Protein AF-A0A6H5J1P0-F1 (afdb_monomer)

Secondary structure (DSSP, 8-state):
----EEEEE--STTHHHHHHHHHHH-TTSEEEEE-S-HHHHHHHHSSS-SS--TTHHHHHHHHBTTTEEEES-HHHHHHH-SEEEE----PBPSSSTTTTTSB--HHHHHHHHHHHHH--S-EEEEE-S---TTHHHHHHHHHHHTPPTT--EEEEE------TTSHHHHHHS-S-EEEEE-SSHHHHHHHHHHHHHHTTTS-GGG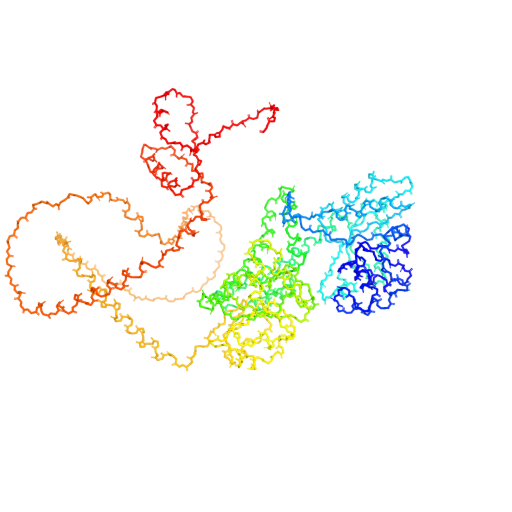EEEEEHHHHHHHHHHHHHHHHHHHHHHHHHHHHHHHHT-BHHHHHHHHHTSTTT-STT----S---STTHHHHHHHHHHHHHHTT-HHHHHHHHHHHHHHHHHHHHHHHHHHHHTTT--TT-EEEEE--SSSTT----TT-HHHHHHHHHHHTT-EEEEE-SSS-HHHHHHHHHSSTTSS-HHHHHHHEEE-SSHHHHHTT-SEEEE-S--GGGTTS-HHHHHHHS-SSPEEEESS--S-HHHHHHHT-EEEETTB-PPP---TT-HHHHHHHHHHHHHHHHHHHHHHTTSS-S------------------------------------------------TTTTGGG----SS---------------SSSSSSSHHHHHHHHHHHHHHTTTSSS----TTTGGGS----EEEE-----TTHHHHHHHHHHHHHHTT--EEEE-S---S---TTSTTSS-SS-S---PPPP----------

Solvent-accessible surface area (backbone atoms only — not comparable to full-atom values): 40711 Å² total; per-residue (Å²): 125,89,75,47,28,37,19,27,43,20,65,45,89,60,32,40,57,52,47,36,50,48,19,63,60,36,70,82,29,39,30,37,36,19,34,91,50,59,67,57,37,50,24,64,72,48,96,59,57,82,68,74,44,69,66,43,67,65,44,40,68,75,22,54,84,76,28,24,46,70,38,66,61,51,63,63,40,51,52,70,22,39,31,36,36,42,30,52,72,49,53,62,24,87,58,71,88,48,48,78,25,28,64,36,55,65,53,56,52,54,48,34,50,51,48,38,74,53,47,79,48,57,32,39,40,29,42,34,39,87,56,63,77,61,47,69,57,52,42,46,54,49,35,62,75,47,57,50,95,85,41,53,78,39,64,33,29,34,56,72,85,61,47,86,43,44,40,55,57,38,70,64,64,45,87,58,47,51,39,6,19,48,100,42,77,67,25,48,52,50,49,49,50,55,46,58,62,49,51,63,68,42,60,66,92,34,52,46,76,49,44,36,66,61,38,37,43,49,52,43,49,52,44,38,53,52,45,37,39,33,27,53,38,35,56,48,13,57,50,14,42,74,74,60,41,47,34,68,60,51,36,52,62,55,20,67,41,76,93,71,35,61,73,61,43,70,49,48,42,38,80,37,36,75,52,43,65,50,40,38,36,28,50,27,45,52,26,49,76,70,74,33,60,69,62,17,54,58,55,46,48,39,52,54,44,31,54,48,41,38,52,52,50,45,50,50,55,36,52,74,48,75,71,51,38,62,75,37,37,33,17,35,39,28,43,23,32,46,49,67,37,53,54,47,49,63,11,44,29,56,56,40,49,49,56,41,48,75,53,37,25,26,38,21,35,24,43,100,59,45,53,72,69,56,55,55,45,65,73,46,68,70,74,95,79,59,59,55,68,57,51,64,77,27,53,45,80,40,96,43,67,65,75,24,38,50,63,14,40,32,40,36,32,49,28,66,44,73,68,68,61,73,53,66,59,68,62,44,57,71,46,29,37,82,80,31,36,35,38,32,30,48,71,72,66,67,58,69,63,41,43,75,77,62,40,50,59,46,43,73,16,36,56,62,80,76,79,71,68,93,75,50,74,72,53,52,60,57,48,52,57,51,51,54,53,55,52,54,57,56,56,60,64,63,63,72,78,76,79,78,88,82,85,84,87,88,87,84,81,90,79,89,81,88,88,82,91,80,89,89,80,89,88,88,87,88,88,84,88,83,92,81,90,78,94,72,95,74,86,82,81,82,89,75,81,88,77,66,87,66,72,74,65,75,77,64,95,75,83,92,82,82,87,91,74,90,82,90,81,92,82,79,92,82,86,88,87,86,76,77,84,73,55,70,74,50,52,67,53,52,55,51,50,53,57,52,53,60,60,65,74,72,74,75,88,73,62,79,74,65,66,77,75,76,64,86,60,76,46,75,50,79,64,82,90,84,58,90,71,60,55,57,58,55,50,52,54,50,47,54,43,44,78,69,60,46,51,79,45,83,50,75,96,80,82,74,91,80,92,71,89,75,72,77,77,71,72,82,83,66,86,89,90,84,84,87,85,80,88,78,82,89,78,90,82,89,83,91,134

Foldseek 3Di:
DAWQEEEEEDCDPFRVLLQLVLCQLCVRHAYEYEYCPPVQLVQLVDQHHPWFAVCSSVSSVVRYPRRYYYDNCNLVSLAPGQEYEYADDFDQACDDPRHPFATHCVSLLVSLLSSLVRYPAEHEYEYAYLHFQCSQVSSVVNNVVSDDPHYHYWYKYWYDDADGRCRNVCSQVPQATEIATDPDPVGVVSSVSVLVSSVSRDPSVRYHYYHRRCSSVVLLVVLLVLLLLQLVLLVLLVVLQVPQHFSVVVLVVVQVPVVNHNPSNFHFLAAFDDRNVRSLSNVLSVCVVVVNNVSSVVSVSSVVSRVVSLVVLLVVVCVVVVVAQAAAEEEEEDQALEPNTQHNGRRSSLSSVLSSLLRHHAYEYEDQRHDPVNSLCSNDPPDDDDHSVSCVVRYDYDNDPLVSLAAGQEYEYRYQYPVVQPDPVLSSCVRYDPPHEYEARRPNYDVVVNVVSRYPYDYGRHNDDNPPPVPCPVVVVVVVVVVVVVVVVVVVVVVVPPPDDDDDDDDDDDDDDDDDDDDDDDDDDDDDDDDDDDDDDDDDDDDDDDDDPPVVPVPDDDDPDDDPDDDDDDDDDDDPDDPPVPVVVVVVVVVVVVVVVVVVVPPPPPPVVVLVPPAPDADEDEDDDDDPVSVVVVVVVVVVCVVSPHHYDYDDPDDDDDDDPPPVPPPPPDDDDDDDDDDDDDDDDDDDD

InterPro domains:
  IPR001732 UDP-glucose/GDP-mannose dehydrogenase, N-terminal [PF03721] (5-191)
  IPR008927 6-phosphogluconate dehydrogenase-like, C-terminal domain superfamily [SSF48179] (213-312)
  IPR014026 UDP-glucose/GDP-mannose dehydrogenase, dimerisation [PF00984] (213-307)
  IPR014027 UDP-glucose/GDP-mannose dehydrogenase, C-terminal [PF03720] (332-447)
  IPR014027 UDP-glucose/GDP-mannose dehydrogenase, C-terminal [SM00984] (331-447)
  IPR017476 UDP-glucose/GDP-mannose dehydrogenase [PIRSF000124] (5-460)
  IPR017476 UDP-glucose/GDP-mannose dehydrogenase [TIGR03026] (5-443)
  IPR028356 UDP-glucose 6-dehydrogenase, eukaryotic type [PIRSF500133] (2-468)
  IPR028356 UDP-glucose 6-dehydrogenase, eukaryotic type [PTHR11374] (4-464)
  IPR036220 UDP-glucose/GDP-mannose dehydrogenase, C-terminal domain superfamily [SSF52413] (316-456)
  IPR036291 NAD(P)-binding domain superfamily [SSF51735] (5-203)

Radius of gyration: 36.81 Å; Cα contacts (8 Å, |Δi|>4): 952; chains: 1; bounding box: 111×84×86 Å

Organism: NCBI:txid86971

Sequence (689 aa):
MPITKICCMGAGYVGGPTCSVIALKCPHIRVTVVDKSSERIAQWNSAKLPIYEPGLDAVVQKCRGRNLFFSTDIAQAIEEAELIFISVNTPTKRFGNGKGRAADLKYVESAARMIAEISAGDKIVVEKSTVPVRAAESIMNILRANHKPGVSYQILSNPEFLAEGTAIDDLLNADRVLIGGEESPEGQAAIEELCKVYEHWIPRKNILTTNTWSSELSKLAANAFLAQRISSINSLSAVCESTGADVSEVARAVGLDSRIGSKFLQASVGFGGSCFQKDILNLVYICECLNLPEVAAYWQQVIDMNEYQKSRFSAKVIESLFNTVTDKKISILGFAFKKNTGDTRESPAIHVARTLIDEGAKLHIYDPKVEESQIMSDLSNCGAILEPELVKSRVSIFKDAYSATKNTHAIVVCTEWDEFVELDYKRIYAEMMKPAYIFDGRKILDHDKLQKLGFIVQTIGKKIECQKLRGSGKIKLKIEEKWYRYHFEALSCTNFLKKVHVLDFRRLKLQTLDDGFAKVSDVSAKSSDDRANTVSHCLFLPYYPEGSLFDILQKRQINITDICASSNCMRAQSMKKKTLNKCATSSNRIERLLKSSAKFFSLTQDYDLYFNKVFNKSITIFGFASDQSSDRVTIDVARTLIDEGAKLHIYDPKVSHTKNKREIIRAKKYKSRFFFLRSHTGEGVTDHV

Nearest PDB structures (foldseek):
  6c4j-assembly2_J  TM=9.890E-01  e=2.368E-71  Homo sapiens
  2qg4-assembly2_C  TM=9.718E-01  e=2.117E-71  Homo sapiens
  6c5a-assembly1_E  TM=9.770E-01  e=3.121E-70  Homo sapiens
  6c5z-assembly1_D  TM=9.861E-01  e=4.601E-69  Homo sapiens
  6c58-assembly1_D  TM=9.810E-01  e=7.144E-67  Homo sapiens

pLDDT: mean 73.61, std 30.47, range [21.8, 98.81]

Mean predicted aligned error: 16.94 Å

Structure (mmCIF, N/CA/C/O backbone):
data_AF-A0A6H5J1P0-F1
#
_entry.id   AF-A0A6H5J1P0-F1
#
loop_
_atom_site.group_PDB
_atom_site.id
_atom_site.type_symbol
_atom_site.label_atom_id
_atom_site.label_alt_id
_atom_site.label_comp_id
_atom_site.label_asym_id
_atom_site.label_entity_id
_atom_site.label_seq_id
_atom_site.pdbx_PDB_ins_code
_atom_site.Cartn_x
_atom_site.Cartn_y
_atom_site.Cartn_z
_atom_site.occupancy
_atom_site.B_iso_or_equiv
_atom_site.auth_seq_id
_atom_site.auth_comp_id
_atom_site.auth_asym_id
_atom_site.auth_atom_id
_atom_site.pdbx_PDB_model_num
ATOM 1 N N . MET A 1 1 ? -20.801 -3.975 28.308 1.00 71.38 1 MET A N 1
ATOM 2 C CA . MET A 1 1 ? -22.049 -3.550 27.637 1.00 71.38 1 MET A CA 1
ATOM 3 C C . MET A 1 1 ? -22.063 -4.235 26.280 1.00 71.38 1 MET A C 1
ATOM 5 O O . MET A 1 1 ? -21.052 -4.105 25.602 1.00 71.38 1 MET A O 1
ATOM 9 N N . PRO A 1 2 ? -23.105 -5.007 25.923 1.00 87.56 2 PRO A N 1
ATOM 10 C CA . PRO A 1 2 ? -23.143 -5.700 24.637 1.00 87.56 2 PRO A CA 1
ATOM 11 C C . PRO A 1 2 ? -23.206 -4.687 23.490 1.00 87.56 2 PRO A C 1
ATOM 13 O O . PRO A 1 2 ? -23.978 -3.734 23.555 1.00 87.56 2 PRO A O 1
ATOM 16 N N . ILE A 1 3 ? -22.403 -4.898 22.449 1.00 96.62 3 ILE A N 1
ATOM 17 C CA . ILE A 1 3 ? -22.350 -4.004 21.286 1.00 96.62 3 ILE A CA 1
ATOM 18 C C . ILE A 1 3 ? -23.507 -4.331 20.336 1.00 96.62 3 ILE A C 1
ATOM 20 O O . ILE A 1 3 ? -23.567 -5.420 19.766 1.00 96.62 3 ILE A O 1
ATOM 24 N N . THR A 1 4 ? -24.404 -3.371 20.129 1.00 97.56 4 THR A N 1
ATOM 25 C CA . THR A 1 4 ? -25.537 -3.458 19.192 1.00 97.56 4 THR A CA 1
ATOM 26 C C . THR A 1 4 ? -25.523 -2.348 18.139 1.00 97.56 4 THR A C 1
ATOM 28 O O . THR A 1 4 ? -26.103 -2.500 17.060 1.00 97.56 4 THR A O 1
ATOM 31 N N . LYS A 1 5 ? -24.814 -1.249 18.410 1.00 98.38 5 LYS A N 1
ATOM 32 C CA . LYS A 1 5 ? -24.666 -0.069 17.566 1.00 98.38 5 LYS A CA 1
ATOM 33 C C . LYS A 1 5 ? -23.198 0.346 17.479 1.00 98.38 5 LYS A C 1
ATOM 35 O O . LYS A 1 5 ? -22.565 0.709 18.471 1.00 98.38 5 LYS A O 1
ATOM 40 N N . ILE A 1 6 ? -22.678 0.346 16.256 1.00 98.69 6 ILE A N 1
ATOM 41 C CA . ILE A 1 6 ? -21.322 0.780 15.925 1.00 98.69 6 ILE A CA 1
ATOM 42 C C . ILE A 1 6 ? -21.392 2.072 15.116 1.00 98.69 6 ILE A C 1
ATOM 44 O O . ILE A 1 6 ? -22.088 2.144 14.103 1.00 98.69 6 ILE A O 1
ATOM 48 N N . CYS A 1 7 ? -20.618 3.072 15.526 1.00 98.50 7 CYS A N 1
ATOM 49 C CA . CYS A 1 7 ? -20.310 4.248 14.721 1.00 98.50 7 CYS A CA 1
ATOM 50 C C . CYS A 1 7 ? -18.885 4.128 14.174 1.00 98.50 7 CYS A C 1
ATOM 52 O O . CYS A 1 7 ? -17.981 3.684 14.876 1.00 98.50 7 CYS A O 1
ATOM 54 N N . CYS A 1 8 ? -18.653 4.531 12.929 1.00 98.50 8 CYS A N 1
ATOM 55 C CA . CYS A 1 8 ? -17.310 4.655 12.374 1.00 98.50 8 CYS A CA 1
ATOM 56 C C . CYS A 1 8 ? -17.105 6.043 11.785 1.00 98.50 8 CYS A C 1
ATOM 58 O O . CYS A 1 8 ? -17.732 6.407 10.793 1.00 98.50 8 CYS A O 1
ATOM 60 N N . MET A 1 9 ? -16.202 6.810 12.390 1.00 97.69 9 MET A N 1
ATOM 61 C CA . MET A 1 9 ? -15.807 8.134 11.931 1.00 97.69 9 MET A CA 1
ATOM 62 C C . MET A 1 9 ? -14.706 8.011 10.871 1.00 97.69 9 MET A C 1
ATOM 64 O O . MET A 1 9 ? -13.538 7.792 11.198 1.00 97.69 9 MET A O 1
ATOM 68 N N . GLY A 1 10 ? -15.080 8.186 9.605 1.00 95.94 10 GLY A N 1
ATOM 69 C CA . GLY A 1 10 ? -14.200 8.143 8.439 1.00 95.94 10 GLY A CA 1
ATOM 70 C C . GLY A 1 10 ? -14.662 7.122 7.401 1.00 95.94 10 GLY A C 1
ATOM 71 O O . GLY A 1 10 ? -14.451 5.922 7.555 1.00 95.94 10 GLY A O 1
ATOM 72 N N . ALA A 1 11 ? -15.215 7.596 6.282 1.00 96.25 11 ALA A N 1
ATOM 73 C CA . ALA A 1 11 ? -15.743 6.746 5.211 1.00 96.25 11 ALA A CA 1
ATOM 74 C C . ALA A 1 11 ? -14.702 6.478 4.104 1.00 96.25 11 ALA A C 1
ATOM 76 O O . ALA A 1 11 ? -15.019 6.494 2.917 1.00 96.25 11 ALA A O 1
ATOM 77 N N . GLY A 1 12 ? -13.430 6.313 4.475 1.00 92.31 12 GLY A N 1
ATOM 78 C CA . GLY A 1 12 ? -12.330 6.063 3.535 1.00 92.31 12 GLY A CA 1
ATOM 79 C C . GLY A 1 12 ? -12.107 4.579 3.216 1.00 92.31 12 GLY A C 1
ATOM 80 O O . GLY A 1 12 ? -12.952 3.732 3.500 1.00 92.31 12 GLY A O 1
ATOM 81 N N . TYR A 1 13 ? -10.912 4.274 2.695 1.00 89.31 13 TYR A N 1
ATOM 82 C CA . TYR A 1 13 ? -10.447 2.917 2.361 1.00 89.31 13 TYR A CA 1
ATOM 83 C C . TYR A 1 13 ? -10.412 1.943 3.547 1.00 89.31 13 TYR A C 1
ATOM 85 O O . TYR A 1 13 ? -10.477 0.738 3.346 1.00 89.31 13 TYR A O 1
ATOM 93 N N . VAL A 1 14 ? -10.334 2.445 4.782 1.00 92.81 14 VAL A N 1
ATOM 94 C CA . VAL A 1 14 ? -10.317 1.598 5.986 1.00 92.81 14 VAL A CA 1
ATOM 95 C C . VAL A 1 14 ? -11.719 1.451 6.572 1.00 92.81 14 VAL A C 1
ATOM 97 O O . VAL A 1 14 ? -12.238 0.338 6.670 1.00 92.81 14 VAL A O 1
ATOM 100 N N . GLY A 1 15 ? -12.350 2.571 6.942 1.00 95.69 15 GLY A N 1
ATOM 101 C CA . GLY A 1 15 ? -13.631 2.559 7.652 1.00 95.69 15 GLY A CA 1
ATOM 102 C C . GLY A 1 15 ? -14.777 1.968 6.831 1.00 95.69 15 GLY A C 1
ATOM 103 O O . GLY A 1 15 ? -15.526 1.143 7.350 1.00 95.69 15 GLY A O 1
ATOM 104 N N . GLY A 1 16 ? -14.874 2.310 5.539 1.00 96.56 16 GLY A N 1
ATOM 105 C CA . GLY A 1 16 ? -15.937 1.823 4.653 1.00 96.56 16 GLY A CA 1
ATOM 106 C C . GLY A 1 16 ? -15.941 0.296 4.500 1.00 96.56 16 GLY A C 1
ATOM 107 O O . GLY A 1 16 ? -16.916 -0.343 4.908 1.00 96.56 16 GLY A O 1
ATOM 108 N N . PRO A 1 17 ? -14.865 -0.318 3.970 1.00 96.88 17 PRO A N 1
ATOM 109 C CA . PRO A 1 17 ? -14.767 -1.772 3.835 1.00 96.88 17 PRO A CA 1
ATOM 110 C C . PRO A 1 17 ? -14.892 -2.524 5.164 1.00 96.88 17 PRO A C 1
ATOM 112 O O . PRO A 1 17 ? -15.681 -3.465 5.246 1.00 96.88 17 PRO A O 1
ATOM 115 N N . THR A 1 18 ? -14.202 -2.075 6.223 1.00 97.75 18 THR A N 1
ATOM 116 C CA . THR A 1 18 ? -14.267 -2.718 7.551 1.00 97.75 18 THR A CA 1
ATOM 117 C C . THR A 1 18 ? -15.708 -2.774 8.059 1.00 97.75 18 THR A C 1
ATOM 119 O O . THR A 1 18 ? -16.206 -3.843 8.407 1.00 97.75 18 THR A O 1
ATOM 122 N N . CYS A 1 19 ? -16.411 -1.639 8.054 1.00 98.38 19 CYS A N 1
ATOM 123 C CA . CYS A 1 19 ? -17.789 -1.559 8.535 1.00 98.38 19 CYS A CA 1
ATOM 124 C C . CYS A 1 19 ? -18.770 -2.330 7.656 1.00 98.38 19 CYS A C 1
ATOM 126 O O . CYS A 1 19 ? -19.734 -2.898 8.163 1.00 98.38 19 CYS A O 1
ATOM 128 N N . SER A 1 20 ? -18.510 -2.389 6.349 1.00 98.38 20 SER A N 1
ATOM 129 C CA . SER A 1 20 ? -19.323 -3.170 5.417 1.00 98.38 20 SER A CA 1
ATOM 130 C C . SER A 1 20 ? -19.219 -4.671 5.706 1.00 98.38 20 SER A C 1
ATOM 132 O O . SER A 1 20 ? -20.232 -5.367 5.697 1.00 98.38 20 SER A O 1
ATOM 134 N N . VAL A 1 21 ? -18.018 -5.168 6.027 1.00 98.19 21 VAL A N 1
ATOM 135 C CA . VAL A 1 21 ? -17.811 -6.570 6.421 1.00 98.19 21 VAL A CA 1
ATOM 136 C C . VAL A 1 21 ? -18.390 -6.858 7.807 1.00 98.19 21 VAL A C 1
ATOM 138 O O . VAL A 1 21 ? -19.068 -7.873 7.959 1.00 98.19 21 VAL A O 1
ATOM 141 N N . ILE A 1 22 ? -18.215 -5.961 8.787 1.00 98.56 22 ILE A N 1
ATOM 142 C CA . ILE A 1 22 ? -18.854 -6.100 10.108 1.00 98.56 22 ILE A CA 1
ATOM 143 C C . ILE A 1 22 ? -20.376 -6.194 9.950 1.00 98.56 22 ILE A C 1
ATOM 145 O O . ILE A 1 22 ? -20.987 -7.118 10.474 1.00 98.56 22 ILE A O 1
ATOM 149 N N . ALA A 1 23 ? -20.995 -5.299 9.175 1.00 98.56 23 ALA A N 1
ATOM 150 C CA . ALA A 1 23 ? -22.437 -5.332 8.944 1.00 98.56 23 ALA A CA 1
ATOM 151 C C . ALA A 1 23 ? -22.889 -6.630 8.251 1.00 98.56 23 ALA A C 1
ATOM 153 O O . ALA A 1 23 ? -23.923 -7.194 8.610 1.00 98.56 23 ALA A O 1
ATOM 154 N N . LEU A 1 24 ? -22.106 -7.142 7.295 1.00 98.44 24 LEU A N 1
ATOM 155 C CA . LEU A 1 24 ? -22.395 -8.409 6.621 1.00 98.44 24 LEU A CA 1
ATOM 156 C C . LEU A 1 24 ? -22.347 -9.606 7.579 1.00 98.44 24 LEU A C 1
ATOM 158 O O . LEU A 1 24 ? -23.165 -10.519 7.466 1.00 98.44 24 LEU A O 1
ATOM 162 N N . LYS A 1 25 ? -21.364 -9.630 8.483 1.00 98.31 25 LYS A N 1
ATOM 163 C CA . LYS A 1 25 ? -21.101 -10.764 9.379 1.00 98.31 25 LYS A CA 1
ATOM 164 C C . LYS A 1 25 ? -21.869 -10.696 10.694 1.00 98.31 25 LYS A C 1
ATOM 166 O O . LYS A 1 25 ? -22.134 -11.739 11.286 1.00 98.31 25 LYS A O 1
ATOM 171 N N . CYS A 1 26 ? -22.317 -9.509 11.087 1.00 97.88 26 CYS A N 1
ATOM 172 C CA . CYS A 1 26 ? -23.125 -9.266 12.275 1.00 97.88 26 CYS A CA 1
ATOM 173 C C . CYS A 1 26 ? -24.461 -8.587 11.899 1.00 97.88 26 CYS A C 1
ATOM 175 O O . CYS A 1 26 ? -24.644 -7.402 12.177 1.00 97.88 26 CYS A O 1
ATOM 177 N N . PRO A 1 27 ? -25.439 -9.307 11.304 1.00 97.25 27 PRO A N 1
ATOM 178 C CA . PRO A 1 27 ? -26.703 -8.712 10.845 1.00 97.25 27 PRO A CA 1
ATOM 179 C C . PRO A 1 27 ? -27.559 -8.052 11.939 1.00 97.25 27 PRO A C 1
ATOM 181 O O . PRO A 1 27 ? -28.450 -7.267 11.628 1.00 97.25 27 PRO A O 1
ATOM 184 N N . HIS A 1 28 ? -27.314 -8.394 13.207 1.00 97.19 28 HIS A N 1
ATOM 185 C CA . HIS A 1 28 ? -28.001 -7.846 14.378 1.00 97.19 28 HIS A CA 1
ATOM 186 C C . HIS A 1 28 ? -27.357 -6.551 14.903 1.00 97.19 28 HIS A C 1
ATOM 188 O O . HIS A 1 28 ? -27.969 -5.869 15.720 1.00 97.19 28 HIS A O 1
ATOM 194 N N . ILE A 1 29 ? -26.151 -6.202 14.440 1.00 98.31 29 ILE A N 1
ATOM 195 C CA . ILE A 1 29 ? -25.471 -4.955 14.798 1.00 98.31 29 ILE A CA 1
ATOM 196 C C . ILE A 1 29 ? -25.806 -3.895 13.752 1.00 98.31 29 ILE A C 1
ATOM 198 O O . ILE A 1 29 ? -25.632 -4.111 12.549 1.00 98.31 29 ILE A O 1
ATOM 202 N N . ARG A 1 30 ? -26.252 -2.725 14.212 1.00 98.56 30 ARG A N 1
ATOM 203 C CA . ARG A 1 30 ? -26.423 -1.530 13.382 1.00 98.56 30 ARG A CA 1
ATOM 204 C C . ARG A 1 30 ? -25.081 -0.815 13.245 1.00 98.56 30 ARG A C 1
ATOM 206 O O . ARG A 1 30 ? -24.535 -0.335 14.231 1.00 98.56 30 ARG A O 1
ATOM 213 N N . VAL A 1 31 ? -24.572 -0.701 12.026 1.00 98.81 31 VAL A N 1
ATOM 214 C CA . VAL A 1 31 ? -23.292 -0.062 11.710 1.00 98.81 31 VAL A CA 1
ATOM 215 C C . VAL A 1 31 ? -23.539 1.222 10.922 1.00 98.81 31 VAL A C 1
ATOM 217 O O . VAL A 1 31 ? -24.065 1.186 9.809 1.00 98.81 31 VAL A O 1
ATOM 220 N N . THR A 1 32 ? -23.141 2.360 11.485 1.00 98.81 32 THR A N 1
ATOM 221 C CA . THR A 1 32 ? -23.272 3.680 10.858 1.00 98.81 32 THR A CA 1
ATOM 222 C C . THR A 1 32 ? -21.889 4.258 10.577 1.00 98.81 32 THR A C 1
ATOM 224 O O . THR A 1 32 ? -21.137 4.572 11.496 1.00 98.81 32 THR A O 1
ATOM 227 N N . VAL A 1 33 ? -21.546 4.415 9.301 1.00 98.75 33 VAL A N 1
ATOM 228 C CA . VAL A 1 33 ? -20.310 5.066 8.856 1.00 98.75 33 VAL A CA 1
ATOM 229 C C . VAL A 1 33 ? -20.598 6.540 8.593 1.00 98.75 33 VAL A C 1
ATOM 231 O O . VAL A 1 33 ? -21.522 6.874 7.848 1.00 98.75 33 VAL A O 1
ATOM 234 N N . VAL A 1 34 ? -19.805 7.426 9.187 1.00 98.50 34 VAL A N 1
ATOM 235 C CA . VAL A 1 34 ? -19.981 8.875 9.081 1.00 98.50 34 VAL A CA 1
ATOM 236 C C . VAL A 1 34 ? -18.730 9.576 8.571 1.00 98.50 34 VAL A C 1
ATOM 238 O O . VAL A 1 34 ? -17.605 9.181 8.871 1.00 98.50 34 VAL A O 1
ATOM 241 N N . ASP A 1 35 ? -18.915 10.634 7.786 1.00 97.38 35 ASP A N 1
ATOM 242 C CA . ASP A 1 35 ? -17.829 11.463 7.256 1.00 97.38 35 ASP A CA 1
ATOM 243 C C . ASP A 1 35 ? -18.313 12.911 7.090 1.00 97.38 35 ASP A C 1
ATOM 245 O O . ASP A 1 35 ? -19.494 13.162 6.852 1.00 97.38 35 ASP A O 1
ATOM 249 N N . LYS A 1 36 ? -17.392 13.876 7.203 1.00 94.62 36 LYS A N 1
ATOM 250 C CA . LYS A 1 36 ? -17.685 15.298 6.953 1.00 94.62 36 LYS A CA 1
ATOM 251 C C . LYS A 1 36 ? -17.898 15.578 5.462 1.00 94.62 36 LYS A C 1
ATOM 253 O O . LYS A 1 36 ? -18.524 16.573 5.109 1.00 94.62 36 LYS A O 1
ATOM 258 N N . SER A 1 37 ? -17.354 14.735 4.583 1.00 95.88 37 SER A N 1
ATOM 259 C CA . SER A 1 37 ? -17.537 14.851 3.138 1.00 95.88 37 SER A CA 1
ATOM 260 C C . SER A 1 37 ? -18.921 14.343 2.724 1.00 95.88 37 SER A C 1
ATOM 262 O O . SER A 1 37 ? -19.138 13.141 2.561 1.00 95.88 37 SER A O 1
ATOM 264 N N . SER A 1 38 ? -19.852 15.275 2.507 1.00 96.44 38 SER A N 1
ATOM 265 C CA . SER A 1 38 ? -21.194 14.975 1.990 1.00 96.44 38 SER A CA 1
ATOM 266 C C . SER A 1 38 ? -21.152 14.297 0.621 1.00 96.44 38 SER A C 1
ATOM 268 O O . SER A 1 38 ? -21.903 13.356 0.382 1.00 96.44 38 SER A O 1
ATOM 270 N N . GLU A 1 39 ? -20.229 14.711 -0.246 1.00 96.06 39 GLU A N 1
ATOM 271 C CA . GLU A 1 39 ? -20.001 14.094 -1.555 1.00 96.06 39 GLU A CA 1
ATOM 272 C C . GLU A 1 39 ? -19.616 12.614 -1.428 1.00 96.06 39 GLU A C 1
ATOM 274 O O . GLU A 1 39 ? -20.221 11.755 -2.070 1.00 96.06 39 GLU A O 1
ATOM 279 N N . ARG A 1 40 ? -18.660 12.290 -0.550 1.00 95.31 40 ARG A N 1
ATOM 280 C CA . ARG A 1 40 ? -18.224 10.907 -0.329 1.00 95.31 40 ARG A CA 1
ATOM 281 C C . ARG A 1 40 ? -19.345 10.043 0.243 1.00 95.31 40 ARG A C 1
ATOM 283 O O . ARG A 1 40 ? -19.518 8.906 -0.187 1.00 95.31 40 ARG A O 1
ATOM 290 N N . ILE A 1 41 ? -20.117 10.568 1.195 1.00 98.12 41 ILE A N 1
ATOM 291 C CA . ILE A 1 41 ? -21.281 9.861 1.750 1.00 98.12 41 ILE A CA 1
ATOM 292 C C . ILE A 1 41 ? -22.357 9.645 0.679 1.00 98.12 41 ILE A C 1
ATOM 294 O O . ILE A 1 41 ? -22.926 8.557 0.596 1.00 98.12 41 ILE A O 1
ATOM 298 N N . ALA A 1 42 ? -22.603 10.629 -0.189 1.00 97.69 42 ALA A N 1
ATOM 299 C CA . ALA A 1 42 ? -23.519 10.472 -1.315 1.00 97.69 42 ALA A CA 1
ATOM 300 C C . ALA A 1 42 ? -23.048 9.367 -2.277 1.00 97.69 42 ALA A C 1
ATOM 302 O O . ALA A 1 42 ? -23.854 8.533 -2.685 1.00 97.69 42 ALA A O 1
ATOM 303 N N . GLN A 1 43 ? -21.745 9.294 -2.571 1.00 96.44 43 GLN A N 1
ATOM 304 C CA . GLN A 1 43 ? -21.158 8.221 -3.382 1.00 96.44 43 GLN A CA 1
ATOM 305 C C . GLN A 1 43 ? -21.344 6.843 -2.725 1.00 96.44 43 GLN A C 1
ATOM 307 O O . GLN A 1 43 ? -21.817 5.920 -3.390 1.00 96.44 43 GLN A O 1
ATOM 312 N N . TRP A 1 44 ? -21.088 6.709 -1.416 1.00 98.12 44 TRP A N 1
ATOM 313 C CA . TRP A 1 44 ? -21.348 5.472 -0.658 1.00 98.12 44 TRP A CA 1
ATOM 314 C C . TRP A 1 44 ? -22.818 5.051 -0.635 1.00 98.12 44 TRP A C 1
ATOM 316 O O . TRP A 1 44 ? -23.104 3.864 -0.487 1.00 98.12 44 TRP A O 1
ATOM 326 N N . ASN A 1 45 ? -23.748 5.994 -0.792 1.00 97.88 45 ASN A N 1
ATOM 327 C CA . ASN A 1 45 ? -25.184 5.735 -0.911 1.00 97.88 45 ASN A CA 1
ATOM 328 C C . ASN A 1 45 ? -25.654 5.535 -2.365 1.00 97.88 45 ASN A C 1
ATOM 330 O O . ASN A 1 45 ? -26.805 5.163 -2.592 1.00 97.88 45 ASN A O 1
ATOM 334 N N . SER A 1 46 ? -24.775 5.715 -3.351 1.00 96.25 46 SER A N 1
ATOM 335 C CA . SER A 1 46 ? -25.088 5.584 -4.777 1.00 96.25 46 SER A CA 1
ATOM 336 C C . SER A 1 46 ? -24.812 4.172 -5.323 1.00 96.25 46 SER A C 1
ATOM 338 O O . SER A 1 46 ? -24.434 3.260 -4.587 1.00 96.25 46 SER A O 1
ATOM 340 N N . ALA A 1 47 ? -25.018 3.958 -6.625 1.00 92.81 47 ALA A N 1
ATOM 341 C CA . ALA A 1 47 ? -24.618 2.718 -7.298 1.00 92.81 47 ALA A CA 1
ATOM 342 C C . ALA A 1 47 ? -23.108 2.644 -7.599 1.00 92.81 47 ALA A C 1
ATOM 344 O O . ALA A 1 47 ? -22.603 1.555 -7.844 1.00 92.81 47 ALA A O 1
ATOM 345 N N . LYS A 1 48 ? -22.397 3.782 -7.593 1.00 91.94 48 LYS A N 1
ATOM 346 C CA . LYS A 1 48 ? -20.953 3.867 -7.846 1.00 91.94 48 LYS A CA 1
ATOM 347 C C . LYS A 1 48 ? -20.244 4.263 -6.552 1.00 91.94 48 LYS A C 1
ATOM 349 O O . LYS A 1 48 ? -20.308 5.419 -6.137 1.00 91.94 48 LYS A O 1
ATOM 354 N N . LEU A 1 49 ? -19.579 3.302 -5.918 1.00 94.69 49 LEU A N 1
ATOM 355 C CA . LEU A 1 49 ? -18.837 3.541 -4.682 1.00 94.69 49 LEU A CA 1
ATOM 356 C C . LEU A 1 49 ? -17.649 4.501 -4.902 1.00 94.69 49 LEU A C 1
ATOM 358 O O . LEU A 1 49 ? -17.111 4.573 -6.010 1.00 94.69 49 LEU A O 1
ATOM 362 N N . PRO A 1 50 ? -17.218 5.238 -3.858 1.00 91.19 50 PRO A N 1
ATOM 363 C CA . PRO A 1 50 ? -16.104 6.187 -3.954 1.00 91.19 50 PRO A CA 1
ATOM 364 C C . PRO A 1 50 ? -14.732 5.514 -4.083 1.00 91.19 50 PRO A C 1
ATOM 366 O O . PRO A 1 50 ? -13.745 6.187 -4.370 1.00 91.19 50 PRO A O 1
ATOM 369 N N . ILE A 1 51 ? -14.656 4.207 -3.825 1.00 89.31 51 ILE A N 1
ATOM 370 C CA . ILE A 1 51 ? -13.439 3.403 -3.909 1.00 89.31 51 ILE A CA 1
ATOM 371 C C . ILE A 1 51 ? -13.731 2.129 -4.696 1.00 89.31 51 ILE A C 1
ATOM 373 O O . ILE A 1 51 ? -14.828 1.575 -4.606 1.00 89.31 51 ILE A O 1
ATOM 377 N N . TYR A 1 52 ? -12.741 1.667 -5.455 1.00 86.19 52 TYR A N 1
ATOM 378 C CA . TYR A 1 52 ? -12.808 0.399 -6.167 1.00 86.19 52 TYR A CA 1
ATOM 379 C C . TYR A 1 52 ? -12.060 -0.672 -5.377 1.00 86.19 52 TYR A C 1
ATOM 381 O O . TYR A 1 52 ? -10.857 -0.557 -5.171 1.00 86.19 52 TYR A O 1
ATOM 389 N N . GLU A 1 53 ? -12.774 -1.720 -4.974 1.00 89.00 53 GLU A N 1
ATOM 390 C CA . GLU A 1 53 ? -12.212 -2.910 -4.337 1.00 89.00 53 GLU A CA 1
ATOM 391 C C . GLU A 1 53 ? -12.954 -4.150 -4.849 1.00 89.00 53 GLU A C 1
ATOM 393 O O . GLU A 1 53 ? -14.193 -4.163 -4.841 1.00 89.00 53 GLU A O 1
ATOM 398 N N . PRO A 1 54 ? -12.248 -5.210 -5.280 1.00 90.50 54 PRO A N 1
ATOM 399 C CA . PRO A 1 54 ? -12.894 -6.438 -5.725 1.00 90.50 54 PRO A CA 1
ATOM 400 C C . PRO A 1 54 ? -13.849 -7.007 -4.663 1.00 90.50 54 PRO A C 1
ATOM 402 O O . PRO A 1 54 ? -13.458 -7.322 -3.542 1.00 90.50 54 PRO A O 1
ATOM 405 N N . GLY A 1 55 ? -15.128 -7.141 -5.027 1.00 94.19 55 GLY A N 1
ATOM 406 C CA . GLY A 1 55 ? -16.178 -7.696 -4.164 1.00 94.19 55 GLY A CA 1
ATOM 407 C C . GLY A 1 55 ? -16.859 -6.701 -3.216 1.00 94.19 55 GLY A C 1
ATOM 408 O O . GLY A 1 55 ? -17.892 -7.050 -2.640 1.00 94.19 55 GLY A O 1
ATOM 409 N N . LEU A 1 56 ? -16.361 -5.465 -3.082 1.00 95.38 56 LEU A N 1
ATOM 410 C CA . LEU A 1 56 ? -16.916 -4.482 -2.143 1.00 95.38 56 LEU A CA 1
ATOM 411 C C . LEU A 1 56 ? -18.354 -4.084 -2.501 1.00 95.38 56 LEU A C 1
ATOM 413 O O . LEU A 1 56 ? -19.210 -4.074 -1.617 1.00 95.38 56 LEU A O 1
ATOM 417 N N . ASP A 1 57 ? -18.645 -3.828 -3.780 1.00 95.12 57 ASP A N 1
ATOM 418 C CA . ASP A 1 57 ? -19.996 -3.483 -4.246 1.00 95.12 57 ASP A CA 1
ATOM 419 C C . ASP A 1 57 ? -21.039 -4.517 -3.804 1.00 95.12 57 ASP A C 1
ATOM 421 O O . ASP A 1 57 ? -22.091 -4.166 -3.268 1.00 95.12 57 ASP A O 1
ATOM 425 N N . ALA A 1 58 ? -20.717 -5.805 -3.951 1.00 96.19 58 ALA A N 1
ATOM 426 C CA . ALA A 1 58 ? -21.609 -6.898 -3.580 1.00 96.19 58 ALA A CA 1
ATOM 427 C C . ALA A 1 58 ? -21.853 -6.971 -2.062 1.00 96.19 58 ALA A C 1
ATOM 429 O O . ALA A 1 58 ? -22.961 -7.301 -1.631 1.00 96.19 58 ALA A O 1
ATOM 430 N N . VAL A 1 59 ? -20.839 -6.668 -1.244 1.00 97.12 59 VAL A N 1
ATOM 431 C CA . VAL A 1 59 ? -20.964 -6.622 0.223 1.00 97.12 59 VAL A CA 1
ATOM 432 C C . VAL A 1 59 ? -21.837 -5.441 0.648 1.00 97.12 59 VAL A C 1
ATOM 434 O O . VAL A 1 59 ? -22.794 -5.628 1.404 1.00 97.12 59 VAL A O 1
ATOM 437 N N . VAL A 1 60 ? -21.554 -4.242 0.130 1.00 97.94 60 VAL A N 1
ATOM 438 C CA . VAL A 1 60 ? -22.288 -3.015 0.476 1.00 97.94 60 VAL A CA 1
ATOM 439 C C . VAL A 1 60 ? -23.756 -3.138 0.082 1.00 97.94 60 VAL A C 1
ATOM 441 O O . VAL A 1 60 ? -24.628 -2.879 0.910 1.00 97.94 60 VAL A O 1
ATOM 444 N N . GLN A 1 61 ? -24.055 -3.600 -1.135 1.00 96.44 61 GLN A N 1
ATOM 445 C CA . GLN A 1 61 ? -25.433 -3.748 -1.619 1.00 96.44 61 GLN A CA 1
ATOM 446 C C . GLN A 1 61 ? -26.279 -4.701 -0.760 1.00 96.44 61 GLN A C 1
ATOM 448 O O . GLN A 1 61 ? -27.475 -4.471 -0.598 1.00 96.44 61 GLN A O 1
ATOM 453 N N . LYS A 1 62 ? -25.682 -5.746 -0.170 1.00 96.94 62 LYS A N 1
ATOM 454 C CA . LYS A 1 62 ? -26.402 -6.705 0.689 1.00 96.94 62 LYS A CA 1
ATOM 455 C C . LYS A 1 62 ? -26.812 -6.139 2.051 1.00 96.94 62 LYS A C 1
ATOM 457 O O . LYS A 1 62 ? -27.767 -6.650 2.646 1.00 96.94 62 LYS A O 1
ATOM 462 N N . CYS A 1 63 ? -26.083 -5.139 2.548 1.00 97.75 63 CYS A N 1
ATOM 463 C CA . CYS A 1 63 ? -26.197 -4.649 3.927 1.00 97.75 63 CYS A CA 1
ATOM 464 C C . CYS A 1 63 ? -26.761 -3.224 4.009 1.00 97.75 63 CYS A C 1
ATOM 466 O O . CYS A 1 63 ? -27.419 -2.873 4.995 1.00 97.75 63 CYS A O 1
ATOM 468 N N . ARG A 1 64 ? -26.502 -2.393 2.989 1.00 98.06 64 ARG A N 1
ATOM 469 C CA . ARG A 1 64 ? -26.881 -0.977 2.968 1.00 98.06 64 ARG A CA 1
ATOM 470 C C . ARG A 1 64 ? -28.396 -0.818 3.071 1.00 98.06 64 ARG A C 1
ATOM 472 O O . ARG A 1 64 ? -29.146 -1.453 2.337 1.00 98.06 64 ARG A O 1
ATOM 479 N N . GLY A 1 65 ? -28.836 0.028 3.999 1.00 97.12 65 GLY A N 1
ATOM 480 C CA . GLY A 1 65 ? -30.253 0.269 4.282 1.00 97.12 65 GLY A CA 1
ATOM 481 C C . GLY A 1 65 ? -30.926 -0.799 5.151 1.00 97.12 65 GLY A C 1
ATOM 482 O O . GLY A 1 65 ? -32.077 -0.614 5.533 1.00 97.12 65 GLY A O 1
ATOM 483 N N . ARG A 1 66 ? -30.228 -1.891 5.499 1.00 98.00 66 ARG A N 1
ATOM 484 C CA . ARG A 1 66 ? -30.713 -2.915 6.440 1.00 98.00 66 ARG A CA 1
ATOM 485 C C . ARG A 1 66 ? -30.089 -2.715 7.813 1.00 98.00 66 ARG A C 1
ATOM 487 O O . ARG A 1 66 ? -30.778 -2.363 8.763 1.00 98.00 66 ARG A O 1
ATOM 494 N N . ASN A 1 67 ? -28.777 -2.900 7.892 1.00 98.56 67 ASN A N 1
ATOM 495 C CA . ASN A 1 67 ? -27.995 -2.689 9.105 1.00 98.56 67 ASN A CA 1
ATOM 496 C C . ASN A 1 67 ? -26.697 -1.902 8.857 1.00 98.56 67 ASN A C 1
ATOM 498 O O . ASN A 1 67 ? -26.037 -1.546 9.824 1.00 98.56 67 ASN A O 1
ATOM 502 N N . LEU A 1 68 ? -26.358 -1.587 7.601 1.00 98.81 68 LEU A N 1
ATOM 503 C CA . LEU A 1 68 ? -25.278 -0.668 7.231 1.00 98.81 68 LEU A CA 1
ATOM 504 C C . LEU A 1 68 ? -25.857 0.669 6.755 1.00 98.81 68 LEU A C 1
ATOM 506 O O . LEU A 1 68 ? -26.700 0.700 5.853 1.00 98.81 68 LEU A O 1
ATOM 510 N N . PHE A 1 69 ? -25.367 1.772 7.313 1.00 98.69 69 PHE A N 1
ATOM 511 C CA . PHE A 1 69 ? -25.816 3.126 6.989 1.00 98.69 69 PHE A CA 1
ATOM 512 C C . PHE A 1 69 ? -24.623 4.055 6.760 1.00 98.69 69 PHE A C 1
ATOM 514 O O . PHE A 1 69 ? -23.620 3.956 7.463 1.00 98.69 69 PHE A O 1
ATOM 521 N N . PHE A 1 70 ? -24.748 4.976 5.804 1.00 98.69 70 PHE A N 1
ATOM 522 C CA . PHE A 1 70 ? -23.775 6.043 5.560 1.00 98.69 70 PHE A CA 1
ATOM 523 C C . PHE A 1 70 ? -24.457 7.394 5.762 1.00 98.69 70 PHE A C 1
ATOM 525 O O . PHE A 1 70 ? -25.473 7.663 5.118 1.00 98.69 70 PHE A O 1
ATOM 532 N N . SER A 1 71 ? -23.917 8.230 6.649 1.00 98.38 71 SER A N 1
ATOM 533 C CA . SER A 1 71 ? -24.542 9.497 7.052 1.00 98.38 71 SER A CA 1
ATOM 534 C C . SER A 1 71 ? -23.524 10.626 7.214 1.00 98.38 71 SER A C 1
ATOM 536 O O . SER A 1 71 ? -22.344 10.394 7.463 1.00 98.38 71 SER A O 1
ATOM 538 N N . THR A 1 72 ? -23.985 11.867 7.088 1.00 98.00 72 THR A N 1
ATOM 539 C CA . THR A 1 72 ? -23.232 13.066 7.492 1.00 98.00 72 THR A CA 1
ATOM 540 C C . THR A 1 72 ? -23.574 13.517 8.914 1.00 98.00 72 THR A C 1
ATOM 542 O O . THR A 1 72 ? -22.915 14.411 9.440 1.00 98.00 72 THR A O 1
ATOM 545 N N . ASP A 1 73 ? -24.591 12.919 9.545 1.00 97.69 73 ASP A N 1
ATOM 546 C CA . ASP A 1 73 ? -24.967 13.200 10.932 1.00 97.69 73 ASP A CA 1
ATOM 547 C C . ASP A 1 73 ? -24.045 12.451 11.901 1.00 97.69 73 ASP A C 1
ATOM 549 O O . ASP A 1 73 ? -24.309 11.333 12.349 1.00 97.69 73 ASP A O 1
ATOM 553 N N . ILE A 1 74 ? -22.897 13.073 12.164 1.00 96.94 74 ILE A N 1
ATOM 554 C CA . ILE A 1 74 ? -21.873 12.534 13.060 1.00 96.94 74 ILE A CA 1
ATOM 555 C C . ILE A 1 74 ? -22.361 12.550 14.515 1.00 96.94 74 ILE A C 1
ATOM 557 O O . ILE A 1 74 ? -22.037 11.637 15.272 1.00 96.94 74 ILE A O 1
ATOM 561 N N . ALA A 1 75 ? -23.136 13.566 14.905 1.00 96.88 75 ALA A N 1
ATOM 562 C CA . ALA A 1 75 ? -23.555 13.753 16.287 1.00 96.88 75 ALA A CA 1
ATOM 563 C C . ALA A 1 75 ? -24.508 12.646 16.733 1.00 96.88 75 ALA A C 1
ATOM 565 O O . ALA A 1 75 ? -24.227 11.960 17.716 1.00 96.88 75 ALA A O 1
ATOM 566 N N . GLN A 1 76 ? -25.555 12.397 15.944 1.00 97.00 76 GLN A N 1
ATOM 567 C CA . GLN A 1 76 ? -26.500 11.324 16.225 1.00 97.00 76 GLN A CA 1
ATOM 568 C C . GLN A 1 76 ? -25.799 9.957 16.273 1.00 97.00 76 GLN A C 1
ATOM 570 O O . GLN A 1 76 ? -26.050 9.143 17.162 1.00 97.00 76 GLN A O 1
ATOM 575 N N . ALA A 1 77 ? -24.877 9.697 15.340 1.00 97.38 77 ALA A N 1
ATOM 576 C CA . ALA A 1 77 ? -24.164 8.424 15.292 1.00 97.38 77 ALA A CA 1
ATOM 577 C C . ALA A 1 77 ? -23.268 8.192 16.526 1.00 97.38 77 ALA A C 1
ATOM 579 O O . ALA A 1 77 ? -23.179 7.062 17.004 1.00 97.38 77 ALA A O 1
ATOM 580 N N . ILE A 1 78 ? -22.614 9.237 17.049 1.00 96.75 78 ILE A N 1
ATOM 581 C CA . ILE A 1 78 ? -21.811 9.162 18.283 1.00 96.75 78 ILE A CA 1
ATOM 582 C C . ILE A 1 78 ? -22.705 8.947 19.507 1.00 96.75 78 ILE A C 1
ATOM 584 O O . ILE A 1 78 ? -22.393 8.112 20.359 1.00 96.75 78 ILE A O 1
ATOM 588 N N . GLU A 1 79 ? -23.808 9.690 19.599 1.00 96.00 79 GLU A N 1
ATOM 589 C CA . GLU A 1 79 ? -24.729 9.614 20.732 1.00 96.00 79 GLU A CA 1
ATOM 590 C C . GLU A 1 79 ? -25.292 8.197 20.896 1.00 96.00 79 GLU A C 1
ATOM 592 O O . GLU A 1 79 ? -25.250 7.635 21.993 1.00 96.00 79 GLU A O 1
ATOM 597 N N . GLU A 1 80 ? -25.721 7.578 19.795 1.00 96.06 80 GLU A N 1
ATOM 598 C CA . GLU A 1 80 ? -26.373 6.271 19.812 1.00 96.06 80 GLU A CA 1
ATOM 599 C C . GLU A 1 80 ? -25.427 5.067 19.962 1.00 96.06 80 GLU A C 1
ATOM 601 O O . GLU A 1 80 ? -25.880 4.009 20.392 1.00 96.06 80 GLU A O 1
ATOM 606 N N . ALA A 1 81 ? -24.157 5.167 19.565 1.00 97.62 81 ALA A N 1
ATOM 607 C CA . ALA A 1 81 ? -23.269 4.003 19.466 1.00 97.62 81 ALA A CA 1
ATOM 608 C C . ALA A 1 81 ? -22.710 3.547 20.821 1.00 97.62 81 ALA A C 1
ATOM 610 O O . ALA A 1 81 ? -22.335 4.391 21.627 1.00 97.62 81 ALA A O 1
ATOM 611 N N . GLU A 1 82 ? -22.554 2.241 21.060 1.00 97.69 82 GLU A N 1
ATOM 612 C CA . GLU A 1 82 ? -21.752 1.754 22.200 1.00 97.69 82 GLU A CA 1
ATOM 613 C C . GLU A 1 82 ? -20.262 1.654 21.839 1.00 97.69 82 GLU A C 1
ATOM 615 O O . GLU A 1 82 ? -19.394 1.835 22.696 1.00 97.69 82 GLU A O 1
ATOM 620 N N . LEU A 1 83 ? -19.961 1.401 20.559 1.00 98.31 83 LEU A N 1
ATOM 621 C CA . LEU A 1 83 ? -18.601 1.317 20.035 1.00 98.31 83 LEU A CA 1
ATOM 622 C C . LEU A 1 83 ? -18.384 2.309 18.890 1.00 98.31 83 LEU A C 1
ATOM 624 O O . LEU A 1 83 ? -19.163 2.364 17.938 1.00 98.31 83 LEU A O 1
ATOM 628 N N . ILE A 1 84 ? -17.297 3.077 18.963 1.00 98.44 84 ILE A N 1
ATOM 629 C CA . ILE A 1 84 ? -16.960 4.119 17.990 1.00 98.44 84 ILE A CA 1
ATOM 630 C C . ILE A 1 84 ? -15.574 3.851 17.409 1.00 98.44 84 ILE A C 1
ATOM 632 O O . ILE A 1 84 ? -14.569 3.998 18.099 1.00 98.44 84 ILE A O 1
ATOM 636 N N . PHE A 1 85 ? -15.498 3.518 16.123 1.00 98.31 85 PHE A N 1
ATOM 637 C CA . PHE A 1 85 ? -14.238 3.475 15.390 1.00 98.31 85 PHE A CA 1
ATOM 638 C C . PHE A 1 85 ? -13.798 4.877 14.959 1.00 98.31 85 PHE A C 1
ATOM 640 O O . PHE A 1 85 ? -14.565 5.616 14.341 1.00 98.31 85 PHE A O 1
ATOM 647 N N . ILE A 1 86 ? -12.528 5.203 15.181 1.00 96.94 86 ILE A N 1
ATOM 648 C CA . ILE A 1 86 ? -11.849 6.359 14.592 1.00 96.94 86 ILE A CA 1
ATOM 649 C C . ILE A 1 86 ? -10.998 5.849 13.425 1.00 96.94 86 ILE A C 1
ATOM 651 O O . ILE A 1 86 ? -10.001 5.158 13.616 1.00 96.94 86 ILE A O 1
ATOM 655 N N . SER A 1 87 ? -11.419 6.165 12.199 1.00 95.00 87 SER A N 1
ATOM 656 C CA . SER A 1 87 ? -10.789 5.753 10.932 1.00 95.00 87 SER A CA 1
ATOM 657 C C . SER A 1 87 ? -10.472 6.969 10.056 1.00 95.00 87 SER A C 1
ATOM 659 O O . SER A 1 87 ? -10.758 7.002 8.857 1.00 95.00 87 SER A O 1
ATOM 661 N N . VAL A 1 88 ? -9.903 8.004 10.674 1.00 91.75 88 VAL A N 1
ATOM 662 C CA . VAL A 1 88 ? -9.546 9.260 10.006 1.00 91.75 88 VAL A CA 1
ATOM 663 C C . VAL A 1 88 ? -8.102 9.240 9.514 1.00 91.75 88 VAL A C 1
ATOM 665 O O . VAL A 1 88 ? -7.256 8.494 10.001 1.00 91.75 88 VAL A O 1
ATOM 668 N N . ASN A 1 89 ? -7.798 10.093 8.540 1.00 86.69 89 ASN A N 1
ATOM 669 C CA . ASN A 1 89 ? -6.436 10.216 8.037 1.00 86.69 89 ASN A CA 1
ATOM 670 C C . ASN A 1 89 ? -5.516 10.862 9.080 1.00 86.69 89 ASN A C 1
ATOM 672 O O . ASN A 1 89 ? -5.877 11.847 9.716 1.00 86.69 89 ASN A O 1
ATOM 676 N N . THR A 1 90 ? -4.280 10.381 9.149 1.00 87.69 90 THR A N 1
ATOM 677 C CA . THR A 1 90 ? -3.163 11.004 9.873 1.00 87.69 90 THR A CA 1
ATOM 678 C C . THR A 1 90 ? -2.096 11.436 8.861 1.00 87.69 90 THR A C 1
ATOM 680 O O . THR A 1 90 ? -1.121 10.714 8.633 1.00 87.69 90 THR A O 1
ATOM 683 N N . PRO A 1 91 ? -2.306 12.545 8.124 1.00 88.44 91 PRO A N 1
ATOM 684 C CA . PRO A 1 91 ? -1.387 12.940 7.062 1.00 88.44 91 PRO A CA 1
ATOM 685 C C . PRO A 1 91 ? -0.017 13.311 7.633 1.00 88.44 91 PRO A C 1
ATOM 687 O O . PRO A 1 91 ? 0.089 13.783 8.760 1.00 88.44 91 PRO A O 1
ATOM 690 N N . THR A 1 92 ? 1.039 13.154 6.843 1.00 89.88 92 THR A N 1
ATOM 691 C CA . THR A 1 92 ? 2.378 13.600 7.240 1.00 89.88 92 THR A CA 1
ATOM 692 C C . THR A 1 92 ? 2.426 15.126 7.367 1.00 89.88 92 THR A C 1
ATOM 694 O O . THR A 1 92 ? 1.932 15.853 6.497 1.00 89.88 92 THR A O 1
ATOM 697 N N . LYS A 1 93 ? 3.046 15.636 8.436 1.00 90.75 93 LYS A N 1
ATOM 698 C CA . LYS A 1 93 ? 3.191 17.076 8.680 1.00 90.75 93 LYS A CA 1
ATOM 699 C C . LYS A 1 93 ? 3.947 17.751 7.537 1.00 90.75 93 LYS A C 1
ATOM 701 O O . LYS A 1 93 ? 5.040 17.332 7.165 1.00 90.75 93 LYS A O 1
ATOM 706 N N . ARG A 1 94 ? 3.405 18.858 7.020 1.00 89.50 94 ARG A N 1
ATOM 707 C CA . ARG A 1 94 ? 4.032 19.659 5.945 1.00 89.50 94 ARG A CA 1
ATOM 708 C C . ARG A 1 94 ? 4.933 20.789 6.458 1.00 89.50 94 ARG A C 1
ATOM 710 O O . ARG A 1 94 ? 5.685 21.374 5.681 1.00 89.50 94 ARG A O 1
ATOM 717 N N . PHE A 1 95 ? 4.881 21.091 7.753 1.00 90.25 95 PHE A N 1
ATOM 718 C CA . PHE A 1 95 ? 5.639 22.161 8.405 1.00 90.25 95 PHE A CA 1
ATOM 719 C C . PHE A 1 95 ? 5.909 21.834 9.884 1.00 90.25 95 PHE A C 1
ATOM 721 O O . PHE A 1 95 ? 5.304 20.921 10.450 1.00 90.25 95 PHE A O 1
ATOM 728 N N . GLY A 1 96 ? 6.815 22.598 10.503 1.00 93.75 96 GLY A N 1
ATOM 729 C CA . GLY A 1 96 ? 7.191 22.461 11.913 1.00 93.75 96 GLY A CA 1
ATOM 730 C C . GLY A 1 96 ? 7.988 21.192 12.233 1.00 93.75 96 GLY A C 1
ATOM 731 O O . GLY A 1 96 ? 8.533 20.535 11.345 1.00 93.75 96 GLY A O 1
ATOM 732 N N . ASN A 1 97 ? 8.051 20.845 13.522 1.00 91.56 97 ASN A N 1
ATOM 733 C CA . ASN A 1 97 ? 8.795 19.676 14.002 1.00 91.56 97 ASN A CA 1
ATOM 734 C C . ASN A 1 97 ? 8.277 18.385 13.363 1.00 91.56 97 ASN A C 1
ATOM 736 O O . ASN A 1 97 ? 7.065 18.149 13.334 1.00 91.56 97 ASN A O 1
ATOM 740 N N . GLY A 1 98 ? 9.198 17.566 12.852 1.00 90.25 98 GLY A N 1
ATOM 741 C CA . GLY A 1 98 ? 8.862 16.336 12.140 1.00 90.25 98 GLY A CA 1
ATOM 742 C C . GLY A 1 98 ? 8.284 16.557 10.737 1.00 90.25 98 GLY A C 1
ATOM 743 O O . GLY A 1 98 ? 7.638 15.657 10.207 1.00 90.25 98 GLY A O 1
ATOM 744 N N . LYS A 1 99 ? 8.486 17.732 10.116 1.00 93.38 99 LYS A N 1
ATOM 745 C CA . LYS A 1 99 ? 8.107 17.987 8.715 1.00 93.38 99 LYS A CA 1
ATOM 746 C C . LYS A 1 99 ? 8.574 16.844 7.804 1.00 93.38 99 LYS A C 1
ATOM 748 O O . LYS A 1 99 ? 9.747 16.486 7.807 1.00 93.38 99 LYS A O 1
ATOM 753 N N . GLY A 1 100 ? 7.650 16.304 7.013 1.00 89.62 100 GLY A N 1
ATOM 754 C CA . GLY A 1 100 ? 7.902 15.226 6.057 1.00 89.62 100 GLY A CA 1
ATOM 755 C C . GLY A 1 100 ? 8.015 13.828 6.667 1.00 89.62 100 GLY A C 1
ATOM 756 O O . GLY A 1 100 ? 8.176 12.882 5.909 1.00 89.62 100 GLY A O 1
ATOM 757 N N . ARG A 1 101 ? 7.910 13.675 7.997 1.00 91.31 101 ARG A N 1
ATOM 758 C CA . ARG A 1 101 ? 8.102 12.380 8.680 1.00 91.31 101 ARG A CA 1
ATOM 759 C C . ARG A 1 101 ? 7.040 12.070 9.733 1.00 91.31 101 ARG A C 1
ATOM 761 O O . ARG A 1 101 ? 6.446 10.999 9.729 1.00 91.31 101 ARG A O 1
ATOM 768 N N . ALA A 1 102 ? 6.756 13.025 10.610 1.00 90.38 102 ALA A N 1
ATOM 769 C CA . ALA A 1 102 ? 5.779 12.870 11.677 1.00 90.38 102 ALA A CA 1
ATOM 770 C C . ALA A 1 102 ? 4.342 12.911 11.145 1.00 90.38 102 ALA A C 1
ATOM 772 O O . ALA A 1 102 ? 4.018 13.691 10.245 1.00 90.38 102 ALA A O 1
ATOM 773 N N . ALA A 1 103 ? 3.469 12.112 11.754 1.00 89.81 103 ALA A N 1
ATOM 774 C CA . ALA A 1 103 ? 2.036 12.157 11.500 1.00 89.81 103 ALA A CA 1
ATOM 775 C C . ALA A 1 103 ? 1.390 13.374 12.186 1.00 89.81 103 ALA A C 1
ATOM 777 O O . ALA A 1 103 ? 1.746 13.742 13.304 1.00 89.81 103 ALA A O 1
ATOM 778 N N . ASP A 1 104 ? 0.430 13.995 11.509 1.00 90.69 104 ASP A N 1
ATOM 779 C CA . ASP A 1 104 ? -0.422 15.055 12.039 1.00 90.69 104 ASP A CA 1
ATOM 780 C C . ASP A 1 104 ? -1.679 14.435 12.669 1.00 90.69 104 ASP A C 1
ATOM 782 O O . ASP A 1 104 ? -2.520 13.854 11.975 1.00 90.69 104 ASP A O 1
ATOM 786 N N . LEU A 1 105 ? -1.795 14.554 13.993 1.00 90.62 105 LEU A N 1
ATOM 787 C CA . LEU A 1 105 ? -2.885 13.977 14.782 1.00 90.62 105 LEU A CA 1
ATOM 788 C C . LEU A 1 105 ? -4.133 14.867 14.861 1.00 90.62 105 LEU A C 1
ATOM 790 O O . LEU A 1 105 ? -5.107 14.464 15.491 1.00 90.62 105 LEU A O 1
ATOM 794 N N . LYS A 1 106 ? -4.168 16.035 14.200 1.00 92.56 106 LYS A N 1
ATOM 795 C CA . LYS A 1 106 ? -5.287 16.993 14.315 1.00 92.56 106 LYS A CA 1
ATOM 796 C C . LYS A 1 106 ? -6.676 16.388 14.077 1.00 92.56 106 LYS A C 1
ATOM 798 O O . LYS A 1 106 ? -7.649 16.809 14.694 1.00 92.56 106 LYS A O 1
ATOM 803 N N . TYR A 1 107 ? -6.791 15.417 13.168 1.00 92.75 107 TYR A N 1
ATOM 804 C CA . TYR A 1 107 ? -8.075 14.789 12.852 1.00 92.75 107 TYR A CA 1
ATOM 805 C C . TYR A 1 107 ? -8.483 13.765 13.911 1.00 92.75 107 TYR A C 1
ATOM 807 O O . TYR A 1 107 ? -9.662 13.687 14.243 1.00 92.75 107 TYR A O 1
ATOM 815 N N . VAL A 1 108 ? -7.513 13.033 14.467 1.00 92.81 108 VAL A N 1
ATOM 816 C CA . VAL A 1 108 ? -7.726 12.112 15.592 1.00 92.81 108 VAL A CA 1
ATOM 817 C C . VAL A 1 108 ? -8.135 12.903 16.833 1.00 92.81 108 VAL A C 1
ATOM 819 O O . VAL A 1 108 ? -9.137 12.581 17.463 1.00 92.81 108 VAL A O 1
ATOM 822 N N . GLU A 1 109 ? -7.430 13.998 17.127 1.00 93.62 109 GLU A N 1
ATOM 823 C CA . GLU A 1 109 ? -7.782 14.916 18.211 1.00 93.62 109 GLU A CA 1
ATOM 824 C C . GLU A 1 109 ? -9.182 15.514 18.014 1.00 93.62 109 GLU A C 1
ATOM 826 O O . GLU A 1 109 ? -9.995 15.497 18.937 1.00 93.62 109 GLU A O 1
ATOM 831 N N . SER A 1 110 ? -9.498 16.006 16.811 1.00 94.38 110 SER A N 1
ATOM 832 C CA . SER A 1 110 ? -10.825 16.556 16.513 1.00 94.38 110 SER A CA 1
ATOM 833 C C . SER A 1 110 ? -11.937 15.521 16.700 1.00 94.38 110 SER A C 1
ATOM 835 O O . SER A 1 110 ? -13.007 15.889 17.179 1.00 94.38 110 SER A O 1
ATOM 837 N N . ALA A 1 111 ? -11.703 14.257 16.335 1.00 94.75 111 ALA A N 1
ATOM 838 C CA . ALA A 1 111 ? -12.659 13.178 16.557 1.00 94.75 111 ALA A CA 1
ATOM 839 C C . ALA A 1 111 ? -12.828 12.879 18.055 1.00 94.75 111 ALA A C 1
ATOM 841 O O . ALA A 1 111 ? -13.954 12.835 18.539 1.00 94.75 111 ALA A O 1
ATOM 842 N N . ALA A 1 112 ? -11.727 12.766 18.806 1.00 94.94 112 ALA A N 1
ATOM 843 C CA . ALA A 1 112 ? -11.757 12.525 20.249 1.00 94.94 112 ALA A CA 1
ATOM 844 C C . ALA A 1 112 ? -12.502 13.632 21.015 1.00 94.94 112 ALA A C 1
ATOM 846 O O . ALA A 1 112 ? -13.313 13.339 21.891 1.00 94.94 112 ALA A O 1
ATOM 847 N N . ARG A 1 113 ? -12.282 14.904 20.653 1.00 95.25 113 ARG A N 1
ATOM 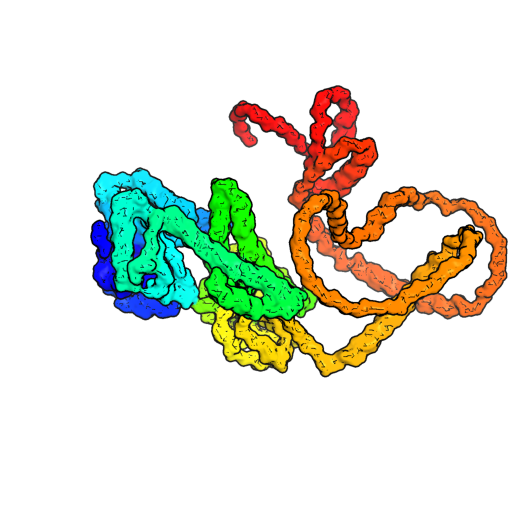848 C CA . ARG A 1 113 ? -13.001 16.046 21.245 1.00 95.25 113 ARG A CA 1
ATOM 849 C C . ARG A 1 113 ? -14.501 15.988 20.968 1.00 95.25 113 ARG A C 1
ATOM 85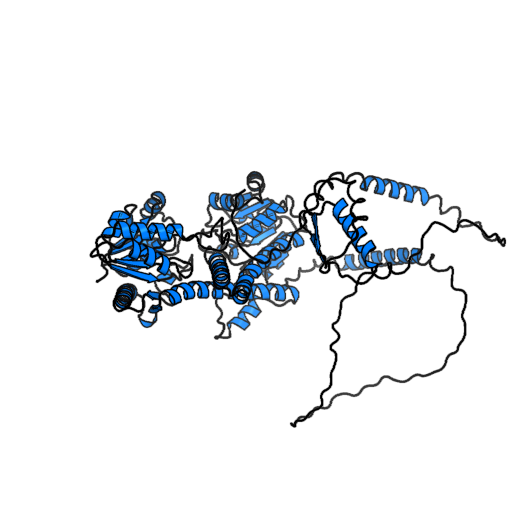1 O O . ARG A 1 113 ? -15.287 16.191 21.883 1.00 95.25 113 ARG A O 1
ATOM 858 N N . MET A 1 114 ? -14.888 15.657 19.737 1.00 95.06 114 MET A N 1
ATOM 859 C CA . MET A 1 114 ? -16.295 15.516 19.353 1.00 95.06 114 MET A CA 1
ATOM 860 C C . MET A 1 114 ? -16.977 14.361 20.098 1.00 95.06 114 MET A C 1
ATOM 862 O O . MET A 1 114 ? -18.106 14.505 20.557 1.00 95.06 114 MET A O 1
ATOM 866 N N . ILE A 1 115 ? -16.278 13.236 20.281 1.00 95.50 115 ILE A N 1
ATOM 867 C CA . ILE A 1 115 ? -16.772 12.122 21.099 1.00 95.50 115 ILE A CA 1
ATOM 868 C C . ILE A 1 115 ? -16.989 12.581 22.545 1.00 95.50 115 ILE A C 1
ATOM 870 O O . ILE A 1 115 ? -18.062 12.326 23.088 1.00 95.50 115 ILE A O 1
ATOM 874 N N . ALA A 1 116 ? -16.030 13.292 23.148 1.00 94.75 116 ALA A N 1
ATOM 875 C CA . ALA A 1 116 ? -16.171 13.805 24.514 1.00 94.75 116 ALA A CA 1
ATOM 876 C C . ALA A 1 116 ? -17.360 14.770 24.666 1.00 94.75 116 ALA A C 1
ATOM 878 O O . ALA A 1 116 ? -18.105 14.712 25.644 1.00 94.75 116 ALA A O 1
ATOM 879 N N . GLU A 1 117 ? -17.538 15.661 23.688 1.00 94.19 117 GLU A N 1
ATOM 880 C CA . GLU A 1 117 ? -18.582 16.685 23.687 1.00 94.19 117 GLU A CA 1
ATOM 881 C C . GLU A 1 117 ? -19.985 16.093 23.542 1.00 94.19 117 GLU A C 1
ATOM 883 O O . GLU A 1 117 ? -20.920 16.590 24.166 1.00 94.19 117 GLU A O 1
ATOM 888 N N . ILE A 1 118 ? -20.147 15.025 22.763 1.00 95.12 118 ILE A N 1
ATOM 889 C CA . ILE A 1 118 ? -21.468 14.503 22.383 1.00 95.12 118 ILE A CA 1
ATOM 890 C C . ILE A 1 118 ? -21.884 13.313 23.245 1.00 95.12 118 ILE A C 1
ATOM 892 O O . ILE A 1 118 ? -23.066 13.145 23.531 1.00 95.12 118 ILE A O 1
ATOM 896 N N . SER A 1 119 ? -20.933 12.503 23.713 1.00 92.94 119 SER A N 1
ATOM 897 C CA . SER A 1 119 ? -21.260 11.295 24.474 1.00 92.94 119 SER A CA 1
ATOM 898 C C . SER A 1 119 ? -22.044 11.625 25.748 1.00 92.94 119 SER A C 1
ATOM 900 O O . SER A 1 119 ? -21.697 12.546 26.498 1.00 92.94 119 SER A O 1
ATOM 902 N N . ALA A 1 120 ? -23.109 10.853 25.968 1.00 86.44 120 ALA A N 1
ATOM 903 C CA . ALA A 1 120 ? -24.011 10.945 27.118 1.00 86.44 120 ALA A CA 1
ATOM 904 C C . ALA A 1 120 ? -24.020 9.668 27.984 1.00 86.44 120 ALA A C 1
ATOM 906 O O . ALA A 1 120 ? -24.672 9.631 29.021 1.00 86.44 120 ALA A O 1
ATOM 907 N N . GLY A 1 121 ? -23.290 8.628 27.575 1.00 90.19 121 GLY A N 1
ATOM 908 C CA . GLY A 1 121 ? -23.157 7.358 28.288 1.00 90.19 121 GLY A CA 1
ATOM 909 C C . GLY A 1 121 ? -21.883 6.633 27.866 1.00 90.19 121 GLY A C 1
ATOM 910 O O . GLY A 1 121 ? -21.192 7.106 26.962 1.00 90.19 121 GLY A O 1
ATOM 911 N N . ASP A 1 122 ? -21.584 5.512 28.520 1.00 94.00 122 ASP A N 1
ATOM 912 C CA . ASP A 1 122 ? -20.329 4.772 28.353 1.00 94.00 122 ASP A CA 1
ATOM 913 C C . ASP A 1 122 ? -20.038 4.389 26.897 1.00 94.00 122 ASP A C 1
ATOM 915 O O . ASP A 1 122 ? -20.923 3.893 26.196 1.00 94.00 122 ASP A O 1
ATOM 919 N N . LYS A 1 123 ? -18.789 4.586 26.449 1.00 95.50 123 LYS A N 1
ATOM 920 C CA . LYS A 1 123 ? -18.352 4.268 25.077 1.00 95.50 123 LYS A CA 1
ATOM 921 C C . LYS A 1 123 ? -17.051 3.467 25.052 1.00 95.50 123 LYS A C 1
ATOM 923 O O . LYS A 1 123 ? -16.104 3.767 25.783 1.00 95.50 123 LYS A O 1
ATOM 928 N N . ILE A 1 124 ? -16.961 2.527 24.113 1.00 97.31 124 ILE A N 1
ATOM 929 C CA . ILE A 1 124 ? -15.695 1.931 23.670 1.00 97.31 124 ILE A CA 1
ATOM 930 C C . ILE A 1 124 ? -15.231 2.685 22.420 1.00 97.31 124 ILE A C 1
ATOM 932 O O . ILE A 1 124 ? -15.876 2.637 21.375 1.00 97.31 124 ILE A O 1
ATOM 936 N N . VAL A 1 125 ? -14.108 3.387 22.510 1.00 97.00 125 VAL A N 1
ATOM 937 C CA . VAL A 1 125 ? -13.503 4.130 21.402 1.00 97.00 125 VAL A CA 1
ATOM 938 C C . VAL A 1 125 ? -12.349 3.315 20.836 1.00 97.00 125 VAL A C 1
ATOM 940 O O . VAL A 1 125 ? -11.399 2.989 21.542 1.00 97.00 125 VAL A O 1
ATOM 943 N N . VAL A 1 126 ? -12.421 2.981 19.554 1.00 97.25 126 VAL A N 1
ATOM 944 C CA . VAL A 1 126 ? -11.456 2.108 18.890 1.00 97.25 126 VAL A CA 1
ATOM 945 C C . VAL A 1 126 ? -10.700 2.881 17.823 1.00 97.25 126 VAL A C 1
ATOM 947 O O . VAL A 1 126 ? -11.254 3.304 16.810 1.00 97.25 126 VAL A O 1
ATOM 950 N N . GLU A 1 127 ? -9.406 3.044 18.031 1.00 94.19 127 GLU A N 1
ATOM 951 C CA . GLU A 1 127 ? -8.483 3.545 17.025 1.00 94.19 127 GLU A CA 1
ATOM 952 C C . GLU A 1 127 ? -8.247 2.434 15.981 1.00 94.19 127 GLU A C 1
ATOM 954 O O . GLU A 1 127 ? -7.846 1.326 16.333 1.00 94.19 127 GLU A O 1
ATOM 959 N N . LYS A 1 128 ? -8.577 2.692 14.707 1.00 91.19 128 LYS A N 1
ATOM 960 C CA . LYS A 1 128 ? -8.503 1.704 13.605 1.00 91.19 128 LYS A CA 1
ATOM 961 C C . LYS A 1 128 ? -7.484 2.072 12.524 1.00 91.19 128 LYS A C 1
ATOM 963 O O . LYS A 1 128 ? -7.098 1.235 11.706 1.00 91.19 128 LYS A O 1
ATOM 968 N N . SER A 1 129 ? -7.108 3.341 12.466 1.00 75.19 129 SER A N 1
ATOM 969 C CA . SER A 1 129 ? -6.209 3.891 11.460 1.00 75.19 129 SER A CA 1
ATOM 970 C C . SER A 1 129 ? -4.748 3.504 11.712 1.00 75.19 129 SER A C 1
ATOM 972 O O . SER A 1 129 ? -4.367 2.951 12.736 1.00 75.19 129 SER A O 1
ATOM 974 N N . THR A 1 130 ? -3.878 3.785 10.745 1.00 67.75 130 THR A N 1
ATOM 975 C CA . THR A 1 130 ? -2.435 3.699 10.977 1.00 67.75 130 THR A CA 1
ATOM 976 C C . THR A 1 130 ? -1.985 4.965 11.699 1.00 67.75 130 THR A C 1
ATOM 978 O O . THR A 1 130 ? -1.833 6.032 11.089 1.00 67.75 130 THR A O 1
ATOM 981 N N . VAL A 1 131 ? -1.838 4.866 13.014 1.00 68.19 131 VAL A N 1
ATOM 982 C CA . VAL A 1 131 ? -1.440 5.972 13.887 1.00 68.19 131 VAL A CA 1
ATOM 983 C C . VAL A 1 131 ? -0.012 5.800 14.403 1.00 68.19 131 VAL A C 1
ATOM 985 O O . VAL A 1 131 ? 0.468 4.672 14.515 1.00 68.19 131 VAL A O 1
ATOM 988 N N . PRO A 1 132 ? 0.694 6.905 14.712 1.00 70.50 132 PRO A N 1
ATOM 989 C CA . PRO A 1 132 ? 1.944 6.825 15.456 1.00 70.50 132 PRO A CA 1
ATOM 990 C C . PRO A 1 132 ? 1.710 6.181 16.825 1.00 70.50 132 PRO A C 1
ATOM 992 O O . PRO A 1 132 ? 0.626 6.307 17.400 1.00 70.50 132 PRO A O 1
ATOM 995 N N . VAL A 1 133 ? 2.769 5.591 17.380 1.00 69.88 133 VAL A N 1
ATOM 996 C CA . VAL A 1 133 ? 2.802 5.209 18.798 1.00 69.88 133 VAL A CA 1
ATOM 997 C C . VAL A 1 133 ? 2.404 6.434 19.634 1.00 69.88 133 VAL A C 1
ATOM 999 O O . VAL A 1 133 ? 2.934 7.523 19.389 1.00 69.88 133 VAL A O 1
ATOM 1002 N N . ARG A 1 134 ? 1.504 6.253 20.615 1.00 79.75 134 ARG A N 1
ATOM 1003 C CA . ARG A 1 134 ? 0.915 7.271 21.526 1.00 79.75 134 ARG A CA 1
ATOM 1004 C C . ARG A 1 134 ? -0.354 7.976 21.042 1.00 79.75 134 ARG A C 1
ATOM 1006 O O . ARG A 1 134 ? -0.820 8.915 21.700 1.00 79.75 134 ARG A O 1
ATOM 1013 N N . ALA A 1 135 ? -0.957 7.562 19.932 1.00 82.31 135 ALA A N 1
ATOM 1014 C CA . ALA A 1 135 ? -2.227 8.155 19.516 1.00 82.31 135 ALA A CA 1
ATOM 1015 C C . ALA A 1 135 ? -3.362 7.801 20.481 1.00 82.31 135 ALA A C 1
ATOM 1017 O O . ALA A 1 135 ? -4.098 8.695 20.899 1.00 82.31 135 ALA A O 1
ATOM 1018 N N . ALA A 1 136 ? -3.455 6.546 20.918 1.00 84.38 136 ALA A N 1
ATOM 1019 C CA . ALA A 1 136 ? -4.430 6.139 21.921 1.00 84.38 136 ALA A CA 1
ATOM 1020 C C . ALA A 1 136 ? -4.231 6.851 23.270 1.00 84.38 136 ALA A C 1
ATOM 1022 O O . ALA A 1 136 ? -5.208 7.240 23.904 1.00 84.38 136 ALA A O 1
ATOM 1023 N N . GLU A 1 137 ? -2.983 7.104 23.680 1.00 86.75 137 GLU A N 1
ATOM 1024 C CA . GLU A 1 137 ? -2.679 7.922 24.865 1.00 86.75 137 GLU A CA 1
ATOM 1025 C C . GLU A 1 137 ? -3.188 9.363 24.693 1.00 86.75 137 GLU A C 1
ATOM 1027 O O . GLU A 1 137 ? -3.787 9.933 25.603 1.00 86.75 137 GLU A O 1
ATOM 1032 N N . SER A 1 138 ? -3.018 9.943 23.502 1.00 88.38 138 SER A N 1
ATOM 1033 C CA . SER A 1 138 ? -3.517 11.287 23.189 1.00 88.38 138 SER A CA 1
ATOM 1034 C C . SER A 1 138 ? -5.048 11.350 23.236 1.00 88.38 138 SER A C 1
ATOM 1036 O O . SER A 1 138 ? -5.606 12.268 23.838 1.00 88.38 138 SER A O 1
ATOM 1038 N N . ILE A 1 139 ? -5.733 10.354 22.660 1.00 89.94 139 ILE A N 1
ATOM 1039 C CA . ILE A 1 139 ? -7.196 10.217 22.743 1.00 89.94 139 ILE A CA 1
ATOM 1040 C C . ILE A 1 139 ? -7.617 10.084 24.214 1.00 89.94 139 ILE A C 1
ATOM 1042 O O . ILE A 1 139 ? -8.543 10.772 24.640 1.00 89.94 139 ILE A O 1
ATOM 1046 N N . MET A 1 140 ? -6.905 9.275 25.008 1.00 89.25 140 MET A N 1
ATOM 1047 C CA . MET A 1 140 ? -7.184 9.080 26.436 1.00 89.25 140 MET A CA 1
ATOM 1048 C C . MET A 1 140 ? -7.101 10.381 27.211 1.00 89.25 140 MET A C 1
ATOM 1050 O O . MET A 1 140 ? -8.017 10.711 27.959 1.00 89.25 140 MET A O 1
ATOM 1054 N N . ASN A 1 141 ? -6.035 11.146 27.001 1.00 91.69 141 ASN A N 1
ATOM 1055 C CA . ASN A 1 141 ? -5.845 12.421 27.677 1.00 91.69 141 ASN A CA 1
ATOM 1056 C C . ASN A 1 141 ? -6.970 13.408 27.333 1.00 91.69 141 ASN A C 1
ATOM 1058 O O . ASN A 1 141 ? -7.476 14.087 28.223 1.00 91.69 141 ASN A O 1
ATOM 1062 N N . ILE A 1 142 ? -7.417 13.448 26.072 1.00 93.31 142 ILE A N 1
ATOM 1063 C CA . ILE A 1 142 ? -8.536 14.299 25.643 1.00 93.31 142 ILE A CA 1
ATOM 1064 C C . ILE A 1 142 ? -9.849 13.855 26.296 1.00 93.31 142 ILE A C 1
ATOM 1066 O O . ILE A 1 142 ? -10.559 14.692 26.853 1.00 93.31 142 ILE A O 1
ATOM 1070 N N . LEU A 1 143 ? -10.173 12.561 26.244 1.00 90.50 143 LEU A N 1
ATOM 1071 C CA . LEU A 1 143 ? -11.424 12.030 26.788 1.00 90.50 143 LEU A CA 1
ATOM 1072 C C . LEU A 1 143 ? -11.484 12.171 28.317 1.00 90.50 143 LEU A C 1
ATOM 1074 O O . LEU A 1 143 ? -12.503 12.608 28.845 1.00 90.50 143 LEU A O 1
ATOM 1078 N N . ARG A 1 144 ? -10.385 11.882 29.029 1.00 89.12 144 ARG A N 1
ATOM 1079 C CA . ARG A 1 144 ? -10.295 12.037 30.493 1.00 89.12 144 ARG A CA 1
ATOM 1080 C C . ARG A 1 144 ? -10.378 13.504 30.920 1.00 89.12 144 ARG A C 1
ATOM 1082 O O . ARG A 1 144 ? -11.071 13.812 31.884 1.00 89.12 144 ARG A O 1
ATOM 1089 N N . ALA A 1 145 ? -9.723 14.418 30.199 1.00 91.56 145 ALA A N 1
ATOM 1090 C CA . ALA A 1 145 ? -9.760 15.848 30.520 1.00 91.56 145 ALA A CA 1
ATOM 1091 C C . ALA A 1 145 ? -11.136 16.496 30.283 1.00 91.56 145 ALA A C 1
ATOM 1093 O O . ALA A 1 145 ? -11.441 17.514 30.895 1.00 91.56 145 ALA A O 1
ATOM 1094 N N . ASN A 1 146 ? -11.961 15.914 29.407 1.00 89.38 146 ASN A N 1
ATOM 1095 C CA . ASN A 1 146 ? -13.311 16.392 29.084 1.00 89.38 146 ASN A CA 1
ATOM 1096 C C . ASN A 1 146 ? -14.390 15.423 29.601 1.00 89.38 146 ASN A C 1
ATOM 1098 O O . ASN A 1 146 ? -15.461 15.290 29.008 1.00 89.38 146 ASN A O 1
ATOM 1102 N N . HIS A 1 147 ? -14.089 14.710 30.688 1.00 84.25 147 HIS A N 1
ATOM 1103 C CA . HIS A 1 147 ? -15.000 13.750 31.295 1.00 84.25 147 HIS A CA 1
ATOM 1104 C C . HIS A 1 147 ? -16.285 14.435 31.781 1.00 84.25 147 HIS A C 1
ATOM 1106 O O . HIS A 1 147 ? -16.246 15.461 32.463 1.00 84.25 147 HIS A O 1
ATOM 1112 N N . LYS A 1 148 ? -17.431 13.829 31.458 1.00 87.00 148 LYS A N 1
ATOM 1113 C CA . LYS A 1 148 ? -18.742 14.220 31.982 1.00 87.00 148 LYS A CA 1
ATOM 1114 C C . LYS A 1 148 ? -19.151 13.262 33.103 1.00 87.00 148 LYS A C 1
ATOM 1116 O O . LYS A 1 148 ? -18.940 12.057 32.946 1.00 87.00 148 LYS A O 1
ATOM 1121 N N . PRO A 1 149 ? -19.778 13.750 34.189 1.00 86.88 149 PRO A N 1
ATOM 1122 C CA . PRO A 1 149 ? -20.261 12.887 35.262 1.00 86.88 149 PRO A CA 1
ATOM 1123 C C . PRO A 1 149 ? -21.139 11.750 34.723 1.00 86.88 149 PRO A C 1
ATOM 1125 O O . PRO A 1 149 ? -22.090 12.000 33.987 1.00 86.88 149 PRO A O 1
ATOM 1128 N N . GLY A 1 150 ? -20.813 10.509 35.091 1.00 84.44 150 GLY A N 1
ATOM 1129 C CA . GLY A 1 150 ? -21.564 9.320 34.674 1.00 84.44 150 GLY A CA 1
ATOM 1130 C C . GLY A 1 150 ? -21.225 8.772 33.282 1.00 84.44 150 GLY A C 1
ATOM 1131 O O . GLY A 1 150 ? -21.919 7.868 32.829 1.00 84.44 150 GLY A O 1
ATOM 1132 N N . VAL A 1 151 ? -20.182 9.280 32.611 1.00 90.56 151 VAL A N 1
ATOM 1133 C CA . VAL A 1 151 ? -19.730 8.783 31.298 1.00 90.56 151 VAL A CA 1
ATOM 1134 C C . VAL A 1 151 ? -18.313 8.223 31.384 1.00 90.56 151 VAL A C 1
ATOM 1136 O O . VAL A 1 151 ? -17.357 8.972 31.579 1.00 90.56 151 VAL A O 1
ATOM 1139 N N . SER A 1 152 ? -18.145 6.918 31.190 1.00 91.38 152 SER A N 1
ATOM 1140 C CA . SER A 1 152 ? -16.829 6.280 31.102 1.00 91.38 152 SER A CA 1
ATOM 1141 C C . SER A 1 152 ? -16.410 6.007 29.654 1.00 91.38 152 SER A C 1
ATOM 1143 O O . SER A 1 152 ? -17.229 5.783 28.761 1.00 91.38 152 SER A O 1
ATOM 1145 N N . TYR A 1 153 ? -15.100 6.036 29.412 1.00 93.94 153 TYR A N 1
ATOM 1146 C CA . TYR A 1 153 ? -14.518 5.751 28.105 1.00 93.94 153 TYR A CA 1
ATOM 1147 C C . TYR A 1 153 ? -13.474 4.653 28.236 1.00 93.94 153 TYR A C 1
ATOM 1149 O O . TYR A 1 153 ? -12.594 4.738 29.092 1.00 93.94 153 TYR A O 1
ATOM 1157 N N . GLN A 1 154 ? -13.543 3.664 27.350 1.00 95.31 154 GLN A N 1
ATOM 1158 C CA . GLN A 1 154 ? -12.485 2.676 27.155 1.00 95.31 154 GLN A CA 1
ATOM 1159 C C . GLN A 1 154 ? -11.864 2.871 25.781 1.00 95.31 154 GLN A C 1
ATOM 1161 O O . GLN A 1 154 ? -12.585 3.087 24.810 1.00 95.31 154 GLN A O 1
ATOM 1166 N N . ILE A 1 155 ? -10.535 2.813 25.695 1.00 95.19 155 ILE A N 1
ATOM 1167 C CA . ILE A 1 155 ? -9.817 3.034 24.438 1.00 95.19 155 ILE A CA 1
ATOM 1168 C C . ILE A 1 155 ? -9.106 1.767 24.027 1.00 95.19 155 ILE A C 1
ATOM 1170 O O . ILE A 1 155 ? -8.300 1.226 24.784 1.00 95.19 155 ILE A O 1
ATOM 1174 N N . LEU A 1 156 ? -9.373 1.352 22.796 1.00 96.56 156 LEU A N 1
ATOM 1175 C CA . LEU A 1 156 ? -8.719 0.223 22.166 1.00 96.56 156 LEU A CA 1
ATOM 1176 C C . LEU A 1 156 ? -7.929 0.688 20.943 1.00 96.56 156 LEU A C 1
ATOM 1178 O O . LEU A 1 156 ? -8.356 1.581 20.215 1.00 96.56 156 LEU A O 1
ATOM 1182 N N . SER A 1 157 ? -6.799 0.040 20.690 1.00 96.50 157 SER A N 1
ATOM 1183 C CA . SER A 1 157 ? -6.130 0.055 19.390 1.00 96.50 157 SER A CA 1
ATOM 1184 C C . SER A 1 157 ? -6.538 -1.209 18.643 1.00 96.50 157 SER A C 1
ATOM 1186 O O . SER A 1 157 ? -6.409 -2.308 19.169 1.00 96.50 157 SER A O 1
ATOM 1188 N N . ASN A 1 158 ? -7.038 -1.088 17.423 1.00 96.81 158 ASN A N 1
ATOM 1189 C CA . ASN A 1 158 ? -7.360 -2.224 16.569 1.00 96.81 158 ASN A CA 1
ATOM 1190 C C . ASN A 1 158 ? -6.872 -1.951 15.146 1.00 96.81 158 ASN A C 1
ATOM 1192 O O . ASN A 1 158 ? -7.689 -1.643 14.282 1.00 96.81 158 ASN A O 1
ATOM 1196 N N . PRO A 1 159 ? -5.563 -2.066 14.874 1.00 93.94 159 PRO A N 1
ATOM 1197 C CA . PRO A 1 159 ? -5.009 -1.735 13.573 1.00 93.94 159 PRO A CA 1
ATOM 1198 C C . PRO A 1 159 ? -5.675 -2.519 12.435 1.00 93.94 159 PRO A C 1
ATOM 1200 O O . PRO A 1 159 ? -6.131 -3.656 12.597 1.00 93.94 159 PRO A O 1
ATOM 1203 N N . GLU A 1 160 ? -5.737 -1.914 11.255 1.00 91.00 160 GLU A N 1
ATOM 1204 C CA . GLU A 1 160 ? -6.069 -2.630 10.022 1.00 91.00 160 GLU A CA 1
ATOM 1205 C C . GLU A 1 160 ? -4.842 -3.391 9.482 1.00 91.00 160 GLU A C 1
ATOM 1207 O O . GLU A 1 160 ? -3.709 -2.981 9.726 1.00 91.00 160 GLU A O 1
ATOM 1212 N N . PHE A 1 161 ? -5.042 -4.489 8.748 1.00 91.00 161 PHE A N 1
ATOM 1213 C CA . PHE A 1 161 ? -3.983 -5.188 7.995 1.00 91.00 161 PHE A CA 1
ATOM 1214 C C . PHE A 1 161 ? -4.407 -5.505 6.553 1.00 91.00 161 PHE A C 1
ATOM 1216 O O . PHE A 1 161 ? -3.878 -6.434 5.947 1.00 91.00 161 PHE A O 1
ATOM 1223 N N . LEU A 1 162 ? -5.370 -4.753 6.024 1.00 86.62 162 LEU A N 1
ATOM 1224 C CA . LEU A 1 162 ? -5.864 -4.934 4.667 1.00 86.62 162 LEU A CA 1
ATOM 1225 C C . LEU A 1 162 ? -4.876 -4.349 3.655 1.00 86.62 162 LEU A C 1
ATOM 1227 O O . LEU A 1 162 ? -4.167 -3.378 3.931 1.00 86.62 162 LEU A O 1
ATOM 1231 N N . ALA A 1 163 ? -4.834 -4.934 2.466 1.00 86.75 163 ALA A N 1
ATOM 1232 C CA . ALA A 1 163 ? -4.118 -4.380 1.331 1.00 86.75 163 ALA A CA 1
ATOM 1233 C C . ALA A 1 163 ? -5.112 -3.969 0.240 1.00 86.75 163 ALA A C 1
ATOM 1235 O O . ALA A 1 163 ? -6.034 -4.709 -0.098 1.00 86.75 163 ALA A O 1
ATOM 1236 N N . GLU A 1 164 ? -4.905 -2.789 -0.350 1.00 83.81 164 GLU A N 1
ATOM 1237 C CA . GLU A 1 164 ? -5.742 -2.330 -1.465 1.00 83.81 164 GLU A CA 1
ATOM 1238 C C . GLU A 1 164 ? -5.711 -3.333 -2.629 1.00 83.81 164 GLU A C 1
ATOM 1240 O O . GLU A 1 164 ? -4.655 -3.878 -2.962 1.00 83.81 164 GLU A O 1
ATOM 1245 N N . GLY A 1 165 ? -6.855 -3.604 -3.245 1.00 84.81 165 GLY A N 1
ATOM 1246 C CA . GLY A 1 165 ? -7.048 -4.629 -4.272 1.00 84.81 165 GLY A CA 1
ATOM 1247 C C . GLY A 1 165 ? -7.339 -6.037 -3.732 1.00 84.81 165 GLY A C 1
ATOM 1248 O O . GLY A 1 165 ? -7.710 -6.907 -4.522 1.00 84.81 165 GLY A O 1
ATOM 1249 N N . THR A 1 166 ? -7.184 -6.281 -2.425 1.00 89.75 166 THR A N 1
ATOM 1250 C CA . THR A 1 166 ? -7.556 -7.536 -1.736 1.00 89.75 166 THR A CA 1
ATOM 1251 C C . THR A 1 166 ? -8.347 -7.290 -0.449 1.00 89.75 166 THR A C 1
ATOM 1253 O O . THR A 1 166 ? -8.582 -8.223 0.316 1.00 89.75 166 THR A O 1
ATOM 1256 N N . ALA A 1 167 ? -8.824 -6.061 -0.217 1.00 90.69 167 ALA A N 1
ATOM 1257 C CA . ALA A 1 167 ? -9.303 -5.637 1.096 1.00 90.69 167 ALA A CA 1
ATOM 1258 C C . ALA A 1 167 ? -10.466 -6.486 1.638 1.00 90.69 167 ALA A C 1
ATOM 1260 O O . ALA A 1 167 ? -10.535 -6.755 2.835 1.00 90.69 167 ALA A O 1
ATOM 1261 N N . ILE A 1 168 ? -11.382 -6.926 0.769 1.00 94.38 168 ILE A N 1
ATOM 1262 C CA . ILE A 1 168 ? -12.518 -7.768 1.170 1.00 94.38 168 ILE A CA 1
ATOM 1263 C C . ILE A 1 168 ? -12.067 -9.161 1.605 1.00 94.38 168 ILE A C 1
ATOM 1265 O O . ILE A 1 168 ? -12.562 -9.661 2.614 1.00 94.38 168 ILE A O 1
ATOM 1269 N N . ASP A 1 169 ? -11.136 -9.777 0.879 1.00 94.38 169 ASP A N 1
ATOM 1270 C CA . ASP A 1 169 ? -10.608 -11.093 1.246 1.00 94.38 169 ASP A CA 1
ATOM 1271 C C . ASP A 1 169 ? -9.813 -11.004 2.554 1.00 94.38 169 ASP A C 1
ATOM 1273 O O . ASP A 1 169 ? -10.067 -11.776 3.476 1.00 94.38 169 ASP A O 1
ATOM 1277 N N . ASP A 1 170 ? -8.972 -9.974 2.695 1.00 94.25 170 ASP A N 1
ATOM 1278 C CA . ASP A 1 170 ? -8.183 -9.721 3.907 1.00 94.25 170 ASP A CA 1
ATOM 1279 C C . ASP A 1 170 ? -9.069 -9.511 5.152 1.00 94.25 170 ASP A C 1
ATOM 1281 O O . ASP A 1 170 ? -8.712 -9.924 6.254 1.00 94.25 170 ASP A O 1
ATOM 1285 N N . LEU A 1 171 ? -10.245 -8.888 4.999 1.00 95.75 171 LEU A N 1
ATOM 1286 C CA . LEU A 1 171 ? -11.205 -8.675 6.092 1.00 95.75 171 LEU A CA 1
ATOM 1287 C C . LEU A 1 171 ? -12.023 -9.931 6.434 1.00 95.75 171 LEU A C 1
ATOM 1289 O O . LEU A 1 171 ? -12.414 -10.119 7.590 1.00 95.75 171 LEU A O 1
ATOM 1293 N N . LEU A 1 172 ? -12.320 -10.775 5.442 1.00 96.06 172 LEU A N 1
ATOM 1294 C CA . LEU A 1 172 ? -13.091 -12.008 5.625 1.00 96.06 172 LEU A CA 1
ATOM 1295 C C . LEU A 1 172 ? -12.229 -13.159 6.150 1.00 96.06 172 LEU A C 1
ATOM 1297 O O . LEU A 1 172 ? -12.711 -13.947 6.962 1.00 96.06 172 LEU A O 1
ATOM 1301 N N . ASN A 1 173 ? -10.979 -13.232 5.697 1.00 95.06 173 ASN A N 1
ATOM 1302 C CA . ASN A 1 173 ? -10.038 -14.324 5.927 1.00 95.06 173 ASN A CA 1
ATOM 1303 C C . ASN A 1 173 ? -8.749 -13.816 6.594 1.00 95.06 173 ASN A C 1
ATOM 1305 O O . ASN A 1 173 ? -7.648 -14.232 6.239 1.00 95.06 173 ASN A O 1
ATOM 1309 N N . ALA A 1 174 ? -8.885 -12.902 7.558 1.00 93.88 174 ALA A N 1
ATOM 1310 C CA . ALA A 1 174 ? -7.747 -12.263 8.206 1.00 93.88 174 ALA A CA 1
ATOM 1311 C C . ALA A 1 174 ? -6.779 -13.288 8.830 1.00 93.88 174 ALA A C 1
ATOM 1313 O O . ALA A 1 174 ? -7.169 -14.099 9.680 1.00 93.88 174 ALA A O 1
ATOM 1314 N N . ASP A 1 175 ? -5.491 -13.179 8.479 1.00 93.38 175 ASP A N 1
ATOM 1315 C CA . ASP A 1 175 ? -4.406 -13.942 9.118 1.00 93.38 175 ASP A CA 1
ATOM 1316 C C . ASP A 1 175 ? -4.451 -13.775 10.645 1.00 93.38 175 ASP A C 1
ATOM 1318 O O . ASP A 1 175 ? -4.265 -14.728 11.402 1.00 93.38 175 ASP A O 1
ATOM 1322 N N . ARG A 1 176 ? -4.702 -12.536 11.088 1.00 95.69 176 ARG A N 1
ATOM 1323 C CA . ARG A 1 176 ? -4.935 -12.166 12.481 1.00 95.69 176 ARG A CA 1
ATOM 1324 C C . ARG A 1 176 ? -5.751 -10.882 12.593 1.00 95.69 176 ARG A C 1
ATOM 1326 O O . ARG A 1 176 ? -5.629 -9.989 11.757 1.00 95.69 176 ARG A O 1
ATOM 1333 N N . VAL A 1 177 ? -6.489 -10.757 13.687 1.00 97.62 177 VAL A N 1
ATOM 1334 C CA . VAL A 1 177 ? -7.029 -9.497 14.207 1.00 97.62 177 VAL A CA 1
ATOM 1335 C C . VAL A 1 177 ? -6.206 -9.125 15.436 1.00 97.62 177 VAL A C 1
ATOM 1337 O O . VAL A 1 177 ? -5.971 -9.978 16.282 1.00 97.62 177 VAL A O 1
ATOM 1340 N N . LEU A 1 178 ? -5.749 -7.877 15.541 1.00 97.88 178 LEU A N 1
ATOM 1341 C CA . LEU A 1 178 ? -4.970 -7.393 16.685 1.00 97.88 178 LEU A CA 1
ATOM 1342 C C . LEU A 1 178 ? -5.786 -6.371 17.471 1.00 97.88 178 LEU A C 1
ATOM 1344 O O . LEU A 1 178 ? -6.286 -5.418 16.876 1.00 97.88 178 LEU A O 1
ATOM 1348 N N . ILE A 1 179 ? -5.932 -6.567 18.779 1.00 98.12 179 ILE A N 1
ATOM 1349 C CA . ILE A 1 179 ? -6.657 -5.662 19.674 1.00 98.12 179 ILE A CA 1
ATOM 1350 C C . ILE A 1 179 ? -5.761 -5.340 20.872 1.00 98.12 179 ILE A C 1
ATOM 1352 O O . ILE A 1 179 ? -5.360 -6.223 21.626 1.00 98.12 179 ILE A O 1
ATOM 1356 N N . GLY A 1 180 ? -5.439 -4.065 21.041 1.00 96.62 180 GLY A N 1
ATOM 1357 C CA . GLY A 1 180 ? -4.745 -3.512 22.193 1.00 96.62 180 GLY A CA 1
ATOM 1358 C C . GLY A 1 180 ? -5.707 -2.774 23.115 1.00 96.62 180 GLY A C 1
ATOM 1359 O O . GLY A 1 180 ? -6.533 -2.014 22.619 1.00 96.62 180 GLY A O 1
ATOM 1360 N N . GLY A 1 181 ? -5.582 -2.930 24.430 1.00 95.75 181 GLY A N 1
ATOM 1361 C CA . GLY A 1 181 ? -6.332 -2.131 25.408 1.00 95.75 181 GLY A CA 1
ATOM 1362 C C . GLY A 1 181 ? -5.559 -1.907 26.707 1.00 95.75 181 GLY A C 1
ATOM 1363 O O . GLY A 1 181 ? -4.395 -2.290 26.823 1.00 95.75 181 GLY A O 1
ATOM 1364 N N . GLU A 1 182 ? -6.189 -1.255 27.682 1.00 92.44 182 GLU A N 1
ATOM 1365 C CA . GLU A 1 182 ? -5.592 -1.032 29.004 1.00 92.44 182 GLU A CA 1
ATOM 1366 C C . GLU A 1 182 ? -5.550 -2.343 29.817 1.00 92.44 182 GLU A C 1
ATOM 1368 O O . GLU A 1 182 ? -6.441 -3.192 29.724 1.00 92.44 182 GLU A O 1
ATOM 1373 N N . GLU A 1 183 ? -4.511 -2.516 30.637 1.00 92.88 183 GLU A N 1
ATOM 1374 C CA . GLU A 1 183 ? -4.366 -3.652 31.562 1.00 92.88 183 GLU A CA 1
ATOM 1375 C C . GLU A 1 183 ? -5.170 -3.409 32.856 1.00 92.88 183 GLU A C 1
ATOM 1377 O O . GLU A 1 183 ? -4.658 -3.488 33.969 1.00 92.88 183 GLU A O 1
ATOM 1382 N N . SER A 1 184 ? -6.450 -3.070 32.693 1.00 95.12 184 SER A N 1
ATOM 1383 C CA . SER A 1 184 ? -7.435 -2.839 33.756 1.00 95.12 184 SER A CA 1
ATOM 1384 C C . SER A 1 184 ? -8.644 -3.769 33.573 1.00 95.12 184 SER A C 1
ATOM 1386 O O . SER A 1 184 ? -8.886 -4.228 32.452 1.00 95.12 184 SER A O 1
ATOM 1388 N N . PRO A 1 185 ? -9.428 -4.072 34.628 1.00 96.56 185 PRO A N 1
ATOM 1389 C CA . PRO A 1 185 ? -10.647 -4.875 34.493 1.00 96.56 185 PRO A CA 1
ATOM 1390 C C . PRO A 1 185 ? -11.613 -4.325 33.433 1.00 96.56 185 PRO A C 1
ATOM 1392 O O . PRO A 1 185 ? -12.162 -5.082 32.632 1.00 96.56 185 PRO A O 1
ATOM 1395 N N . GLU A 1 186 ? -11.775 -3.004 33.382 1.00 94.38 186 GLU A N 1
ATOM 1396 C CA . GLU A 1 186 ? -12.629 -2.314 32.418 1.00 94.38 186 GLU A CA 1
ATOM 1397 C C . GLU A 1 186 ? -12.049 -2.374 30.998 1.00 94.38 186 GLU A C 1
ATOM 1399 O O . GLU A 1 186 ? -12.788 -2.601 30.037 1.00 94.38 186 GLU A O 1
ATOM 1404 N N . GLY A 1 187 ? -10.725 -2.238 30.863 1.00 95.69 187 GLY A N 1
ATOM 1405 C CA . GLY A 1 187 ? -10.019 -2.373 29.591 1.00 95.69 187 GLY A CA 1
ATOM 1406 C C . GLY A 1 187 ? -10.138 -3.783 29.012 1.00 95.69 187 GLY A C 1
ATOM 1407 O O . GLY A 1 187 ? -10.464 -3.941 27.835 1.00 95.69 187 GLY A O 1
ATOM 1408 N N . GLN A 1 188 ? -9.969 -4.817 29.841 1.00 97.19 188 GLN A N 1
ATOM 1409 C CA . GLN A 1 188 ? -10.147 -6.214 29.428 1.00 97.19 188 GLN A CA 1
ATOM 1410 C C . GLN A 1 188 ? -11.595 -6.520 29.035 1.00 97.19 188 GLN A C 1
ATOM 1412 O O . GLN A 1 188 ? -11.828 -7.205 28.038 1.00 97.19 188 GLN A O 1
ATOM 1417 N N . ALA A 1 189 ? -12.576 -5.966 29.754 1.00 97.12 189 ALA A N 1
ATOM 1418 C CA . ALA A 1 189 ? -13.979 -6.087 29.373 1.00 97.12 189 ALA A CA 1
ATOM 1419 C C . ALA A 1 189 ? -14.253 -5.445 28.000 1.00 97.12 189 ALA A C 1
ATOM 1421 O O . ALA A 1 189 ? -14.953 -6.033 27.178 1.00 97.12 189 ALA A O 1
ATOM 1422 N N . ALA A 1 190 ? -13.669 -4.276 27.716 1.00 97.44 190 ALA A N 1
ATOM 1423 C CA . ALA A 1 190 ? -13.804 -3.623 26.415 1.00 97.44 190 ALA A CA 1
ATOM 1424 C C . ALA A 1 190 ? -13.138 -4.417 25.278 1.00 97.44 190 ALA A C 1
ATOM 1426 O O . ALA A 1 190 ? -13.735 -4.559 24.208 1.00 97.44 190 ALA A O 1
ATOM 1427 N N . ILE A 1 191 ? -11.936 -4.965 25.508 1.00 97.88 191 ILE A N 1
ATOM 1428 C CA . ILE A 1 191 ? -11.257 -5.866 24.561 1.00 97.88 191 ILE A CA 1
ATOM 1429 C C . ILE A 1 191 ? -12.171 -7.041 24.218 1.00 97.88 191 ILE A C 1
ATOM 1431 O O . ILE A 1 191 ? -12.354 -7.356 23.042 1.00 97.88 191 ILE A O 1
ATOM 1435 N N . GLU A 1 192 ? -12.753 -7.678 25.232 1.00 98.00 192 GLU A N 1
ATOM 1436 C CA . GLU A 1 192 ? -13.571 -8.871 25.052 1.00 98.00 192 GLU A CA 1
ATOM 1437 C C . GLU A 1 192 ? -14.868 -8.576 24.284 1.00 98.00 192 GLU A C 1
ATOM 1439 O O . GLU A 1 192 ? -15.247 -9.352 23.410 1.00 98.00 192 GLU A O 1
ATOM 1444 N N . GLU A 1 193 ? -15.512 -7.427 24.514 1.00 98.06 193 GLU A N 1
ATOM 1445 C CA . GLU A 1 193 ? -16.665 -7.011 23.704 1.00 98.06 193 GLU A CA 1
ATOM 1446 C C . GLU A 1 193 ? -16.299 -6.837 22.220 1.00 98.06 193 GLU A C 1
ATOM 1448 O O . GLU A 1 193 ? -17.025 -7.314 21.347 1.00 98.06 193 GLU A O 1
ATOM 1453 N N . LEU A 1 194 ? -15.145 -6.235 21.904 1.00 98.12 194 LEU A N 1
ATOM 1454 C CA . LEU A 1 194 ? -14.690 -6.139 20.513 1.00 98.12 194 LEU A CA 1
ATOM 1455 C C . LEU A 1 194 ? -14.309 -7.512 19.930 1.00 98.12 194 LEU A C 1
ATOM 1457 O O . LEU A 1 194 ? -14.567 -7.767 18.752 1.00 98.12 194 LEU A O 1
ATOM 1461 N N . CYS A 1 195 ? -13.735 -8.414 20.731 1.00 98.19 195 CYS A N 1
ATOM 1462 C CA . CYS A 1 195 ? -13.449 -9.779 20.289 1.00 98.19 195 CYS A CA 1
ATOM 1463 C C . CYS A 1 195 ? -14.731 -10.515 19.887 1.00 98.19 195 CYS A C 1
ATOM 1465 O O . CYS A 1 195 ? -14.777 -11.071 18.791 1.00 98.19 195 CYS A O 1
ATOM 1467 N N . LYS A 1 196 ? -15.799 -10.423 20.692 1.00 98.19 196 LYS A N 1
ATOM 1468 C CA . LYS A 1 196 ? -17.111 -11.011 20.370 1.00 98.19 196 LYS A CA 1
ATOM 1469 C C . LYS A 1 196 ? -17.644 -10.545 19.020 1.00 98.19 196 LYS A C 1
ATOM 1471 O O . LYS A 1 196 ? -18.229 -11.344 18.295 1.00 98.19 196 LYS A O 1
ATOM 1476 N N . VAL A 1 197 ? -17.431 -9.279 18.645 1.00 98.25 197 VAL A N 1
ATOM 1477 C CA . VAL A 1 197 ? -17.801 -8.792 17.304 1.00 98.25 197 VAL A CA 1
ATOM 1478 C C . VAL A 1 197 ? -17.048 -9.584 16.234 1.00 98.25 197 VAL A C 1
ATOM 1480 O O . VAL A 1 197 ? -17.685 -10.190 15.376 1.00 98.25 197 VAL A O 1
ATOM 1483 N N . TYR A 1 198 ? -15.718 -9.652 16.310 1.00 98.31 198 TYR A N 1
ATOM 1484 C CA . TYR A 1 198 ? -14.897 -10.366 15.325 1.00 98.31 198 TYR A CA 1
ATOM 1485 C C . TYR A 1 198 ? -15.127 -11.887 15.300 1.00 98.31 198 TYR A C 1
ATOM 1487 O O . TYR A 1 198 ? -15.056 -12.494 14.230 1.00 98.31 198 TYR A O 1
ATOM 1495 N N . GLU A 1 199 ? -15.460 -12.508 16.433 1.00 98.00 199 GLU A N 1
ATOM 1496 C CA . GLU A 1 199 ? -15.701 -13.956 16.557 1.00 98.00 199 GLU A CA 1
ATOM 1497 C C . GLU A 1 199 ? -16.878 -14.477 15.725 1.00 98.00 199 GLU A C 1
ATOM 1499 O O . GLU A 1 199 ? -16.967 -15.677 15.464 1.00 98.00 199 GLU A O 1
ATOM 1504 N N . HIS A 1 200 ? -17.740 -13.590 15.222 1.00 97.88 200 HIS A N 1
ATOM 1505 C CA . HIS A 1 200 ? -18.803 -13.959 14.286 1.00 97.88 200 HIS A CA 1
ATOM 1506 C C . HIS A 1 200 ? -18.271 -14.538 12.965 1.00 97.88 200 HIS A C 1
ATOM 1508 O O . HIS A 1 200 ? -19.008 -15.231 12.260 1.00 97.88 200 HIS A O 1
ATOM 1514 N N . TRP A 1 201 ? -17.019 -14.249 12.594 1.00 98.19 201 TRP A N 1
ATOM 1515 C CA . TRP A 1 201 ? -16.410 -14.823 11.389 1.00 98.19 201 TRP A CA 1
ATOM 1516 C C . TRP A 1 201 ? -14.914 -15.120 11.489 1.00 98.19 201 TRP A C 1
ATOM 1518 O O . TRP A 1 201 ? -14.419 -15.905 10.682 1.00 98.19 201 TRP A O 1
ATOM 1528 N N . ILE A 1 202 ? -14.198 -14.540 12.454 1.00 97.94 202 ILE A N 1
ATOM 1529 C CA . ILE A 1 202 ? -12.780 -14.810 12.692 1.00 97.94 202 ILE A CA 1
ATOM 1530 C C . ILE A 1 202 ? -12.639 -15.794 13.859 1.00 97.94 202 ILE A C 1
ATOM 1532 O O . ILE A 1 202 ? -13.128 -15.518 14.952 1.00 97.94 202 ILE A O 1
ATOM 1536 N N . PRO A 1 203 ? -11.941 -16.932 13.689 1.00 97.50 203 PRO A N 1
ATOM 1537 C CA . PRO A 1 203 ? -11.687 -17.854 14.793 1.00 97.50 203 PRO A CA 1
ATOM 1538 C C . PRO A 1 203 ? -10.948 -17.165 15.948 1.00 97.50 203 PRO A C 1
ATOM 1540 O O . PRO A 1 203 ? -9.953 -16.488 15.700 1.00 97.50 203 PRO A O 1
ATOM 1543 N N . ARG A 1 204 ? -11.338 -17.417 17.209 1.00 97.38 204 ARG A N 1
ATOM 1544 C CA . ARG A 1 204 ? -10.689 -16.812 18.396 1.00 97.38 204 ARG A CA 1
ATOM 1545 C C . ARG A 1 204 ? -9.165 -16.944 18.397 1.00 97.38 204 ARG A C 1
ATOM 1547 O O . ARG A 1 204 ? -8.472 -16.009 18.768 1.00 97.38 204 ARG A O 1
ATOM 1554 N N . LYS A 1 205 ? -8.628 -18.077 17.929 1.00 97.31 205 LYS A N 1
ATOM 1555 C CA . LYS A 1 205 ? -7.174 -18.313 17.814 1.00 97.31 205 LYS A CA 1
ATOM 1556 C C . LYS A 1 205 ? -6.440 -17.327 16.886 1.00 97.31 205 LYS A C 1
ATOM 1558 O O . LYS A 1 205 ? -5.227 -17.199 16.990 1.00 97.31 205 LYS A O 1
ATOM 1563 N N . ASN A 1 206 ? -7.161 -16.656 15.986 1.00 97.50 206 ASN A N 1
ATOM 1564 C CA . ASN A 1 206 ? -6.642 -15.624 15.091 1.00 97.50 206 ASN A CA 1
ATOM 1565 C C . ASN A 1 206 ? -6.863 -14.209 15.665 1.00 97.50 206 ASN A C 1
ATOM 1567 O O . ASN A 1 206 ? -6.471 -13.235 15.029 1.00 97.50 206 ASN A O 1
ATOM 1571 N N . ILE A 1 207 ? -7.481 -14.059 16.841 1.00 98.12 207 ILE A N 1
ATOM 1572 C CA . ILE A 1 207 ? -7.678 -12.770 17.512 1.00 98.12 207 ILE A CA 1
ATOM 1573 C C . ILE A 1 207 ? -6.622 -12.641 18.612 1.00 98.12 207 ILE A C 1
ATOM 1575 O O . ILE A 1 207 ? -6.652 -13.347 19.617 1.00 98.12 207 ILE A O 1
ATOM 1579 N N . LEU A 1 208 ? -5.663 -11.746 18.398 1.00 98.19 208 LEU A N 1
ATOM 1580 C CA . LEU A 1 208 ? -4.564 -11.464 19.311 1.00 98.19 208 LEU A CA 1
ATOM 1581 C C . LEU A 1 208 ? -4.911 -10.252 20.172 1.00 98.19 208 LEU A C 1
ATOM 1583 O O . LEU A 1 208 ? -5.185 -9.170 19.651 1.00 98.19 208 LEU A O 1
ATOM 1587 N N . THR A 1 209 ? -4.853 -10.427 21.488 1.00 98.19 209 THR A N 1
ATOM 1588 C CA . THR A 1 209 ? -5.096 -9.368 22.471 1.00 98.19 209 THR A CA 1
ATOM 1589 C C . THR A 1 209 ? -3.793 -8.973 23.159 1.00 98.19 209 THR A C 1
ATOM 1591 O O . THR A 1 209 ? -3.003 -9.839 23.528 1.00 98.19 209 THR A O 1
ATOM 1594 N N . THR A 1 210 ? -3.556 -7.677 23.339 1.00 97.00 210 THR A N 1
ATOM 1595 C CA . THR A 1 210 ? -2.330 -7.133 23.943 1.00 97.00 210 THR A CA 1
ATOM 1596 C C . THR A 1 210 ? -2.615 -5.794 24.638 1.00 97.00 210 THR A C 1
ATOM 1598 O O . THR A 1 210 ? -3.756 -5.334 24.657 1.00 97.00 210 THR A O 1
ATOM 1601 N N . ASN A 1 211 ? -1.601 -5.128 25.195 1.00 95.06 211 ASN A N 1
ATOM 1602 C CA . ASN A 1 211 ? -1.727 -3.721 25.577 1.00 95.06 211 ASN A CA 1
ATOM 1603 C C . ASN A 1 211 ? -1.731 -2.777 24.360 1.00 95.06 211 ASN A C 1
ATOM 1605 O O . ASN A 1 211 ? -1.217 -3.100 23.284 1.00 95.06 211 ASN A O 1
ATOM 1609 N N . THR A 1 212 ? -2.292 -1.582 24.541 1.00 92.00 212 THR A N 1
ATOM 1610 C CA . THR A 1 212 ? -2.477 -0.573 23.485 1.00 92.00 212 THR A CA 1
ATOM 1611 C C . THR A 1 212 ? -1.193 -0.237 22.721 1.00 92.00 212 THR A C 1
ATOM 1613 O O . THR A 1 212 ? -1.189 -0.216 21.493 1.00 92.00 212 THR A O 1
ATOM 1616 N N . TRP A 1 213 ? -0.086 -0.045 23.438 1.00 90.25 213 TRP A N 1
ATOM 1617 C CA . TRP A 1 213 ? 1.206 0.343 22.862 1.00 90.25 213 TRP A CA 1
ATOM 1618 C C . TRP A 1 213 ? 1.789 -0.741 21.965 1.00 90.25 213 TRP A C 1
ATOM 1620 O O . TRP A 1 213 ? 2.265 -0.46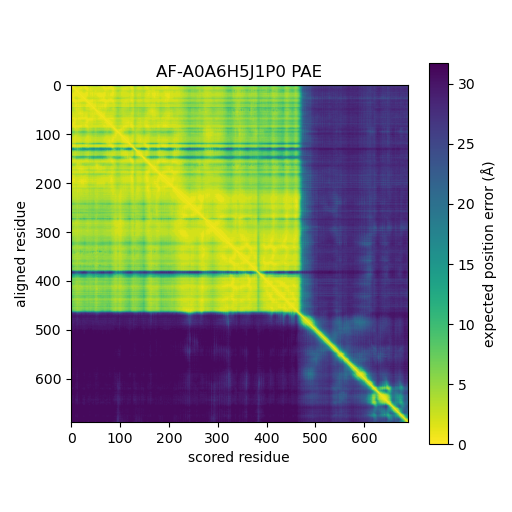5 20.864 1.00 90.25 213 TRP A O 1
ATOM 1630 N N . SER A 1 214 ? 1.719 -1.989 22.425 1.00 93.75 214 SER A N 1
ATOM 1631 C CA . SER A 1 214 ? 2.188 -3.138 21.655 1.00 93.75 214 SER A CA 1
ATOM 1632 C C . SER A 1 214 ? 1.360 -3.323 20.387 1.00 93.75 214 SER A C 1
ATOM 1634 O O . SER A 1 214 ? 1.916 -3.697 19.357 1.00 93.75 214 SER A O 1
ATOM 1636 N N . SER A 1 215 ? 0.060 -3.015 20.426 1.00 94.56 215 SER A N 1
ATOM 1637 C CA . SER A 1 215 ? -0.802 -3.037 19.241 1.00 94.56 215 SER A CA 1
ATOM 1638 C C . SER A 1 215 ? -0.381 -1.993 18.197 1.00 94.56 215 SER A C 1
ATOM 1640 O O . SER A 1 215 ? -0.111 -2.351 17.047 1.00 94.56 215 SER A O 1
ATOM 1642 N N . GLU A 1 216 ? -0.238 -0.725 18.603 1.00 91.75 216 GLU A N 1
ATOM 1643 C CA . GLU A 1 216 ? 0.188 0.375 17.719 1.00 91.75 216 GLU A CA 1
ATOM 1644 C C . GLU A 1 216 ? 1.574 0.103 17.104 1.00 91.75 216 GLU A C 1
ATOM 1646 O O . GLU A 1 216 ? 1.754 0.167 15.883 1.00 91.75 216 GLU A O 1
ATOM 1651 N N . LEU A 1 217 ? 2.554 -0.275 17.936 1.00 92.31 217 LEU A N 1
ATOM 1652 C CA . LEU A 1 217 ? 3.916 -0.551 17.478 1.00 92.31 217 LEU A CA 1
ATOM 1653 C C . LEU A 1 217 ? 3.977 -1.767 16.546 1.00 92.31 217 LEU A C 1
ATOM 1655 O O . LEU A 1 217 ? 4.706 -1.735 15.555 1.00 92.31 217 LEU A O 1
ATOM 1659 N N . SER A 1 218 ? 3.197 -2.819 16.815 1.00 93.94 218 SER A N 1
ATOM 1660 C CA . SER A 1 218 ? 3.164 -4.018 15.966 1.00 93.94 218 SER A CA 1
ATOM 1661 C C . SER A 1 218 ? 2.721 -3.705 14.540 1.00 93.94 218 SER A C 1
ATOM 1663 O O . SER A 1 218 ? 3.235 -4.311 13.599 1.00 93.94 218 SER A O 1
ATOM 1665 N N . LYS A 1 219 ? 1.805 -2.747 14.343 1.00 91.94 219 LYS A N 1
ATOM 1666 C CA . LYS A 1 219 ? 1.391 -2.325 12.999 1.00 91.94 219 LYS A CA 1
ATOM 1667 C C . LYS A 1 219 ? 2.519 -1.608 12.255 1.00 91.94 219 LYS A C 1
ATOM 1669 O O . LYS A 1 219 ? 2.796 -1.966 11.108 1.00 91.94 219 LYS A O 1
ATOM 1674 N N . LEU A 1 220 ? 3.188 -0.649 12.902 1.00 91.81 220 LEU A N 1
ATOM 1675 C CA . LEU A 1 220 ? 4.331 0.057 12.306 1.00 91.81 220 LEU A CA 1
ATOM 1676 C C . LEU A 1 220 ? 5.467 -0.914 11.975 1.00 91.81 220 LEU A C 1
ATOM 1678 O O . LEU A 1 220 ? 5.997 -0.891 10.865 1.00 91.81 220 LEU A O 1
ATOM 1682 N N . ALA A 1 221 ? 5.788 -1.815 12.906 1.00 93.81 221 ALA A N 1
ATOM 1683 C CA . ALA A 1 221 ? 6.803 -2.838 12.710 1.00 93.81 221 ALA A CA 1
ATOM 1684 C C . ALA A 1 221 ? 6.440 -3.761 11.539 1.00 93.81 221 ALA A C 1
ATOM 1686 O O . ALA A 1 221 ? 7.250 -3.937 10.635 1.00 93.81 221 ALA A O 1
ATOM 1687 N N . ALA A 1 222 ? 5.217 -4.301 11.488 1.00 94.19 222 ALA A N 1
ATOM 1688 C CA . ALA A 1 222 ? 4.796 -5.185 10.401 1.00 94.19 222 ALA A CA 1
ATOM 1689 C C . ALA A 1 222 ? 4.950 -4.523 9.020 1.00 94.19 222 ALA A C 1
ATOM 1691 O O . ALA A 1 222 ? 5.525 -5.125 8.112 1.00 94.19 222 ALA A O 1
ATOM 1692 N N . ASN A 1 223 ? 4.505 -3.271 8.870 1.00 92.62 223 ASN A N 1
ATOM 1693 C CA . ASN A 1 223 ? 4.653 -2.528 7.617 1.00 92.62 223 ASN A CA 1
ATOM 1694 C C . ASN A 1 223 ? 6.128 -2.241 7.283 1.00 92.62 223 ASN A C 1
ATOM 1696 O O . ASN A 1 223 ? 6.524 -2.374 6.123 1.00 92.62 223 ASN A O 1
ATOM 1700 N N . ALA A 1 224 ? 6.956 -1.928 8.285 1.00 95.44 224 ALA A N 1
ATOM 1701 C CA . ALA A 1 224 ? 8.393 -1.739 8.107 1.00 95.44 224 ALA A CA 1
ATOM 1702 C C . ALA A 1 224 ? 9.098 -3.028 7.647 1.00 95.44 224 ALA A C 1
ATOM 1704 O O . ALA A 1 224 ? 9.895 -2.982 6.712 1.00 95.44 224 ALA A O 1
ATOM 1705 N N . PHE A 1 225 ? 8.759 -4.188 8.219 1.00 97.56 225 PHE A N 1
ATOM 1706 C CA . PHE A 1 225 ? 9.293 -5.488 7.793 1.00 97.56 225 PHE A CA 1
ATOM 1707 C C . PHE A 1 225 ? 8.862 -5.854 6.365 1.00 97.56 225 PHE A C 1
ATOM 1709 O O . PHE A 1 225 ? 9.678 -6.347 5.586 1.00 97.56 225 PHE A O 1
ATOM 1716 N N . LEU A 1 226 ? 7.607 -5.592 5.982 1.00 95.88 226 LEU A N 1
ATOM 1717 C CA . LEU A 1 226 ? 7.132 -5.832 4.613 1.00 95.88 226 LEU A CA 1
ATOM 1718 C C . LEU A 1 226 ? 7.897 -4.980 3.590 1.00 95.88 226 LEU A C 1
ATOM 1720 O O . LEU A 1 226 ? 8.396 -5.509 2.595 1.00 95.88 226 LEU A O 1
ATOM 1724 N N . ALA A 1 227 ? 8.043 -3.683 3.857 1.00 96.50 227 ALA A N 1
ATOM 1725 C CA . ALA A 1 227 ? 8.798 -2.772 3.003 1.00 96.50 227 ALA A CA 1
ATOM 1726 C C . ALA A 1 227 ? 10.300 -3.104 2.979 1.00 96.50 227 ALA A C 1
ATOM 1728 O O . ALA A 1 227 ? 10.924 -3.069 1.918 1.00 96.50 227 ALA A O 1
ATOM 1729 N N . GLN A 1 228 ? 10.875 -3.512 4.114 1.00 98.50 228 GLN A N 1
ATOM 1730 C CA . GLN A 1 228 ? 12.267 -3.951 4.199 1.00 98.50 228 GLN A CA 1
ATOM 1731 C C . GLN A 1 228 ? 12.541 -5.154 3.296 1.00 98.50 228 GLN A C 1
ATOM 1733 O O . GLN A 1 228 ? 13.588 -5.193 2.655 1.00 98.50 228 GLN A O 1
ATOM 1738 N N . ARG A 1 229 ? 11.625 -6.126 3.200 1.00 98.44 229 ARG A N 1
ATOM 1739 C CA . ARG A 1 229 ? 11.786 -7.264 2.276 1.00 98.44 229 ARG A CA 1
ATOM 1740 C C . ARG A 1 229 ? 11.880 -6.802 0.822 1.00 98.44 229 ARG A C 1
ATOM 1742 O O . ARG A 1 229 ? 12.758 -7.273 0.101 1.00 98.44 229 ARG A O 1
ATOM 1749 N N . ILE A 1 230 ? 11.043 -5.838 0.428 1.00 97.75 230 ILE A N 1
ATOM 1750 C CA . ILE A 1 230 ? 11.062 -5.254 -0.921 1.00 97.75 230 ILE A CA 1
ATOM 1751 C C . ILE A 1 230 ? 12.382 -4.510 -1.164 1.00 97.75 230 ILE A C 1
ATOM 1753 O O . ILE A 1 230 ? 13.048 -4.756 -2.167 1.00 97.75 230 ILE A O 1
ATOM 1757 N N . SER A 1 231 ? 12.809 -3.642 -0.243 1.00 98.44 231 SER A N 1
ATOM 1758 C CA . SER A 1 231 ? 14.082 -2.919 -0.381 1.00 98.44 231 SER A CA 1
ATOM 1759 C C . SER A 1 231 ? 15.291 -3.859 -0.388 1.00 98.44 231 SER A C 1
ATOM 1761 O O . SER A 1 231 ? 16.214 -3.659 -1.175 1.00 98.44 231 SER A O 1
ATOM 1763 N N . SER A 1 232 ? 15.273 -4.923 0.416 1.00 98.69 232 SER A N 1
ATOM 1764 C CA . SER A 1 232 ? 16.322 -5.948 0.437 1.00 98.69 232 SER A CA 1
ATOM 1765 C C . SER A 1 232 ? 16.416 -6.709 -0.885 1.00 98.69 232 SER A C 1
ATOM 1767 O O . SER A 1 232 ? 17.514 -6.895 -1.401 1.00 98.69 232 SER A O 1
ATOM 1769 N N . ILE A 1 233 ? 15.295 -7.132 -1.483 1.00 98.50 233 ILE A N 1
ATOM 1770 C CA . ILE A 1 233 ? 15.362 -7.809 -2.788 1.00 98.50 233 ILE A CA 1
ATOM 1771 C C . ILE A 1 233 ? 15.696 -6.832 -3.926 1.00 98.50 233 ILE A C 1
ATOM 1773 O O . ILE A 1 233 ? 16.396 -7.196 -4.872 1.00 98.50 233 ILE A O 1
ATOM 1777 N N . ASN A 1 234 ? 15.276 -5.568 -3.818 1.00 98.50 234 ASN A N 1
ATOM 1778 C CA . ASN A 1 234 ? 15.650 -4.517 -4.761 1.00 98.50 234 ASN A CA 1
ATOM 1779 C C . ASN A 1 234 ? 17.151 -4.197 -4.702 1.00 98.50 234 ASN A C 1
ATOM 1781 O O . ASN A 1 234 ? 17.763 -4.022 -5.754 1.00 98.50 234 ASN A O 1
ATOM 1785 N N . SER A 1 235 ? 17.783 -4.206 -3.528 1.00 98.50 235 SER A N 1
ATOM 1786 C CA . SER A 1 235 ? 19.239 -4.027 -3.439 1.00 98.50 235 SER A CA 1
ATOM 1787 C C . SER A 1 235 ? 19.986 -5.171 -4.140 1.00 98.50 235 SER A C 1
ATOM 1789 O O . SER A 1 235 ? 20.890 -4.929 -4.944 1.00 98.50 235 SER A O 1
ATOM 1791 N N . LEU A 1 236 ? 19.532 -6.416 -3.951 1.00 98.44 236 LEU A N 1
ATOM 1792 C CA . LEU A 1 236 ? 20.063 -7.585 -4.658 1.00 98.44 236 LEU A CA 1
ATOM 1793 C C . LEU A 1 236 ? 19.813 -7.522 -6.170 1.00 98.44 236 LEU A C 1
ATOM 1795 O O . LEU A 1 236 ? 20.627 -8.037 -6.936 1.00 98.44 236 LEU A O 1
ATOM 1799 N N . SER A 1 237 ? 18.744 -6.860 -6.625 1.00 98.25 237 SER A N 1
ATOM 1800 C CA . SER A 1 237 ? 18.484 -6.669 -8.058 1.00 98.25 237 SER A CA 1
ATOM 1801 C C . SER A 1 237 ? 19.615 -5.897 -8.754 1.00 98.25 237 SER A C 1
ATOM 1803 O O . SER A 1 237 ? 20.068 -6.310 -9.820 1.00 98.25 237 SER A O 1
ATOM 1805 N N . ALA A 1 238 ? 20.167 -4.858 -8.121 1.00 97.75 238 ALA A N 1
ATOM 1806 C CA . ALA A 1 238 ? 21.301 -4.111 -8.669 1.00 97.75 238 ALA A CA 1
ATOM 1807 C C . ALA A 1 238 ? 22.589 -4.959 -8.727 1.00 97.75 238 ALA A C 1
ATOM 1809 O O . ALA A 1 238 ? 23.360 -4.878 -9.690 1.00 97.75 238 ALA A O 1
ATOM 1810 N N . VAL A 1 239 ? 22.800 -5.825 -7.727 1.00 98.06 239 VAL A N 1
ATOM 1811 C CA . VAL A 1 239 ? 23.906 -6.796 -7.734 1.00 98.06 239 VAL A CA 1
ATOM 1812 C C . VAL A 1 239 ? 23.746 -7.769 -8.901 1.00 98.06 239 VAL A C 1
ATOM 1814 O O . VAL A 1 239 ? 24.695 -7.968 -9.654 1.00 98.06 239 VAL A O 1
ATOM 1817 N N . CYS A 1 240 ? 22.544 -8.315 -9.102 1.00 98.00 240 CYS A N 1
ATOM 1818 C CA . CYS A 1 240 ? 22.239 -9.243 -10.195 1.00 98.00 240 CYS A CA 1
ATOM 1819 C C . CYS A 1 240 ? 22.517 -8.627 -11.575 1.00 98.00 240 CYS A C 1
ATOM 1821 O O . CYS A 1 240 ? 23.154 -9.251 -12.422 1.00 98.00 240 CYS A O 1
ATOM 1823 N N . GLU A 1 241 ? 22.122 -7.370 -11.787 1.00 95.56 241 GLU A N 1
ATOM 1824 C CA . GLU A 1 241 ? 22.398 -6.634 -13.030 1.00 95.56 241 GLU A CA 1
ATOM 1825 C C . GLU A 1 241 ? 23.905 -6.468 -13.301 1.00 95.56 241 GLU A C 1
ATOM 1827 O O . GLU A 1 241 ? 24.341 -6.503 -14.456 1.00 95.56 241 GLU A O 1
ATOM 1832 N N . SER A 1 242 ? 24.706 -6.328 -12.243 1.00 94.94 242 SER A N 1
ATOM 1833 C CA . SER A 1 242 ? 26.157 -6.131 -12.332 1.00 94.94 242 SER A CA 1
ATOM 1834 C C . SER A 1 242 ? 26.925 -7.443 -12.527 1.00 94.94 242 SER A C 1
ATOM 1836 O O . SER A 1 242 ? 27.944 -7.464 -13.218 1.00 94.94 242 SER A O 1
ATOM 1838 N N . THR A 1 243 ? 26.437 -8.543 -11.949 1.00 95.81 243 THR A N 1
ATOM 1839 C CA . THR A 1 243 ? 27.116 -9.851 -11.950 1.00 95.81 243 THR A CA 1
ATOM 1840 C C . THR A 1 243 ? 26.612 -10.807 -13.031 1.00 95.81 243 THR A C 1
ATOM 1842 O O . THR A 1 243 ? 27.316 -11.752 -13.375 1.00 95.81 243 THR A O 1
ATOM 1845 N N . GLY A 1 244 ? 25.427 -10.560 -13.598 1.00 94.00 244 GLY A N 1
ATOM 1846 C CA . GLY A 1 244 ? 24.781 -11.439 -14.577 1.00 94.00 244 GLY A CA 1
ATOM 1847 C C . GLY A 1 244 ? 23.818 -12.467 -13.975 1.00 94.00 244 GLY A C 1
ATOM 1848 O O . GLY A 1 244 ? 23.281 -13.281 -14.721 1.00 94.00 244 GLY A O 1
ATOM 1849 N N . ALA A 1 245 ? 23.575 -12.431 -12.661 1.00 97.12 245 ALA A N 1
ATOM 1850 C CA . ALA A 1 245 ? 22.529 -13.236 -12.032 1.00 97.12 245 ALA A CA 1
ATOM 1851 C C . ALA A 1 245 ? 21.116 -12.716 -12.375 1.00 97.12 245 ALA A C 1
ATOM 1853 O O . ALA A 1 245 ? 20.944 -11.594 -12.862 1.00 97.12 245 ALA A O 1
ATOM 1854 N N . ASP A 1 246 ? 20.096 -13.529 -12.092 1.00 97.12 246 ASP A N 1
ATOM 1855 C CA . ASP A 1 246 ? 18.684 -13.166 -12.229 1.00 97.12 246 ASP A CA 1
ATOM 1856 C C . ASP A 1 246 ? 18.025 -13.056 -10.842 1.00 97.12 246 ASP A C 1
ATOM 1858 O O . ASP A 1 246 ? 17.932 -14.032 -10.093 1.00 97.12 246 ASP A O 1
ATOM 1862 N N . VAL A 1 247 ? 17.517 -11.867 -10.499 1.00 98.00 247 VAL A N 1
ATOM 1863 C CA . VAL A 1 247 ? 16.893 -11.604 -9.192 1.00 98.00 247 VAL A CA 1
ATOM 1864 C C . VAL A 1 247 ? 15.674 -12.487 -8.917 1.00 98.00 247 VAL A C 1
ATOM 1866 O O . VAL A 1 247 ? 15.387 -12.765 -7.760 1.00 98.00 247 VAL A O 1
ATOM 1869 N N . SER A 1 248 ? 14.959 -12.958 -9.942 1.00 97.00 248 SER A N 1
ATOM 1870 C CA . SER A 1 248 ? 13.812 -13.858 -9.761 1.00 97.00 248 SER A CA 1
ATOM 1871 C C . SER A 1 248 ? 14.263 -15.257 -9.360 1.00 97.00 248 SER A C 1
ATOM 1873 O O . SER A 1 248 ? 13.609 -15.902 -8.543 1.00 97.00 248 SER A O 1
ATOM 1875 N N . GLU A 1 249 ? 15.398 -15.721 -9.884 1.00 97.75 249 GLU A N 1
ATOM 1876 C CA . GLU A 1 249 ? 16.000 -16.984 -9.458 1.00 97.75 249 GLU A CA 1
ATOM 1877 C C . GLU A 1 249 ? 16.543 -16.881 -8.033 1.00 97.75 249 GLU A C 1
ATOM 1879 O O . GLU A 1 249 ? 16.290 -17.770 -7.218 1.00 97.75 249 GLU A O 1
ATOM 1884 N N . VAL A 1 250 ? 17.208 -15.766 -7.708 1.00 98.25 250 VAL A N 1
ATOM 1885 C CA . VAL A 1 250 ? 17.694 -15.475 -6.351 1.00 98.25 250 VAL A CA 1
ATOM 1886 C C . VAL A 1 250 ? 16.530 -15.396 -5.361 1.00 98.25 250 VAL A C 1
ATOM 1888 O O . VAL A 1 250 ? 16.558 -16.071 -4.334 1.00 98.25 250 VAL A O 1
ATOM 1891 N N . ALA A 1 251 ? 15.475 -14.639 -5.680 1.00 97.88 251 ALA A N 1
ATOM 1892 C CA . ALA A 1 251 ? 14.274 -14.520 -4.854 1.00 97.88 251 ALA A CA 1
ATOM 1893 C C . ALA A 1 251 ? 13.610 -15.881 -4.618 1.00 97.88 251 ALA A C 1
ATOM 1895 O O . ALA A 1 251 ? 13.225 -16.190 -3.492 1.00 97.88 251 ALA A O 1
ATOM 1896 N N . ARG A 1 252 ? 13.516 -16.719 -5.661 1.00 97.75 252 ARG A N 1
ATOM 1897 C CA . ARG A 1 252 ? 12.979 -18.079 -5.551 1.00 97.75 252 ARG A CA 1
ATOM 1898 C C . ARG A 1 252 ? 13.838 -18.948 -4.636 1.00 97.75 252 ARG A C 1
ATOM 1900 O O . ARG A 1 252 ? 13.285 -19.624 -3.779 1.00 97.75 252 ARG A O 1
ATOM 1907 N N . ALA A 1 253 ? 15.161 -18.929 -4.793 1.00 98.19 253 ALA A N 1
ATOM 1908 C CA . ALA A 1 253 ? 16.067 -19.713 -3.954 1.00 98.19 253 ALA A CA 1
ATOM 1909 C C . ALA A 1 253 ? 15.996 -19.287 -2.477 1.00 98.19 253 ALA A C 1
ATOM 1911 O O . ALA A 1 253 ? 15.858 -20.138 -1.603 1.00 98.19 253 ALA A O 1
ATOM 1912 N N . VAL A 1 254 ? 16.014 -17.979 -2.206 1.00 97.94 254 VAL A N 1
ATOM 1913 C CA . VAL A 1 254 ? 15.891 -17.415 -0.851 1.00 97.94 254 VAL A CA 1
ATOM 1914 C C . VAL A 1 254 ? 14.520 -17.719 -0.240 1.00 97.94 254 VAL A C 1
ATOM 1916 O O . VAL A 1 254 ? 14.427 -18.103 0.922 1.00 97.94 254 VAL A O 1
ATOM 1919 N N . GLY A 1 255 ? 13.448 -17.582 -1.022 1.00 97.56 255 GLY A N 1
ATOM 1920 C CA . GLY A 1 255 ? 12.073 -17.761 -0.558 1.00 97.56 255 GLY A CA 1
ATOM 1921 C C . GLY A 1 255 ? 11.658 -19.208 -0.278 1.00 97.56 255 GLY A C 1
ATOM 1922 O O . GLY A 1 255 ? 10.612 -19.414 0.337 1.00 97.56 255 GLY A O 1
ATOM 1923 N N . LEU A 1 256 ? 12.444 -20.200 -0.718 1.00 97.44 256 LEU A N 1
ATOM 1924 C CA . LEU A 1 256 ? 12.228 -21.616 -0.391 1.00 97.44 256 LEU A CA 1
ATOM 1925 C C . LEU A 1 256 ? 12.624 -21.955 1.051 1.00 97.44 256 LEU A C 1
ATOM 1927 O O . LEU A 1 256 ? 12.136 -22.947 1.592 1.00 97.44 256 LEU A O 1
ATOM 1931 N N . ASP A 1 257 ? 13.466 -21.140 1.693 1.00 98.12 257 ASP A N 1
ATOM 1932 C CA . ASP A 1 257 ? 13.706 -21.262 3.128 1.00 98.12 257 ASP A CA 1
ATOM 1933 C C . ASP A 1 257 ? 12.464 -20.782 3.887 1.00 98.12 257 ASP A C 1
ATOM 1935 O O . ASP A 1 257 ? 12.127 -19.595 3.887 1.00 98.12 257 ASP A O 1
ATOM 1939 N N . SER A 1 258 ? 11.773 -21.704 4.557 1.00 96.19 258 SER A N 1
ATOM 1940 C CA . SER A 1 258 ? 10.520 -21.420 5.262 1.00 96.19 258 SER A CA 1
ATOM 1941 C C . SER A 1 258 ? 10.666 -20.409 6.403 1.00 96.19 258 SER A C 1
ATOM 1943 O O . SER A 1 258 ? 9.668 -19.823 6.812 1.00 96.19 258 SER A O 1
ATOM 1945 N N . ARG A 1 259 ? 11.885 -20.172 6.912 1.00 97.31 259 ARG A N 1
ATOM 1946 C CA . ARG A 1 259 ? 12.158 -19.140 7.929 1.00 97.31 259 ARG A CA 1
ATOM 1947 C C . ARG A 1 259 ? 12.107 -17.729 7.341 1.00 97.31 259 ARG A C 1
ATOM 1949 O O . ARG A 1 259 ? 11.897 -16.769 8.075 1.00 97.31 259 ARG A O 1
ATOM 1956 N N . ILE A 1 260 ? 12.297 -17.606 6.026 1.00 96.81 260 ILE A N 1
ATOM 1957 C CA . ILE A 1 260 ? 12.191 -16.350 5.275 1.00 96.81 260 ILE A CA 1
ATOM 1958 C C . ILE A 1 260 ? 10.822 -16.257 4.598 1.00 96.81 260 ILE A C 1
ATOM 1960 O O . ILE A 1 260 ? 10.184 -15.204 4.644 1.00 96.81 260 ILE A O 1
ATOM 1964 N N . GLY A 1 261 ? 10.375 -17.341 3.963 1.00 96.06 261 GLY A N 1
ATOM 1965 C CA . GLY A 1 261 ? 9.141 -17.408 3.184 1.00 96.06 261 GLY A CA 1
ATOM 1966 C C . GLY A 1 261 ? 9.226 -16.693 1.831 1.00 96.06 261 GLY A C 1
ATOM 1967 O O . GLY A 1 261 ? 10.064 -15.821 1.608 1.00 96.06 261 GLY A O 1
ATOM 1968 N N . SER A 1 262 ? 8.317 -17.037 0.918 1.00 95.19 262 SER A N 1
ATOM 1969 C CA . SER A 1 262 ? 8.350 -16.610 -0.491 1.00 95.19 262 SER A CA 1
ATOM 1970 C C . SER A 1 262 ? 7.634 -15.287 -0.798 1.00 95.19 262 SER A C 1
ATOM 1972 O O . SER A 1 262 ? 7.805 -14.723 -1.878 1.00 95.19 262 SER A O 1
ATOM 1974 N N . LYS A 1 263 ? 6.822 -14.767 0.130 1.00 94.88 263 LYS A N 1
ATOM 1975 C CA . LYS A 1 263 ? 6.020 -13.548 -0.081 1.00 94.88 263 LYS A CA 1
ATOM 1976 C C . LYS A 1 263 ? 6.883 -12.278 -0.016 1.00 94.88 263 LYS A C 1
ATOM 1978 O O . LYS A 1 263 ? 7.894 -12.250 0.682 1.00 94.88 263 LYS A O 1
ATOM 1983 N N . PHE A 1 264 ? 6.457 -11.200 -0.683 1.00 95.06 264 PHE A N 1
ATOM 1984 C CA . PHE A 1 264 ? 7.134 -9.886 -0.648 1.00 95.06 264 PHE A CA 1
ATOM 1985 C C . PHE A 1 264 ? 8.609 -9.910 -1.112 1.00 95.06 264 PHE A C 1
ATOM 1987 O O . PHE A 1 264 ? 9.415 -9.095 -0.677 1.00 95.06 264 PHE A O 1
ATOM 1994 N N . LEU A 1 265 ? 8.962 -10.840 -2.007 1.00 97.31 265 LEU A N 1
ATOM 1995 C CA . LEU A 1 265 ? 10.295 -10.952 -2.621 1.00 97.31 265 LEU A CA 1
ATOM 1996 C C . LEU A 1 265 ? 10.278 -10.639 -4.128 1.00 97.31 265 LEU A C 1
ATOM 1998 O O . LEU A 1 265 ? 11.163 -11.063 -4.865 1.00 97.31 265 LEU A O 1
ATOM 2002 N N . GLN A 1 266 ? 9.271 -9.906 -4.605 1.00 96.50 266 GLN A N 1
ATOM 2003 C CA . GLN A 1 266 ? 9.220 -9.459 -5.995 1.00 96.50 266 GLN A CA 1
ATOM 2004 C C . GLN A 1 266 ? 9.972 -8.133 -6.134 1.00 96.50 266 GLN A C 1
ATOM 2006 O O . GLN A 1 266 ? 9.545 -7.113 -5.588 1.00 96.50 266 GLN A O 1
ATOM 2011 N N . ALA A 1 267 ? 11.080 -8.144 -6.875 1.00 97.50 267 ALA A N 1
ATOM 2012 C CA . ALA A 1 267 ? 11.799 -6.922 -7.215 1.00 97.50 267 ALA A CA 1
ATOM 2013 C C . ALA A 1 267 ? 10.960 -6.036 -8.153 1.00 97.50 267 ALA A C 1
ATOM 2015 O O . ALA A 1 267 ? 10.240 -6.531 -9.021 1.00 97.50 267 ALA A O 1
ATOM 2016 N N . SER A 1 268 ? 11.060 -4.721 -7.979 1.00 97.88 268 SER A N 1
ATOM 2017 C CA . SER A 1 268 ? 10.287 -3.728 -8.732 1.00 97.88 268 SER A CA 1
ATOM 2018 C C . SER A 1 268 ? 11.031 -2.396 -8.829 1.00 97.88 268 SER A C 1
ATOM 2020 O O . SER A 1 268 ? 12.083 -2.215 -8.215 1.00 97.88 268 SER A O 1
ATOM 2022 N N . VAL A 1 269 ? 10.482 -1.442 -9.584 1.00 97.50 269 VAL A N 1
ATOM 2023 C CA . VAL A 1 269 ? 10.980 -0.054 -9.671 1.00 97.50 269 VAL A CA 1
ATOM 2024 C C . VAL A 1 269 ? 10.995 0.657 -8.312 1.00 97.50 269 VAL A C 1
ATOM 2026 O O . VAL A 1 269 ? 11.762 1.591 -8.104 1.00 97.50 269 VAL A O 1
ATOM 2029 N N . GLY A 1 270 ? 10.183 0.183 -7.373 1.00 96.81 270 GLY A N 1
ATOM 2030 C CA . GLY A 1 270 ? 10.082 0.676 -6.010 1.00 96.81 270 GLY A CA 1
ATOM 2031 C C . GLY A 1 270 ? 8.729 0.293 -5.423 1.00 96.81 270 GLY A C 1
ATOM 2032 O O . GLY A 1 270 ? 7.775 0.036 -6.159 1.00 96.81 270 GLY A O 1
ATOM 2033 N N . PHE A 1 271 ? 8.625 0.262 -4.098 1.00 96.31 271 PHE A N 1
ATOM 2034 C CA . PHE A 1 271 ? 7.314 0.230 -3.461 1.00 96.31 271 PHE A CA 1
ATOM 2035 C C . PHE A 1 271 ? 6.697 1.636 -3.457 1.00 96.31 271 PHE A C 1
ATOM 2037 O O . PHE A 1 271 ? 7.408 2.645 -3.463 1.00 96.31 271 PHE A O 1
ATOM 2044 N N . GLY A 1 272 ? 5.366 1.678 -3.413 1.00 93.06 272 GLY A N 1
ATOM 2045 C CA . GLY A 1 272 ? 4.575 2.895 -3.240 1.00 93.06 272 GLY A CA 1
ATOM 2046 C C . GLY A 1 272 ? 3.402 2.664 -2.291 1.00 93.06 272 GLY A C 1
ATOM 2047 O O . GLY A 1 272 ? 3.437 1.741 -1.471 1.00 93.06 272 GLY A O 1
ATOM 2048 N N . GLY A 1 273 ? 2.357 3.476 -2.431 1.00 88.06 273 GLY A N 1
ATOM 2049 C CA . GLY A 1 273 ? 1.170 3.437 -1.584 1.00 88.06 273 GLY A CA 1
ATOM 2050 C C . GLY A 1 273 ? 1.322 4.298 -0.331 1.00 88.06 273 GLY A C 1
ATOM 2051 O O . GLY A 1 273 ? 2.421 4.675 0.080 1.00 88.06 273 GLY A O 1
ATOM 2052 N N . SER A 1 274 ? 0.201 4.611 0.316 1.00 84.19 274 SER A N 1
ATOM 2053 C CA . SER A 1 274 ? 0.194 5.564 1.434 1.00 84.19 274 SER A CA 1
ATOM 2054 C C . SER A 1 274 ? 0.811 5.062 2.739 1.00 84.19 274 SER A C 1
ATOM 2056 O O . SER A 1 274 ? 1.018 5.874 3.640 1.00 84.19 274 SER A O 1
ATOM 2058 N N . CYS A 1 275 ? 1.041 3.753 2.876 1.00 84.19 275 CYS A N 1
ATOM 2059 C CA . CYS A 1 275 ? 1.394 3.140 4.158 1.00 84.19 275 CYS A CA 1
ATOM 2060 C C . CYS A 1 275 ? 2.911 3.009 4.342 1.00 84.19 275 CYS A C 1
ATOM 2062 O O . CYS A 1 275 ? 3.456 3.612 5.256 1.00 84.19 275 CYS A O 1
ATOM 2064 N N . PHE A 1 276 ? 3.634 2.304 3.461 1.00 91.25 276 PHE A N 1
ATOM 2065 C CA . PHE A 1 276 ? 5.037 1.938 3.724 1.00 91.25 276 PHE A CA 1
ATOM 2066 C C . PHE A 1 276 ? 5.967 3.124 3.990 1.00 91.25 276 PHE A C 1
ATOM 2068 O O . PHE A 1 276 ? 6.605 3.173 5.041 1.00 91.25 276 PHE A O 1
ATOM 2075 N N . GLN A 1 277 ? 6.036 4.093 3.072 1.00 91.62 277 GLN A N 1
ATOM 2076 C CA . GLN A 1 277 ? 6.943 5.231 3.235 1.00 91.62 277 GLN A CA 1
ATOM 2077 C C . GLN A 1 277 ? 6.563 6.080 4.450 1.00 91.62 277 GLN A C 1
ATOM 2079 O O . GLN A 1 277 ? 7.423 6.452 5.245 1.00 91.62 277 GLN A O 1
ATOM 2084 N N . LYS A 1 278 ? 5.265 6.351 4.619 1.00 90.12 278 LYS A N 1
ATOM 2085 C CA . LYS A 1 278 ? 4.738 7.118 5.748 1.00 90.12 278 LYS A CA 1
ATOM 2086 C C . LYS A 1 278 ? 5.073 6.449 7.083 1.00 90.12 278 LYS A C 1
ATOM 2088 O O . LYS A 1 278 ? 5.579 7.122 7.976 1.00 90.12 278 LYS A O 1
ATOM 2093 N N . ASP A 1 279 ? 4.798 5.157 7.217 1.00 90.31 279 ASP A N 1
ATOM 2094 C CA . ASP A 1 279 ? 4.923 4.433 8.482 1.00 90.31 279 ASP A CA 1
ATOM 2095 C C . ASP A 1 279 ? 6.383 4.246 8.886 1.00 90.31 279 ASP A C 1
ATOM 2097 O O . ASP A 1 279 ? 6.718 4.412 10.056 1.00 90.31 279 ASP A O 1
ATOM 2101 N N . ILE A 1 280 ? 7.275 3.980 7.926 1.00 93.81 280 ILE A N 1
ATOM 2102 C CA . ILE A 1 280 ? 8.712 3.895 8.208 1.00 93.81 280 ILE A CA 1
ATOM 2103 C C . ILE A 1 280 ? 9.265 5.266 8.593 1.00 93.81 280 ILE A C 1
ATOM 2105 O O . ILE A 1 280 ? 9.981 5.363 9.583 1.00 93.81 280 ILE A O 1
ATOM 2109 N N . LEU A 1 281 ? 8.924 6.339 7.871 1.00 94.38 281 LEU A N 1
ATOM 2110 C CA . LEU A 1 281 ? 9.373 7.686 8.247 1.00 94.38 281 LEU A CA 1
ATOM 2111 C C . LEU A 1 281 ? 8.834 8.102 9.622 1.00 94.38 281 LEU A C 1
ATOM 2113 O O . LEU A 1 281 ? 9.526 8.788 10.375 1.00 94.38 281 LEU A O 1
ATOM 2117 N N . ASN A 1 282 ? 7.623 7.661 9.967 1.00 92.06 282 ASN A N 1
ATOM 2118 C CA . ASN A 1 282 ? 7.060 7.849 11.294 1.00 92.06 282 ASN A CA 1
ATOM 2119 C C . ASN A 1 282 ? 7.841 7.063 12.358 1.00 92.06 282 ASN A C 1
ATOM 2121 O O . ASN A 1 282 ? 8.203 7.640 13.379 1.00 92.06 282 ASN A O 1
ATOM 2125 N N . LEU A 1 283 ? 8.172 5.795 12.094 1.00 93.50 283 LEU A N 1
ATOM 2126 C CA . LEU A 1 283 ? 9.001 4.962 12.968 1.00 93.50 283 LEU A CA 1
ATOM 2127 C C . LEU A 1 283 ? 10.389 5.579 13.184 1.00 93.50 283 LEU A C 1
ATOM 2129 O O . LEU A 1 283 ? 10.824 5.707 14.324 1.00 93.50 283 LEU A O 1
ATOM 2133 N N . VAL A 1 284 ? 11.048 6.033 12.114 1.00 95.75 284 VAL A N 1
ATOM 2134 C CA . VAL A 1 284 ? 12.332 6.752 12.175 1.00 95.75 284 VAL A CA 1
ATOM 2135 C C . VAL A 1 284 ? 12.210 7.981 13.075 1.00 95.75 284 VAL A C 1
ATOM 2137 O O . VAL A 1 284 ? 13.032 8.175 13.967 1.00 95.75 284 VAL A O 1
ATOM 2140 N N . TYR A 1 285 ? 11.159 8.785 12.893 1.00 94.75 285 TYR A N 1
ATOM 2141 C CA . TYR A 1 285 ? 10.918 9.964 13.723 1.00 94.75 285 TYR A CA 1
ATOM 2142 C C . TYR A 1 285 ? 10.670 9.610 15.199 1.00 94.75 285 TYR A C 1
ATOM 2144 O O . TYR A 1 285 ? 11.204 10.276 16.082 1.00 94.75 285 TYR A O 1
ATOM 2152 N N . ILE A 1 286 ? 9.910 8.547 15.482 1.00 92.19 286 ILE A N 1
ATOM 2153 C CA . ILE A 1 286 ? 9.695 8.052 16.848 1.00 92.19 286 ILE A CA 1
ATOM 2154 C C . ILE A 1 286 ? 11.028 7.635 17.477 1.00 92.19 286 ILE A C 1
ATOM 2156 O O . ILE A 1 286 ? 11.313 8.038 18.602 1.00 92.19 286 ILE A O 1
ATOM 2160 N N . CYS A 1 287 ? 11.865 6.881 16.759 1.00 95.25 287 CYS A N 1
ATOM 2161 C CA . CYS A 1 287 ? 13.185 6.480 17.242 1.00 95.25 287 CYS A CA 1
ATOM 2162 C C . CYS A 1 287 ? 14.062 7.695 17.578 1.00 95.25 287 CYS A C 1
ATOM 2164 O O . CYS A 1 287 ? 14.689 7.713 18.634 1.00 95.25 287 CYS A O 1
ATOM 2166 N N . GLU A 1 288 ? 14.063 8.736 16.741 1.00 95.00 288 GLU A N 1
ATOM 2167 C CA . GLU A 1 288 ? 14.776 9.988 17.033 1.00 95.00 288 GLU A CA 1
ATOM 2168 C C . GLU A 1 288 ? 14.244 10.682 18.293 1.00 95.00 288 GLU A C 1
ATOM 2170 O O . GLU A 1 288 ? 15.032 11.117 19.130 1.00 95.00 288 GLU A O 1
ATOM 2175 N N . CYS A 1 289 ? 12.920 10.760 18.460 1.00 93.44 289 CYS A N 1
ATOM 2176 C CA . CYS A 1 289 ? 12.293 11.348 19.647 1.00 93.44 289 CYS A CA 1
ATOM 2177 C C . CYS A 1 289 ? 12.550 10.551 20.934 1.00 93.44 289 CYS A C 1
ATOM 2179 O O . CYS A 1 289 ? 12.480 11.122 22.019 1.00 93.44 289 CYS A O 1
ATOM 2181 N N . LEU A 1 290 ? 12.827 9.252 20.820 1.00 94.31 290 LEU A N 1
ATOM 2182 C CA . LEU A 1 290 ? 13.200 8.374 21.930 1.00 94.31 290 LEU A CA 1
ATOM 2183 C C . LEU A 1 290 ? 14.722 8.311 22.155 1.00 94.31 290 LEU A C 1
ATOM 2185 O O . LEU A 1 290 ? 15.179 7.497 22.953 1.00 94.31 290 LEU A O 1
ATOM 2189 N N . ASN A 1 291 ? 15.504 9.154 21.470 1.00 97.38 291 ASN A N 1
ATOM 2190 C CA . ASN A 1 291 ? 16.968 9.175 21.514 1.00 97.38 291 ASN A CA 1
ATOM 2191 C C . ASN A 1 291 ? 17.616 7.831 21.109 1.00 97.38 291 ASN A C 1
ATOM 2193 O O . ASN A 1 291 ? 18.610 7.415 21.700 1.00 97.38 291 ASN A O 1
ATOM 2197 N N . LEU A 1 292 ? 17.078 7.173 20.075 1.00 98.00 292 LEU A N 1
ATOM 2198 C CA . LEU A 1 292 ? 17.583 5.920 19.490 1.00 98.00 292 LEU A CA 1
ATOM 2199 C C . LEU A 1 292 ? 18.077 6.129 18.039 1.00 98.00 292 LEU A C 1
ATOM 2201 O O . LEU A 1 292 ? 17.453 5.627 17.093 1.00 98.00 292 LEU A O 1
ATOM 2205 N N . PRO A 1 293 ? 19.168 6.890 17.819 1.00 97.56 293 PRO A N 1
ATOM 2206 C CA . PRO A 1 293 ? 19.613 7.272 16.478 1.00 97.56 293 PRO A CA 1
ATOM 2207 C C . PRO A 1 293 ? 20.078 6.087 15.618 1.00 97.56 293 PRO A C 1
ATOM 2209 O O . PRO A 1 293 ? 19.880 6.105 14.405 1.00 97.56 293 PRO A O 1
ATOM 2212 N N . GLU A 1 294 ? 20.637 5.030 16.209 1.00 98.56 294 GLU A N 1
ATOM 2213 C CA . GLU A 1 294 ? 21.067 3.830 15.482 1.00 98.56 294 GLU A CA 1
ATOM 2214 C C . GLU A 1 294 ? 19.868 3.073 14.896 1.00 98.56 294 GLU A C 1
ATOM 2216 O O . GLU A 1 294 ? 19.905 2.623 13.749 1.00 98.56 294 GLU A O 1
ATOM 2221 N N . VAL A 1 295 ? 18.772 2.983 15.659 1.00 98.38 295 VAL A N 1
ATOM 2222 C CA . VAL A 1 295 ? 17.521 2.347 15.213 1.00 98.38 295 VAL A CA 1
ATOM 2223 C C . VAL A 1 295 ? 16.857 3.188 14.121 1.00 98.38 295 VAL A C 1
ATOM 2225 O O . VAL A 1 295 ? 16.380 2.641 13.126 1.00 98.38 295 VAL A O 1
ATOM 2228 N N . ALA A 1 296 ? 16.879 4.517 14.266 1.00 98.06 296 ALA A N 1
ATOM 2229 C CA . ALA A 1 296 ? 16.398 5.440 13.241 1.00 98.06 296 ALA A CA 1
ATOM 2230 C C . ALA A 1 296 ? 17.174 5.267 11.922 1.00 98.06 296 ALA A C 1
ATOM 2232 O O . ALA A 1 296 ? 16.567 5.089 10.866 1.00 98.06 296 ALA A O 1
ATOM 2233 N N . ALA A 1 297 ? 18.509 5.241 11.979 1.00 98.44 297 ALA A N 1
ATOM 2234 C CA . ALA A 1 297 ? 19.361 5.061 10.805 1.00 98.44 297 ALA A CA 1
ATOM 2235 C C . ALA A 1 297 ? 19.134 3.706 10.114 1.00 98.44 297 ALA A C 1
ATOM 2237 O O . ALA A 1 297 ? 19.094 3.646 8.885 1.00 98.44 297 ALA A O 1
ATOM 2238 N N . TYR A 1 298 ? 18.933 2.632 10.885 1.00 98.75 298 TYR A N 1
ATOM 2239 C CA . TYR A 1 298 ? 18.639 1.305 10.344 1.00 98.75 298 TYR A CA 1
ATOM 2240 C C . TYR A 1 298 ? 17.360 1.292 9.496 1.00 98.75 298 TYR A C 1
ATOM 2242 O O . TYR A 1 298 ? 17.376 0.836 8.353 1.00 98.75 298 TYR A O 1
ATOM 2250 N N . TRP A 1 299 ? 16.256 1.828 10.024 1.00 98.38 299 TRP A N 1
ATOM 2251 C CA . TRP A 1 299 ? 14.987 1.856 9.292 1.00 98.38 299 TRP A CA 1
ATOM 2252 C C . TRP A 1 299 ? 14.983 2.872 8.146 1.00 98.38 299 TRP A C 1
ATOM 2254 O O . TRP A 1 299 ? 14.342 2.627 7.123 1.00 98.38 299 TRP A O 1
ATOM 2264 N N . GLN A 1 300 ? 15.753 3.959 8.255 1.00 98.25 300 GLN A N 1
ATOM 2265 C CA . GLN A 1 300 ? 15.924 4.934 7.175 1.00 98.25 300 GLN A CA 1
ATOM 2266 C C . GLN A 1 300 ? 16.508 4.293 5.902 1.00 98.25 300 GLN A C 1
ATOM 2268 O O . GLN A 1 300 ? 16.075 4.632 4.801 1.00 98.25 300 GLN A O 1
ATOM 2273 N N . GLN A 1 301 ? 17.388 3.289 6.029 1.00 98.62 301 GLN A N 1
ATOM 2274 C CA . GLN A 1 301 ? 17.941 2.568 4.871 1.00 98.62 301 GLN A CA 1
ATOM 2275 C C . GLN A 1 301 ? 16.872 1.899 3.997 1.00 98.62 301 GLN A C 1
ATOM 2277 O O . GLN A 1 301 ? 17.072 1.740 2.792 1.00 98.62 301 GLN A O 1
ATOM 2282 N N . VAL A 1 302 ? 15.719 1.528 4.567 1.00 98.50 302 VAL A N 1
ATOM 2283 C CA . VAL A 1 302 ? 14.613 0.954 3.789 1.00 98.50 302 VAL A CA 1
ATOM 2284 C C . VAL A 1 302 ? 14.065 1.975 2.789 1.00 98.50 302 VAL A C 1
ATOM 2286 O O . VAL A 1 302 ? 13.783 1.606 1.647 1.00 98.50 302 VAL A O 1
ATOM 2289 N N . ILE A 1 303 ? 13.960 3.246 3.192 1.00 97.50 303 ILE A N 1
ATOM 2290 C CA . ILE A 1 303 ? 13.513 4.351 2.333 1.00 97.50 303 ILE A CA 1
ATOM 2291 C C . ILE A 1 303 ? 14.608 4.746 1.348 1.00 97.50 303 ILE A C 1
ATOM 2293 O O . ILE A 1 303 ? 14.337 4.841 0.153 1.00 97.50 303 ILE A O 1
ATOM 2297 N N . ASP A 1 304 ? 15.842 4.912 1.823 1.00 98.38 304 ASP A N 1
ATOM 2298 C CA . ASP A 1 304 ? 16.965 5.337 0.981 1.00 98.38 304 ASP A CA 1
ATOM 2299 C C . ASP A 1 304 ? 17.191 4.356 -0.181 1.00 98.38 304 ASP A C 1
ATOM 2301 O O . ASP A 1 304 ? 17.389 4.766 -1.326 1.00 98.38 304 ASP A O 1
ATOM 2305 N N . MET A 1 305 ? 17.069 3.049 0.082 1.00 98.62 305 MET A N 1
ATOM 2306 C CA . MET A 1 305 ? 17.146 2.008 -0.946 1.00 98.62 305 MET A CA 1
ATOM 2307 C C . MET A 1 305 ? 15.991 2.088 -1.958 1.00 98.62 305 MET A C 1
ATOM 2309 O O . MET A 1 305 ? 16.196 1.840 -3.147 1.00 98.62 305 MET A O 1
ATOM 2313 N N . ASN A 1 306 ? 14.785 2.463 -1.521 1.00 98.25 306 ASN A N 1
ATOM 2314 C CA . ASN A 1 306 ? 13.639 2.646 -2.416 1.00 98.25 306 ASN A CA 1
ATOM 2315 C C . ASN A 1 306 ? 13.816 3.872 -3.327 1.00 98.25 306 ASN A C 1
ATOM 2317 O O . ASN A 1 306 ? 13.541 3.796 -4.524 1.00 98.25 306 ASN A O 1
ATOM 2321 N N . GLU A 1 307 ? 14.320 4.990 -2.795 1.00 97.31 307 GLU A N 1
ATOM 2322 C CA . GLU A 1 307 ? 14.638 6.177 -3.601 1.00 97.31 307 GLU A CA 1
ATOM 2323 C C . GLU A 1 307 ? 15.776 5.914 -4.591 1.00 97.31 307 GLU A C 1
ATOM 2325 O O . GLU A 1 307 ? 15.694 6.311 -5.759 1.00 97.31 307 GLU A O 1
ATOM 2330 N N . TYR A 1 308 ? 16.810 5.189 -4.157 1.00 98.31 308 TYR A N 1
ATOM 2331 C CA . TYR A 1 308 ? 17.892 4.734 -5.026 1.00 98.31 308 TYR A CA 1
ATOM 2332 C C . TYR A 1 308 ? 17.369 3.866 -6.180 1.00 98.31 308 TYR A C 1
ATOM 2334 O O . TYR A 1 308 ? 17.739 4.098 -7.332 1.00 98.31 308 TYR A O 1
ATOM 2342 N N . GLN A 1 309 ? 16.478 2.907 -5.899 1.00 98.31 309 GLN A N 1
ATOM 2343 C CA . GLN A 1 309 ? 15.882 2.030 -6.911 1.00 98.31 309 GLN A CA 1
ATOM 2344 C C . GLN A 1 309 ? 15.097 2.820 -7.973 1.00 98.31 309 GLN A C 1
ATOM 2346 O O . GLN A 1 309 ? 15.272 2.581 -9.171 1.00 98.31 309 GLN A O 1
ATOM 2351 N N . LYS A 1 310 ? 14.282 3.797 -7.555 1.00 97.88 310 LYS A N 1
ATOM 2352 C CA . LYS A 1 310 ? 13.537 4.667 -8.480 1.00 97.88 310 LYS A CA 1
ATOM 2353 C C . LYS A 1 310 ? 14.486 5.504 -9.343 1.00 97.88 310 LYS A C 1
ATOM 2355 O O . LYS A 1 310 ? 14.373 5.510 -10.569 1.00 97.88 310 LYS A O 1
ATOM 2360 N N . SER A 1 311 ? 15.477 6.132 -8.709 1.00 97.50 311 SER A N 1
ATOM 2361 C CA . SER A 1 311 ? 16.444 7.013 -9.376 1.00 97.50 311 SER A CA 1
ATOM 2362 C C . SER A 1 311 ? 17.310 6.257 -10.388 1.00 97.50 311 SER A C 1
ATOM 2364 O O . SER A 1 311 ? 17.479 6.705 -11.524 1.00 97.50 311 SER A O 1
ATOM 2366 N N . ARG A 1 312 ? 17.833 5.078 -10.017 1.00 97.44 312 ARG A N 1
ATOM 2367 C CA . ARG A 1 312 ? 18.684 4.276 -10.910 1.00 97.44 312 ARG A CA 1
ATOM 2368 C C . ARG A 1 312 ? 17.909 3.749 -12.116 1.00 97.44 312 ARG A C 1
ATOM 2370 O O . ARG A 1 312 ? 18.475 3.661 -13.201 1.00 97.44 312 ARG A O 1
ATOM 2377 N N . PHE A 1 313 ? 16.630 3.406 -11.941 1.00 98.31 313 PHE A N 1
ATOM 2378 C CA . PHE A 1 313 ? 15.790 2.934 -13.037 1.00 98.31 313 PHE A CA 1
ATOM 2379 C C . PHE A 1 313 ? 15.541 4.055 -14.051 1.00 98.31 313 PHE A C 1
ATOM 2381 O O . PHE A 1 313 ? 15.790 3.860 -15.240 1.00 98.31 313 PHE A O 1
ATOM 2388 N N . SER A 1 314 ? 15.167 5.255 -13.591 1.00 97.69 314 SER A N 1
ATOM 2389 C CA . SER A 1 314 ? 15.032 6.437 -14.454 1.00 97.69 314 SER A CA 1
ATOM 2390 C C . SER A 1 314 ? 16.337 6.763 -15.189 1.00 97.69 314 SER A C 1
ATOM 2392 O O . SER A 1 314 ? 16.334 6.941 -16.408 1.00 97.69 314 SER A O 1
ATOM 2394 N N . ALA A 1 315 ? 17.469 6.763 -14.477 1.00 97.31 315 ALA A N 1
ATOM 2395 C CA . ALA A 1 315 ? 18.786 6.982 -15.074 1.00 97.31 315 ALA A CA 1
ATOM 2396 C C . ALA A 1 315 ? 19.102 5.943 -16.160 1.00 97.31 315 ALA A C 1
ATOM 2398 O O . ALA A 1 315 ? 19.631 6.289 -17.215 1.00 97.31 315 ALA A O 1
ATOM 2399 N N . LYS A 1 316 ? 18.714 4.679 -15.949 1.00 97.00 316 LYS A N 1
ATOM 2400 C CA . LYS A 1 316 ? 18.914 3.606 -16.926 1.00 97.00 316 LYS A CA 1
ATOM 2401 C C . LYS A 1 316 ? 18.115 3.817 -18.210 1.00 97.00 316 LYS A C 1
ATOM 2403 O O . LYS A 1 316 ? 18.634 3.545 -19.297 1.00 97.00 316 LYS A O 1
ATOM 2408 N N . VAL A 1 317 ? 16.887 4.328 -18.102 1.00 97.94 317 VAL A N 1
ATOM 2409 C CA . VAL A 1 317 ? 16.068 4.709 -19.263 1.00 97.94 317 VAL A CA 1
ATOM 2410 C C . VAL A 1 317 ? 16.783 5.785 -20.084 1.00 97.94 317 VAL A C 1
ATOM 2412 O O . VAL A 1 317 ? 16.939 5.633 -21.296 1.00 97.94 317 VAL A O 1
ATOM 2415 N N . ILE A 1 318 ? 17.277 6.835 -19.424 1.00 97.94 318 ILE A N 1
ATOM 2416 C CA . ILE A 1 318 ? 17.966 7.966 -20.066 1.00 97.94 318 ILE A CA 1
ATOM 2417 C C . ILE A 1 318 ? 19.280 7.520 -20.721 1.00 97.94 318 ILE A C 1
ATOM 2419 O O . ILE A 1 318 ? 19.509 7.805 -21.900 1.00 97.94 318 ILE A O 1
ATOM 2423 N N . GLU A 1 319 ? 20.108 6.760 -19.997 1.00 96.62 319 GLU A N 1
ATOM 2424 C CA . GLU A 1 319 ? 21.377 6.207 -20.490 1.00 96.62 319 GLU A CA 1
ATOM 2425 C C . GLU A 1 319 ? 21.155 5.385 -21.766 1.00 96.62 319 GLU A C 1
ATOM 2427 O O . GLU A 1 319 ? 21.818 5.574 -22.790 1.00 96.62 319 GLU A O 1
ATOM 2432 N N . SER A 1 320 ? 20.154 4.508 -21.729 1.00 96.19 320 SER A N 1
ATOM 2433 C CA . SER A 1 320 ? 19.824 3.602 -22.830 1.00 96.19 320 SER A CA 1
ATOM 2434 C C . SER A 1 320 ? 19.285 4.325 -24.060 1.00 96.19 320 SER A C 1
ATOM 2436 O O . SER A 1 320 ? 19.442 3.832 -25.175 1.00 96.19 320 SER A O 1
ATOM 2438 N N . LEU A 1 321 ? 18.702 5.509 -23.871 1.00 96.81 321 LEU A N 1
ATOM 2439 C CA . LEU A 1 321 ? 18.247 6.402 -24.932 1.00 96.81 321 LEU A CA 1
ATOM 2440 C C . LEU A 1 321 ? 19.326 7.423 -25.328 1.00 96.81 321 LEU A C 1
ATOM 2442 O O . LEU A 1 321 ? 19.004 8.514 -25.796 1.00 96.81 321 LEU A O 1
ATOM 2446 N N . PHE A 1 322 ? 20.601 7.040 -25.230 1.00 96.25 322 PHE A N 1
ATOM 2447 C CA . PHE A 1 322 ? 21.766 7.823 -25.660 1.00 96.25 322 PHE A CA 1
ATOM 2448 C C . PHE A 1 322 ? 21.996 9.098 -24.838 1.00 96.25 322 PHE A C 1
ATOM 2450 O O . PHE A 1 322 ? 22.443 10.104 -25.386 1.00 96.25 322 PHE A O 1
ATOM 2457 N N . ASN A 1 323 ? 21.688 9.059 -23.537 1.00 95.94 323 ASN A N 1
ATOM 2458 C CA . ASN A 1 323 ? 21.809 10.192 -22.609 1.00 95.94 323 ASN A CA 1
ATOM 2459 C C . ASN A 1 323 ? 21.018 11.441 -23.039 1.00 95.94 323 ASN A C 1
ATOM 2461 O O . ASN A 1 323 ? 21.365 12.560 -22.675 1.00 95.94 323 ASN A O 1
ATOM 2465 N N . THR A 1 324 ? 19.968 11.271 -23.846 1.00 95.75 324 THR A N 1
ATOM 2466 C CA . THR A 1 324 ? 19.076 12.367 -24.228 1.00 95.75 324 THR A CA 1
ATOM 2467 C C . THR A 1 324 ? 17.671 11.847 -24.490 1.00 95.75 324 THR A C 1
ATOM 2469 O O . THR A 1 324 ? 17.453 10.945 -25.309 1.00 95.75 324 THR A O 1
ATOM 2472 N N . VAL A 1 325 ? 16.694 12.427 -23.797 1.00 97.62 325 VAL A N 1
ATOM 2473 C CA . VAL A 1 325 ? 15.266 12.149 -24.009 1.00 97.62 325 VAL A CA 1
ATOM 2474 C C . VAL A 1 325 ? 14.486 13.384 -24.446 1.00 97.62 325 VAL A C 1
ATOM 2476 O O . VAL A 1 325 ? 13.274 13.302 -24.620 1.00 97.62 325 VAL A O 1
ATOM 2479 N N . THR A 1 326 ? 15.175 14.494 -24.719 1.00 97.38 326 THR A N 1
ATOM 2480 C CA . THR A 1 326 ? 14.560 15.735 -25.189 1.00 97.38 326 THR A CA 1
ATOM 2481 C C . THR A 1 326 ? 13.719 15.488 -26.441 1.00 97.38 326 THR A C 1
ATOM 2483 O O . THR A 1 326 ? 14.188 14.910 -27.421 1.00 97.38 326 THR A O 1
ATOM 2486 N N . ASP A 1 327 ? 12.445 15.876 -26.372 1.00 96.94 327 ASP A N 1
ATOM 2487 C CA . ASP A 1 327 ? 11.411 15.696 -27.398 1.00 96.94 327 ASP A CA 1
ATOM 2488 C C . ASP A 1 327 ? 11.096 14.246 -27.798 1.00 96.94 327 ASP A C 1
ATOM 2490 O O . ASP A 1 327 ? 10.206 14.012 -28.628 1.00 96.94 327 ASP A O 1
ATOM 2494 N N . LYS A 1 328 ? 11.739 13.252 -27.175 1.00 98.31 328 LYS A N 1
ATOM 2495 C CA . LYS A 1 328 ? 11.418 11.846 -27.406 1.00 98.31 328 LYS A CA 1
ATOM 2496 C C . LYS A 1 328 ? 10.097 11.503 -26.741 1.00 98.31 328 LYS A C 1
ATOM 2498 O O . LYS A 1 328 ? 9.878 11.768 -25.562 1.00 98.31 328 LYS A O 1
ATOM 2503 N N . LYS A 1 329 ? 9.234 10.841 -27.508 1.00 98.62 329 LYS A N 1
ATOM 2504 C CA . LYS A 1 329 ? 8.013 10.225 -26.993 1.00 98.62 329 LYS A CA 1
ATOM 2505 C C . LYS A 1 329 ? 8.350 8.948 -26.228 1.00 98.62 329 LYS A C 1
ATOM 2507 O O . LYS A 1 329 ? 8.976 8.062 -26.816 1.00 98.62 329 LYS A O 1
ATOM 2512 N N . ILE A 1 330 ? 7.936 8.859 -24.969 1.00 98.81 330 ILE A N 1
ATOM 2513 C CA . ILE A 1 330 ? 8.112 7.693 -24.093 1.00 98.81 330 ILE A CA 1
ATOM 2514 C C . ILE A 1 330 ? 6.748 7.317 -23.521 1.00 98.81 330 ILE A C 1
ATOM 2516 O O . ILE A 1 330 ? 6.043 8.168 -22.984 1.00 98.81 330 ILE A O 1
ATOM 2520 N N . SER A 1 331 ? 6.373 6.048 -23.636 1.00 98.75 331 SER A N 1
ATOM 2521 C CA . SER A 1 331 ? 5.123 5.541 -23.075 1.00 98.75 331 SER A CA 1
ATOM 2522 C C . SER A 1 331 ? 5.337 5.067 -21.645 1.00 98.75 331 SER A C 1
ATOM 2524 O O . SER A 1 331 ? 6.230 4.257 -21.410 1.00 98.75 331 SER A O 1
ATOM 2526 N N . ILE A 1 332 ? 4.506 5.521 -20.713 1.00 98.75 332 ILE A N 1
ATOM 2527 C CA . ILE A 1 332 ? 4.409 4.981 -19.357 1.00 98.75 332 ILE A CA 1
ATOM 2528 C C . ILE A 1 332 ? 3.157 4.107 -19.295 1.00 98.75 332 ILE A C 1
A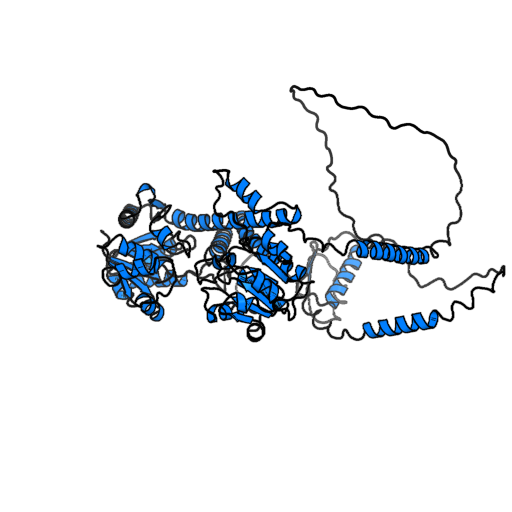TOM 2530 O O . ILE A 1 332 ? 2.042 4.606 -19.461 1.00 98.75 332 ILE A O 1
ATOM 2534 N N . LEU A 1 333 ? 3.344 2.806 -19.079 1.00 98.69 333 LEU A N 1
ATOM 2535 C CA . LEU A 1 333 ? 2.256 1.855 -18.865 1.00 98.69 333 LEU A CA 1
ATOM 2536 C C . LEU A 1 333 ? 2.121 1.578 -17.367 1.00 98.69 333 LEU A C 1
ATOM 2538 O O . LEU A 1 333 ? 3.020 1.003 -16.744 1.00 98.69 333 LEU A O 1
ATOM 2542 N N . GLY A 1 334 ? 0.988 1.994 -16.806 1.00 98.19 334 GLY A N 1
ATOM 2543 C CA . GLY A 1 334 ? 0.698 1.933 -15.381 1.00 98.19 334 GLY A CA 1
ATOM 2544 C C . GLY A 1 334 ? 1.120 3.199 -14.636 1.00 98.19 334 GLY A C 1
ATOM 2545 O O . GLY A 1 334 ? 2.255 3.662 -14.753 1.00 98.19 334 GLY A O 1
ATOM 2546 N N . PHE A 1 335 ? 0.193 3.752 -13.858 1.00 98.12 335 PHE A N 1
ATOM 2547 C CA . PHE A 1 335 ? 0.397 4.938 -13.029 1.00 98.12 335 PHE A CA 1
ATOM 2548 C C . PHE A 1 335 ? 0.006 4.700 -11.565 1.00 98.12 335 PHE A C 1
ATOM 2550 O O . PHE A 1 335 ? 0.617 5.291 -10.669 1.00 98.12 335 PHE A O 1
ATOM 2557 N N . ALA A 1 336 ? -0.944 3.796 -11.300 1.00 95.88 336 ALA A N 1
ATOM 2558 C CA . ALA A 1 336 ? -1.260 3.346 -9.946 1.00 95.88 336 ALA A CA 1
ATOM 2559 C C . ALA A 1 336 ? -0.029 2.724 -9.261 1.00 95.88 336 ALA A C 1
ATOM 2561 O O . ALA A 1 336 ? 0.863 2.184 -9.923 1.00 95.88 336 ALA A O 1
ATOM 2562 N N . PHE A 1 337 ? 0.037 2.766 -7.928 1.00 94.81 337 PHE A N 1
ATOM 2563 C CA . PHE A 1 337 ? 1.220 2.262 -7.211 1.00 94.81 337 PHE A CA 1
ATOM 2564 C C . PHE A 1 337 ? 1.368 0.726 -7.274 1.00 94.81 337 PHE A C 1
ATOM 2566 O O . PHE A 1 337 ? 2.484 0.206 -7.144 1.00 94.81 337 PHE A O 1
ATOM 2573 N N . LYS A 1 338 ? 0.257 0.013 -7.497 1.00 93.44 338 LYS A N 1
ATOM 2574 C CA . LYS A 1 338 ? 0.145 -1.440 -7.711 1.00 93.44 338 LYS A CA 1
ATOM 2575 C C . LYS A 1 338 ? -1.067 -1.752 -8.594 1.00 93.44 338 LYS A C 1
ATOM 2577 O O . LYS A 1 338 ? -1.901 -0.878 -8.826 1.00 93.44 338 LYS A O 1
ATOM 2582 N N . LYS A 1 339 ? -1.193 -2.997 -9.060 1.00 93.75 339 LYS A N 1
ATOM 2583 C CA . LYS A 1 339 ? -2.389 -3.427 -9.806 1.00 93.75 339 LYS A CA 1
ATOM 2584 C C . LYS A 1 339 ? -3.655 -3.456 -8.939 1.00 93.75 339 LYS A C 1
ATOM 2586 O O . LYS A 1 339 ? -3.585 -3.584 -7.718 1.00 93.75 339 LYS A O 1
ATOM 2591 N N . ASN A 1 340 ? -4.811 -3.441 -9.599 1.00 88.81 340 ASN A N 1
ATOM 2592 C CA . ASN A 1 340 ? -6.159 -3.563 -9.024 1.00 88.81 340 ASN A CA 1
ATOM 2593 C C . ASN A 1 340 ? -6.603 -2.416 -8.097 1.00 88.81 340 ASN A C 1
ATOM 2595 O O . ASN A 1 340 ? -7.557 -2.588 -7.347 1.00 88.81 340 ASN A O 1
ATOM 2599 N N . THR A 1 341 ? -5.974 -1.243 -8.191 1.00 87.81 341 THR A N 1
ATOM 2600 C CA . THR A 1 341 ? -6.389 -0.014 -7.493 1.00 87.81 341 THR A CA 1
ATOM 2601 C C . THR A 1 341 ? -6.258 1.194 -8.425 1.00 87.81 341 THR A C 1
ATOM 2603 O O . THR A 1 341 ? -5.495 1.159 -9.387 1.00 87.81 341 THR A O 1
ATOM 2606 N N . GLY A 1 342 ? -7.022 2.253 -8.153 1.00 87.69 342 GLY A N 1
ATOM 2607 C CA . GLY A 1 342 ? -6.860 3.568 -8.785 1.00 87.69 342 GLY A CA 1
ATOM 2608 C C . GLY A 1 342 ? -5.982 4.523 -7.967 1.00 87.69 342 GLY A C 1
ATOM 2609 O O . GLY A 1 342 ? -5.866 5.693 -8.321 1.00 87.69 342 GLY A O 1
ATOM 2610 N N . ASP A 1 343 ? -5.402 4.060 -6.856 1.00 88.88 343 ASP A N 1
ATOM 2611 C CA . ASP A 1 343 ? -4.587 4.894 -5.979 1.00 88.88 343 ASP A CA 1
ATOM 2612 C C . ASP A 1 343 ? -3.177 5.136 -6.541 1.00 88.88 343 ASP A C 1
ATOM 2614 O O . ASP A 1 343 ? -2.464 4.229 -6.984 1.00 88.88 343 ASP A O 1
ATOM 2618 N N . THR A 1 344 ? -2.760 6.394 -6.485 1.00 93.56 344 THR A N 1
ATOM 2619 C CA . THR A 1 344 ? -1.495 6.902 -7.021 1.00 93.56 344 THR A CA 1
ATOM 2620 C C . THR A 1 344 ? -0.552 7.407 -5.934 1.00 93.56 344 THR A C 1
ATOM 2622 O O . THR A 1 344 ? 0.585 7.775 -6.236 1.00 93.56 344 THR A O 1
ATOM 2625 N N . ARG A 1 345 ? -0.976 7.419 -4.662 1.00 90.44 345 ARG A N 1
ATOM 2626 C CA . ARG A 1 345 ? -0.166 7.929 -3.545 1.00 90.44 345 ARG A CA 1
ATOM 2627 C C . ARG A 1 345 ? 1.191 7.227 -3.484 1.00 90.44 345 ARG A C 1
ATOM 2629 O O . ARG A 1 345 ? 1.271 6.001 -3.460 1.00 90.44 345 ARG A O 1
ATOM 2636 N N . GLU A 1 346 ? 2.261 8.023 -3.462 1.00 91.69 346 GLU A N 1
ATOM 2637 C CA . GLU A 1 346 ? 3.658 7.558 -3.481 1.00 91.69 346 GLU A CA 1
ATOM 2638 C C . GLU A 1 346 ? 3.974 6.553 -4.611 1.00 91.69 346 GLU A C 1
ATOM 2640 O O . GLU A 1 346 ? 4.871 5.721 -4.480 1.00 91.69 346 GLU A O 1
ATOM 2645 N N . SER A 1 347 ? 3.243 6.595 -5.733 1.00 96.31 347 SER A N 1
ATOM 2646 C CA . SER A 1 347 ? 3.496 5.699 -6.863 1.00 96.31 347 SER A CA 1
ATOM 2647 C C . SER A 1 347 ? 4.902 5.922 -7.443 1.00 96.31 347 SER A C 1
ATOM 2649 O O . SER A 1 347 ? 5.265 7.063 -7.757 1.00 96.31 347 SER A O 1
ATOM 2651 N N . PRO A 1 348 ? 5.694 4.856 -7.679 1.00 96.19 348 PRO A N 1
ATOM 2652 C CA . PRO A 1 348 ? 6.976 4.968 -8.373 1.00 96.19 348 PRO A CA 1
ATOM 2653 C C . PRO A 1 348 ? 6.852 5.590 -9.769 1.00 96.19 348 PRO A C 1
ATOM 2655 O O . PRO A 1 348 ? 7.778 6.263 -10.221 1.00 96.19 348 PRO A O 1
ATOM 2658 N N . ALA A 1 349 ? 5.699 5.416 -10.431 1.00 97.44 349 ALA A N 1
ATOM 2659 C CA . ALA A 1 349 ? 5.427 5.993 -11.744 1.00 97.44 349 ALA A CA 1
ATOM 2660 C C . ALA A 1 349 ? 5.511 7.525 -11.727 1.00 97.44 349 ALA A C 1
ATOM 2662 O O . ALA A 1 349 ? 6.000 8.115 -12.687 1.00 97.44 349 ALA A O 1
ATOM 2663 N N . ILE A 1 350 ? 5.106 8.167 -10.623 1.00 96.25 350 ILE A N 1
ATOM 2664 C CA . ILE A 1 350 ? 5.186 9.623 -10.455 1.00 96.25 350 ILE A CA 1
ATOM 2665 C C . ILE A 1 350 ? 6.647 10.075 -10.462 1.00 96.25 350 ILE A C 1
ATOM 2667 O O . ILE A 1 350 ? 6.990 11.029 -11.156 1.00 96.25 350 ILE A O 1
ATOM 2671 N N . HIS A 1 351 ? 7.517 9.388 -9.716 1.00 94.81 351 HIS A N 1
ATOM 2672 C CA . HIS A 1 351 ? 8.943 9.719 -9.676 1.00 94.81 351 HIS A CA 1
ATOM 2673 C C . HIS A 1 351 ? 9.584 9.542 -11.057 1.00 94.81 351 HIS A C 1
ATOM 2675 O O . HIS A 1 351 ? 10.215 10.467 -11.559 1.00 94.81 351 HIS A O 1
ATOM 2681 N N . VAL A 1 352 ? 9.361 8.390 -11.700 1.00 96.94 352 VAL A N 1
ATOM 2682 C CA . VAL A 1 352 ? 9.903 8.097 -13.037 1.00 96.94 352 VAL A CA 1
ATOM 2683 C C . VAL A 1 352 ? 9.417 9.116 -14.068 1.00 96.94 352 VAL A C 1
ATOM 2685 O O . VAL A 1 352 ? 10.219 9.656 -14.827 1.00 96.94 352 VAL A O 1
ATOM 2688 N N . ALA A 1 353 ? 8.118 9.425 -14.077 1.00 96.62 353 ALA A N 1
ATOM 2689 C CA . ALA A 1 353 ? 7.544 10.401 -14.994 1.00 96.62 353 ALA A CA 1
ATOM 2690 C C . ALA A 1 353 ? 8.157 11.792 -14.798 1.00 96.62 353 ALA A C 1
ATOM 2692 O O . ALA A 1 353 ? 8.540 12.424 -15.779 1.00 96.62 353 ALA A O 1
ATOM 2693 N N . ARG A 1 354 ? 8.312 12.253 -13.551 1.00 93.25 354 ARG A N 1
ATOM 2694 C CA . ARG A 1 354 ? 8.931 13.555 -13.259 1.00 93.25 354 ARG A CA 1
ATOM 2695 C C . ARG A 1 354 ? 10.364 13.630 -13.763 1.00 93.25 354 ARG A C 1
ATOM 2697 O O . ARG A 1 354 ? 10.662 14.536 -14.528 1.00 93.25 354 ARG A O 1
ATOM 2704 N N . THR A 1 355 ? 11.202 12.641 -13.444 1.00 94.88 355 THR A N 1
ATOM 2705 C CA . THR A 1 355 ? 12.593 12.617 -13.922 1.00 94.88 355 THR A CA 1
ATOM 2706 C C . THR A 1 355 ? 12.669 12.675 -15.450 1.00 94.88 355 THR A C 1
ATOM 2708 O O . THR A 1 355 ? 13.495 13.389 -16.005 1.00 94.88 355 THR A O 1
ATOM 2711 N N . LEU A 1 356 ? 11.790 11.960 -16.158 1.00 96.56 356 LEU A N 1
ATOM 2712 C CA . LEU A 1 356 ? 11.778 11.985 -17.622 1.00 96.56 356 LEU A CA 1
ATOM 2713 C C . LEU A 1 356 ? 11.253 13.315 -18.192 1.00 96.56 356 LEU A C 1
ATOM 2715 O O . LEU A 1 356 ? 11.745 13.763 -19.227 1.00 96.56 356 LEU A O 1
ATOM 2719 N N . ILE A 1 357 ? 10.274 13.951 -17.541 1.00 94.94 357 ILE A N 1
ATOM 2720 C CA . ILE A 1 357 ? 9.778 15.286 -17.919 1.00 94.94 357 ILE A CA 1
ATOM 2721 C C . ILE A 1 357 ? 10.872 16.340 -17.714 1.00 94.94 357 ILE A C 1
ATOM 2723 O O . ILE A 1 357 ? 11.066 17.168 -18.606 1.00 94.94 357 ILE A O 1
ATOM 2727 N N . ASP A 1 358 ? 11.596 16.276 -16.592 1.00 92.56 358 ASP A N 1
ATOM 2728 C CA . ASP A 1 358 ? 12.718 17.165 -16.261 1.00 92.56 358 ASP A CA 1
ATOM 2729 C C . ASP A 1 358 ? 13.823 17.096 -17.331 1.00 92.56 358 ASP A C 1
ATOM 2731 O O . ASP A 1 358 ? 14.371 18.117 -17.739 1.00 92.56 358 ASP A O 1
ATOM 2735 N N . GLU A 1 359 ? 14.080 15.904 -17.878 1.00 94.81 359 GLU A N 1
ATOM 2736 C CA . GLU A 1 359 ? 15.028 15.659 -18.981 1.00 94.81 359 GLU A CA 1
ATOM 2737 C C . GLU A 1 359 ? 14.461 15.999 -20.380 1.00 94.81 359 GLU A C 1
ATOM 2739 O O . GLU A 1 359 ? 15.091 15.797 -21.427 1.00 94.81 359 GLU A O 1
ATOM 2744 N N . GLY A 1 360 ? 13.237 16.525 -20.427 1.00 94.88 360 GLY A N 1
ATOM 2745 C CA . GLY A 1 360 ? 12.600 17.016 -21.639 1.00 94.88 360 GLY A CA 1
ATOM 2746 C C . GLY A 1 360 ? 11.899 15.951 -22.486 1.00 94.88 360 GLY A C 1
ATOM 2747 O O . GLY A 1 360 ? 11.660 16.199 -23.673 1.00 94.88 360 GLY A O 1
ATOM 2748 N N . ALA A 1 361 ? 11.531 14.799 -21.924 1.00 97.62 361 ALA A N 1
ATOM 2749 C CA . ALA A 1 361 ? 10.711 13.812 -22.625 1.00 97.62 361 ALA A CA 1
ATOM 2750 C C . ALA A 1 361 ? 9.279 14.313 -22.884 1.00 97.62 361 ALA A C 1
ATOM 2752 O O . ALA A 1 361 ? 8.786 15.254 -22.255 1.00 97.62 361 ALA A O 1
ATOM 2753 N N . LYS A 1 362 ? 8.600 13.660 -23.831 1.00 98.19 362 LYS A N 1
ATOM 2754 C CA . LYS A 1 362 ? 7.150 13.757 -24.048 1.00 98.19 362 LYS A CA 1
ATOM 2755 C C . LYS A 1 362 ? 6.526 12.438 -23.614 1.00 98.19 362 LYS A C 1
ATOM 2757 O O . LYS A 1 362 ? 6.798 11.403 -24.221 1.00 98.19 362 LYS A O 1
ATOM 2762 N N . LEU A 1 363 ? 5.735 12.452 -22.551 1.00 98.38 363 LEU A N 1
ATOM 2763 C CA . LEU A 1 363 ? 5.173 11.244 -21.965 1.00 98.38 363 LEU A CA 1
ATOM 2764 C C . LEU A 1 363 ? 3.788 10.945 -22.524 1.00 98.38 363 LEU A C 1
ATOM 2766 O O . LEU A 1 363 ? 2.911 11.804 -22.544 1.00 98.38 363 LEU A O 1
ATOM 2770 N N . HIS A 1 364 ? 3.595 9.699 -22.938 1.00 98.56 364 HIS A N 1
ATOM 2771 C CA . HIS A 1 364 ? 2.289 9.124 -23.226 1.00 98.56 364 HIS A CA 1
ATOM 2772 C C . HIS A 1 364 ? 1.922 8.180 -22.081 1.00 98.56 364 HIS A C 1
ATOM 2774 O O . HIS A 1 364 ? 2.593 7.169 -21.898 1.00 98.56 364 HIS A O 1
ATOM 2780 N N . ILE A 1 365 ? 0.897 8.493 -21.295 1.00 98.62 365 ILE A N 1
ATOM 2781 C CA . ILE A 1 365 ? 0.556 7.725 -20.089 1.00 98.62 365 ILE A CA 1
ATOM 2782 C C . ILE A 1 365 ? -0.742 6.956 -20.318 1.00 98.62 365 ILE A C 1
ATOM 2784 O O . ILE A 1 365 ? -1.716 7.515 -20.822 1.00 98.62 365 ILE A O 1
ATOM 2788 N N . TYR A 1 366 ? -0.753 5.684 -19.928 1.00 98.62 366 TYR A N 1
ATOM 2789 C CA . TYR A 1 366 ? -1.960 4.867 -19.859 1.00 98.62 366 TYR A CA 1
ATOM 2790 C C . TYR A 1 366 ? -2.003 4.084 -18.546 1.00 98.62 366 TYR A C 1
ATOM 2792 O O . TYR A 1 366 ? -1.047 3.386 -18.205 1.00 98.62 366 TYR A O 1
ATOM 2800 N N . ASP A 1 367 ? -3.127 4.176 -17.838 1.00 98.25 367 ASP A N 1
ATOM 2801 C CA . ASP A 1 367 ? -3.474 3.314 -16.712 1.00 98.25 367 ASP A CA 1
ATOM 2802 C C . ASP A 1 367 ? -4.958 2.904 -16.828 1.00 98.25 367 ASP A C 1
ATOM 2804 O O . ASP A 1 367 ? -5.789 3.765 -17.124 1.00 98.25 367 ASP A O 1
ATOM 2808 N N . PRO A 1 368 ? -5.323 1.624 -16.614 1.00 94.94 368 PRO A N 1
ATOM 2809 C CA . PRO A 1 368 ? -6.707 1.166 -16.757 1.00 94.94 368 PRO A CA 1
ATOM 2810 C C . PRO A 1 368 ? -7.707 1.737 -15.738 1.00 94.94 368 PRO A C 1
ATOM 2812 O O . PRO A 1 368 ? -8.917 1.630 -15.964 1.00 94.94 368 PRO A O 1
ATOM 2815 N N . LYS A 1 369 ? -7.247 2.252 -14.587 1.00 93.12 369 LYS A N 1
ATOM 2816 C CA . LYS A 1 369 ? -8.113 2.640 -13.456 1.00 93.12 369 LYS A CA 1
ATOM 2817 C C . LYS A 1 369 ? -7.852 4.029 -12.885 1.00 93.12 369 LYS A C 1
ATOM 2819 O O . LYS A 1 369 ? -8.731 4.542 -12.197 1.00 93.12 369 LYS A O 1
ATOM 2824 N N . VAL A 1 370 ? -6.694 4.634 -13.133 1.00 93.19 370 VAL A N 1
ATOM 2825 C CA . VAL A 1 370 ? -6.409 5.991 -12.649 1.00 93.19 370 VAL A CA 1
ATOM 2826 C C . VAL A 1 370 ? -7.071 7.037 -13.551 1.00 93.19 370 VAL A C 1
ATOM 2828 O O . VAL A 1 370 ? -6.862 7.060 -14.760 1.00 93.19 370 VAL A O 1
ATOM 2831 N N . GLU A 1 371 ? -7.834 7.943 -12.943 1.00 92.12 371 GLU A N 1
ATOM 2832 C CA . GLU A 1 371 ? -8.502 9.051 -13.633 1.00 92.12 371 GLU A CA 1
ATOM 2833 C C . GLU A 1 371 ? -7.498 10.086 -14.181 1.00 92.12 371 GLU A C 1
ATOM 2835 O O . GLU A 1 371 ? -6.514 10.436 -13.523 1.00 92.12 371 GLU A O 1
ATOM 2840 N N . GLU A 1 372 ? -7.778 10.653 -15.360 1.00 94.19 372 GLU A N 1
ATOM 2841 C CA . GLU A 1 372 ? -6.874 11.602 -16.036 1.00 94.19 372 GLU A CA 1
ATOM 2842 C C . GLU A 1 372 ? -6.559 12.838 -15.172 1.00 94.19 372 GLU A C 1
ATOM 2844 O O . GLU A 1 372 ? -5.420 13.311 -15.114 1.00 94.19 372 GLU A O 1
ATOM 2849 N N . SER A 1 373 ? -7.564 13.345 -14.452 1.00 92.31 373 SER A N 1
ATOM 2850 C CA . SER A 1 373 ? -7.425 14.491 -13.548 1.00 92.31 373 SER A CA 1
ATOM 2851 C C . SER A 1 373 ? -6.476 14.204 -12.382 1.00 92.31 373 SER A C 1
ATOM 2853 O O . SER A 1 373 ? -5.729 15.096 -11.971 1.00 92.31 373 SER A O 1
ATOM 2855 N N . GLN A 1 374 ? -6.461 12.964 -11.885 1.00 92.31 374 GLN A N 1
ATOM 2856 C CA . GLN A 1 374 ? -5.578 12.535 -10.805 1.00 92.31 374 GLN A CA 1
ATOM 2857 C C . GLN A 1 374 ? -4.124 12.477 -11.286 1.00 92.31 374 GLN A C 1
ATOM 2859 O O . GLN A 1 374 ? -3.255 13.050 -10.634 1.00 92.31 374 GLN A O 1
ATOM 2864 N N . ILE A 1 375 ? -3.868 11.908 -12.472 1.00 94.31 375 ILE A N 1
ATOM 2865 C CA . ILE A 1 375 ? -2.528 11.877 -13.089 1.00 94.31 375 ILE A CA 1
ATOM 2866 C C . ILE A 1 375 ? -1.970 13.298 -13.242 1.00 94.31 375 ILE A C 1
ATOM 2868 O O . ILE A 1 375 ? -0.849 13.586 -12.816 1.00 94.31 375 ILE A O 1
ATOM 2872 N N . MET A 1 376 ? -2.761 14.212 -13.815 1.00 92.25 376 MET A N 1
ATOM 2873 C CA . MET A 1 376 ? -2.343 15.605 -14.017 1.00 92.25 376 MET A CA 1
ATOM 2874 C C . MET A 1 376 ? -2.095 16.330 -12.691 1.00 92.25 376 MET A C 1
ATOM 2876 O O . MET A 1 376 ? -1.116 17.071 -12.566 1.00 92.25 376 MET A O 1
ATOM 2880 N N . SER A 1 377 ? -2.956 16.103 -11.696 1.00 90.88 377 SER A N 1
ATOM 2881 C CA . SER A 1 377 ? -2.803 16.636 -10.340 1.00 90.88 377 SER A CA 1
ATOM 2882 C C . SER A 1 377 ? -1.501 16.158 -9.701 1.00 90.88 377 SER A C 1
ATOM 2884 O O . SER A 1 377 ? -0.719 16.980 -9.224 1.00 90.88 377 SER A O 1
ATOM 2886 N N . ASP A 1 378 ? -1.214 14.858 -9.746 1.00 91.75 378 ASP A N 1
ATOM 2887 C CA . ASP A 1 378 ? -0.025 14.281 -9.119 1.00 91.75 378 ASP A CA 1
ATOM 2888 C C . ASP A 1 378 ? 1.265 14.776 -9.763 1.00 91.75 378 ASP A C 1
ATOM 2890 O O . ASP A 1 378 ? 2.246 15.031 -9.066 1.00 91.75 378 ASP A O 1
ATOM 2894 N N . LEU A 1 379 ? 1.282 14.983 -11.078 1.00 90.25 379 LEU A N 1
ATOM 2895 C CA . LEU A 1 379 ? 2.451 15.541 -11.756 1.00 90.25 379 LEU A CA 1
ATOM 2896 C C . LEU A 1 379 ? 2.624 17.050 -11.507 1.00 90.25 379 LEU A C 1
ATOM 2898 O O . LEU A 1 379 ? 3.755 17.527 -11.551 1.00 90.25 379 LEU A O 1
ATOM 2902 N N . SER A 1 380 ? 1.551 17.779 -11.174 1.00 84.88 380 SER A N 1
ATOM 2903 C CA . SER A 1 380 ? 1.571 19.243 -10.994 1.00 84.88 380 SER A CA 1
ATOM 2904 C C . SER A 1 380 ? 1.701 19.716 -9.534 1.00 84.88 380 SER A C 1
ATOM 2906 O O . SER A 1 380 ? 2.218 20.803 -9.290 1.00 84.88 380 SER A O 1
ATOM 2908 N N . ASN A 1 381 ? 1.225 18.946 -8.544 1.00 68.31 381 ASN A N 1
ATOM 2909 C CA . ASN A 1 381 ? 0.973 19.448 -7.179 1.00 68.31 381 ASN A CA 1
ATOM 2910 C C . ASN A 1 381 ? 2.097 19.234 -6.147 1.00 68.31 381 ASN A C 1
ATOM 2912 O O . ASN A 1 381 ? 2.000 19.750 -5.029 1.00 68.31 381 ASN A O 1
ATOM 2916 N N . CYS A 1 382 ? 3.180 18.517 -6.457 1.00 53.62 382 CYS A N 1
ATOM 2917 C CA . CYS A 1 382 ? 4.254 18.301 -5.478 1.00 53.62 382 CYS A CA 1
ATOM 2918 C C . CYS A 1 382 ? 5.450 19.225 -5.704 1.00 53.62 382 CYS A C 1
ATOM 2920 O O . CYS A 1 382 ? 6.422 18.845 -6.344 1.00 53.62 382 CYS A O 1
ATOM 2922 N N . GLY A 1 383 ? 5.393 20.398 -5.072 1.00 50.41 383 GLY A N 1
ATOM 2923 C CA . GLY A 1 383 ? 6.571 21.111 -4.578 1.00 50.41 383 GLY A CA 1
ATOM 2924 C C . GLY A 1 383 ? 7.623 21.483 -5.625 1.00 50.41 383 GLY A C 1
ATOM 2925 O O . GLY A 1 383 ? 8.638 20.813 -5.738 1.00 50.41 383 GLY A O 1
ATOM 2926 N N . ALA A 1 384 ? 7.425 22.630 -6.274 1.00 47.25 384 ALA A N 1
ATOM 2927 C CA . ALA A 1 384 ? 8.472 23.519 -6.799 1.00 47.25 384 ALA A CA 1
ATOM 2928 C C . ALA A 1 384 ? 9.452 23.007 -7.881 1.00 47.25 384 ALA A C 1
ATOM 2930 O O . ALA A 1 384 ? 10.300 23.796 -8.289 1.00 47.25 384 ALA A O 1
ATOM 2931 N N . ILE A 1 385 ? 9.373 21.760 -8.357 1.00 53.78 385 ILE A N 1
ATOM 2932 C CA . ILE A 1 385 ? 10.339 21.248 -9.354 1.00 53.78 385 ILE A CA 1
ATOM 2933 C C . ILE A 1 385 ? 9.852 21.474 -10.793 1.00 53.78 385 ILE A C 1
ATOM 2935 O O . ILE A 1 385 ? 10.646 21.848 -11.649 1.00 53.78 385 ILE A O 1
ATOM 2939 N N . LEU A 1 386 ? 8.548 21.323 -11.050 1.00 61.09 386 LEU A N 1
ATOM 2940 C CA . LEU A 1 386 ? 7.978 21.396 -12.395 1.00 61.09 386 LEU A CA 1
ATOM 2941 C C . LEU A 1 386 ? 6.892 22.463 -12.504 1.00 61.09 386 LEU A C 1
ATOM 2943 O O . LEU A 1 386 ? 5.939 22.479 -11.726 1.00 61.09 386 LEU A O 1
ATOM 2947 N N . GLU A 1 387 ? 7.021 23.346 -13.496 1.00 74.94 387 GLU A N 1
ATOM 2948 C CA . GLU A 1 387 ? 5.969 24.308 -13.820 1.00 74.94 387 GLU A CA 1
ATOM 2949 C C . GLU A 1 387 ? 4.748 23.570 -14.403 1.00 74.94 387 GLU A C 1
ATOM 2951 O O . GLU A 1 387 ? 4.914 22.754 -15.316 1.00 74.94 387 GLU A O 1
ATOM 2956 N N . PRO A 1 388 ? 3.512 23.848 -13.944 1.00 79.56 388 PRO A N 1
ATOM 2957 C CA . PRO A 1 388 ? 2.311 23.168 -14.442 1.00 79.56 388 PRO A CA 1
ATOM 2958 C C . PRO A 1 388 ? 2.134 23.242 -15.966 1.00 79.56 388 PRO A C 1
ATOM 2960 O O . PRO A 1 388 ? 1.632 22.306 -16.587 1.00 79.56 388 PRO A O 1
ATOM 2963 N N . GLU A 1 389 ? 2.582 24.333 -16.591 1.00 82.19 389 GLU A N 1
ATOM 2964 C CA . GLU A 1 389 ? 2.552 24.493 -18.049 1.00 82.19 389 GLU A CA 1
ATOM 2965 C C . GLU A 1 389 ? 3.548 23.564 -18.763 1.00 82.19 389 GLU A C 1
ATOM 2967 O O . GLU A 1 389 ? 3.265 23.049 -19.851 1.00 82.19 389 GLU A O 1
ATOM 2972 N N . LEU A 1 390 ? 4.679 23.242 -18.124 1.00 82.25 390 LEU A N 1
ATOM 2973 C CA . LEU A 1 390 ? 5.604 22.235 -18.638 1.00 82.25 390 LEU A CA 1
ATOM 2974 C C . LEU A 1 390 ? 4.953 20.847 -18.636 1.00 82.25 390 LEU A C 1
ATOM 2976 O O . LEU A 1 390 ? 5.041 20.130 -19.630 1.00 82.25 390 LEU A O 1
ATOM 2980 N N . VAL A 1 391 ? 4.248 20.489 -17.559 1.00 84.38 391 VAL A N 1
ATOM 2981 C CA . VAL A 1 391 ? 3.532 19.206 -17.463 1.00 84.38 391 VAL A CA 1
ATOM 2982 C C . VAL A 1 391 ? 2.477 19.104 -18.566 1.00 84.38 391 VAL A C 1
ATOM 2984 O O . VAL A 1 391 ? 2.466 18.126 -19.311 1.00 84.38 391 VAL A O 1
ATOM 2987 N N . LYS A 1 392 ? 1.647 20.139 -18.747 1.00 86.00 392 LYS A N 1
ATOM 2988 C CA . LYS A 1 392 ? 0.623 20.170 -19.808 1.00 86.00 392 LYS A CA 1
ATOM 2989 C C . LYS A 1 392 ? 1.205 20.046 -21.215 1.00 86.00 392 LYS A C 1
ATOM 2991 O O . LYS A 1 392 ? 0.611 19.385 -22.059 1.00 86.00 392 LYS A O 1
ATOM 2996 N N . SER A 1 393 ? 2.352 20.670 -21.483 1.00 89.31 393 SER A N 1
ATOM 2997 C CA . SER A 1 393 ? 2.980 20.612 -22.812 1.00 89.31 393 SER A CA 1
ATOM 2998 C C . SER A 1 393 ? 3.681 19.281 -23.109 1.00 89.31 393 SER A C 1
ATOM 3000 O O . SER A 1 393 ? 3.934 18.967 -24.275 1.00 89.31 393 SER A O 1
ATOM 3002 N N . ARG A 1 394 ? 4.001 18.489 -22.077 1.00 93.00 394 ARG A N 1
ATOM 3003 C CA . ARG A 1 394 ? 4.799 17.261 -22.203 1.00 93.00 394 ARG A CA 1
ATOM 3004 C C . ARG A 1 394 ? 4.035 15.974 -21.933 1.00 93.00 394 ARG A C 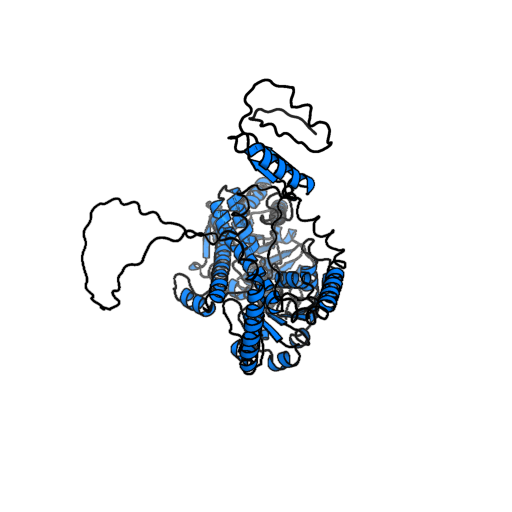1
ATOM 3006 O O . ARG A 1 394 ? 4.531 14.924 -22.327 1.00 93.00 394 ARG A O 1
ATOM 3013 N N . VAL A 1 395 ? 2.870 16.021 -21.294 1.00 96.44 395 VAL A N 1
ATOM 3014 C CA . VAL A 1 395 ? 2.095 14.830 -20.923 1.00 96.44 395 VAL A CA 1
ATOM 3015 C C . VAL A 1 395 ? 0.857 14.699 -21.802 1.00 96.44 395 VAL A C 1
ATOM 3017 O O . VAL A 1 395 ? 0.100 15.643 -21.997 1.00 96.44 395 VAL A O 1
ATOM 3020 N N . SER A 1 396 ? 0.634 13.503 -22.334 1.00 97.56 396 SER A N 1
ATOM 3021 C CA . SER A 1 396 ? -0.592 13.114 -23.029 1.00 97.56 396 SER A CA 1
ATOM 3022 C C . SER A 1 396 ? -1.119 11.823 -22.412 1.00 97.56 396 SER A C 1
ATOM 3024 O O . SER A 1 396 ? -0.380 10.845 -22.307 1.00 97.56 396 SER A O 1
ATOM 3026 N N . ILE A 1 397 ? -2.380 11.821 -21.987 1.00 97.94 397 ILE A N 1
ATOM 3027 C CA . ILE A 1 397 ? -3.025 10.665 -21.353 1.00 97.94 397 ILE A CA 1
ATOM 3028 C C . ILE A 1 397 ? -3.912 9.977 -22.392 1.00 97.94 397 ILE A C 1
ATOM 3030 O O . ILE A 1 397 ? -4.589 10.640 -23.177 1.00 97.94 397 ILE A O 1
ATOM 3034 N N . PHE A 1 398 ? -3.860 8.650 -22.437 1.00 97.94 398 PHE A N 1
ATOM 3035 C CA . PHE A 1 398 ? -4.549 7.833 -23.433 1.00 97.94 398 PHE A CA 1
ATOM 3036 C C . PHE A 1 398 ? -5.550 6.886 -22.776 1.00 97.94 398 PHE A C 1
ATOM 3038 O O . PHE A 1 398 ? -5.438 6.569 -21.597 1.00 97.94 398 PHE A O 1
ATOM 3045 N N . LYS A 1 399 ? -6.516 6.407 -23.567 1.00 96.50 399 LYS A N 1
ATOM 3046 C CA . LYS A 1 399 ? -7.569 5.478 -23.120 1.00 96.50 399 LYS A CA 1
ATOM 3047 C C . LYS A 1 399 ? -7.223 4.002 -23.323 1.00 96.50 399 LYS A C 1
ATOM 3049 O O . LYS A 1 399 ? -7.943 3.144 -22.824 1.00 96.50 399 LYS A O 1
ATOM 3054 N N . ASP A 1 400 ? -6.159 3.714 -24.068 1.00 97.38 400 ASP A N 1
ATOM 3055 C CA . ASP A 1 400 ? -5.702 2.359 -24.359 1.00 97.38 400 ASP A CA 1
ATOM 3056 C C . ASP A 1 400 ? -4.178 2.311 -24.570 1.00 97.38 400 ASP A C 1
ATOM 3058 O O . ASP A 1 400 ? -3.550 3.288 -25.001 1.00 97.38 400 ASP A O 1
ATOM 3062 N N . ALA A 1 401 ? -3.587 1.146 -24.292 1.00 97.75 401 ALA A N 1
ATOM 3063 C CA . ALA A 1 401 ? -2.145 0.932 -24.382 1.00 97.75 401 ALA A CA 1
ATOM 3064 C C . ALA A 1 401 ? -1.596 1.049 -25.819 1.00 97.75 401 ALA A C 1
ATOM 3066 O O . ALA A 1 401 ? -0.454 1.475 -26.009 1.00 97.75 401 ALA A O 1
ATOM 3067 N N . TYR A 1 402 ? -2.378 0.705 -26.848 1.00 98.25 402 TYR A N 1
ATOM 3068 C CA . TYR A 1 402 ? -1.915 0.761 -28.241 1.00 98.25 402 TYR A CA 1
ATOM 3069 C C . TYR A 1 402 ? -1.734 2.210 -28.698 1.00 98.25 402 TYR A C 1
ATOM 3071 O O . TYR A 1 402 ? -0.689 2.569 -29.242 1.00 98.25 402 TYR A O 1
ATOM 3079 N N . SER A 1 403 ? -2.708 3.072 -28.412 1.00 98.00 403 SER A N 1
ATOM 3080 C CA . SER A 1 403 ? -2.620 4.504 -28.697 1.00 98.00 403 SER A CA 1
ATOM 3081 C C . SER A 1 403 ? -1.481 5.170 -27.916 1.00 98.00 403 SER A C 1
ATOM 3083 O O . SER A 1 403 ? -0.749 5.986 -28.481 1.00 98.00 403 SER A O 1
ATOM 3085 N N . ALA A 1 404 ? -1.268 4.778 -26.654 1.00 98.00 404 ALA A N 1
ATOM 3086 C CA . ALA A 1 404 ? -0.179 5.297 -25.825 1.00 98.00 404 ALA A CA 1
ATOM 3087 C C . ALA A 1 404 ? 1.216 4.927 -26.359 1.00 98.00 404 ALA A C 1
ATOM 3089 O O . ALA A 1 404 ? 2.165 5.700 -26.206 1.00 98.00 404 ALA A O 1
ATOM 3090 N N . THR A 1 405 ? 1.356 3.758 -26.990 1.00 98.44 405 THR A N 1
ATOM 3091 C CA . THR A 1 405 ? 2.638 3.211 -27.483 1.00 98.44 405 THR A CA 1
ATOM 3092 C C . THR A 1 405 ? 2.953 3.547 -28.938 1.00 98.44 405 THR A C 1
ATOM 3094 O O . THR A 1 405 ? 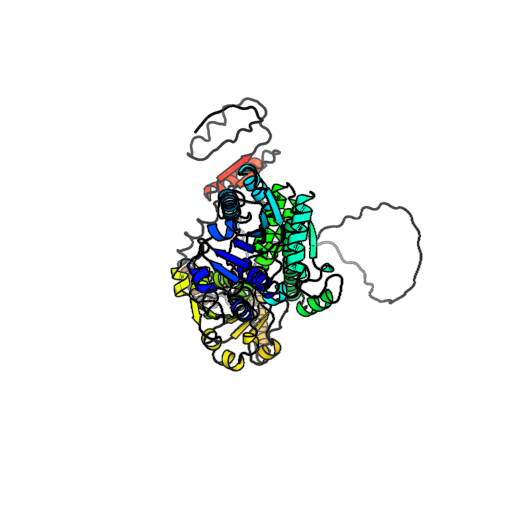4.085 3.383 -29.398 1.00 98.44 405 THR A O 1
ATOM 3097 N N . LYS A 1 406 ? 1.991 4.113 -29.664 1.00 98.25 406 LYS A N 1
ATOM 3098 C CA . LYS A 1 406 ? 2.165 4.521 -31.055 1.00 98.25 406 LYS A CA 1
ATOM 3099 C C . LYS A 1 406 ? 3.214 5.626 -31.218 1.00 98.25 406 LYS A C 1
ATOM 3101 O O . LYS A 1 406 ? 3.150 6.674 -30.571 1.00 98.25 406 LYS A O 1
ATOM 3106 N N . ASN A 1 407 ? 4.137 5.441 -32.166 1.00 98.06 407 ASN A N 1
ATOM 3107 C CA . ASN A 1 407 ? 5.217 6.377 -32.501 1.00 98.06 407 ASN A CA 1
ATOM 3108 C C . ASN A 1 407 ? 6.113 6.767 -31.306 1.00 98.06 407 ASN A C 1
ATOM 3110 O O . ASN A 1 407 ? 6.680 7.865 -31.297 1.00 98.06 407 ASN A O 1
ATOM 3114 N N . THR A 1 408 ? 6.244 5.909 -30.289 1.00 98.56 408 THR A N 1
ATOM 3115 C CA . THR A 1 408 ? 7.140 6.154 -29.148 1.00 98.56 408 THR A CA 1
ATOM 3116 C C . THR A 1 408 ? 8.489 5.458 -29.326 1.00 98.56 408 THR A C 1
ATOM 3118 O O . THR A 1 408 ? 8.641 4.548 -30.142 1.00 98.56 408 THR A O 1
ATOM 3121 N N . HIS A 1 409 ? 9.509 5.944 -28.618 1.00 98.62 409 HIS A N 1
ATOM 3122 C CA . HIS A 1 409 ? 10.877 5.409 -28.660 1.00 98.62 409 HIS A CA 1
ATOM 3123 C C . HIS A 1 409 ? 11.090 4.313 -27.617 1.00 98.62 409 HIS A C 1
ATOM 3125 O O . HIS A 1 409 ? 11.901 3.406 -27.810 1.00 98.62 409 HIS A O 1
ATOM 3131 N N . ALA A 1 410 ? 10.370 4.418 -26.503 1.00 98.69 410 ALA A N 1
ATOM 3132 C CA . ALA A 1 410 ? 10.482 3.521 -25.374 1.00 98.69 410 ALA A CA 1
ATOM 3133 C C . ALA A 1 410 ? 9.120 3.294 -24.725 1.00 98.69 410 ALA A C 1
ATOM 3135 O O . ALA A 1 410 ? 8.296 4.209 -24.667 1.00 98.69 410 ALA A O 1
ATOM 3136 N N . ILE A 1 411 ? 8.940 2.090 -24.196 1.00 98.81 411 ILE A N 1
ATOM 3137 C CA . ILE A 1 411 ? 7.864 1.728 -23.277 1.00 98.81 411 ILE A CA 1
ATOM 3138 C C . ILE A 1 411 ? 8.484 1.522 -21.900 1.00 98.81 411 ILE A C 1
ATOM 3140 O O . ILE A 1 411 ? 9.485 0.821 -21.781 1.00 98.81 411 ILE A O 1
ATOM 3144 N N . VAL A 1 412 ? 7.892 2.108 -20.868 1.00 98.75 412 VAL A N 1
ATOM 3145 C CA . VAL A 1 412 ? 8.297 1.953 -19.472 1.00 98.75 412 VAL A CA 1
ATOM 3146 C C . VAL A 1 412 ? 7.104 1.406 -18.700 1.00 98.75 412 VAL A C 1
ATOM 3148 O O . VAL A 1 412 ? 6.077 2.071 -18.586 1.00 98.75 412 VAL A O 1
ATOM 3151 N N . VAL A 1 413 ? 7.225 0.180 -18.198 1.00 98.69 413 VAL A N 1
ATOM 3152 C CA . VAL A 1 413 ? 6.174 -0.471 -17.408 1.00 98.69 413 VAL A CA 1
ATOM 3153 C C . VAL A 1 413 ? 6.414 -0.182 -15.933 1.00 98.69 413 VAL A C 1
ATOM 3155 O O . VAL A 1 413 ? 7.392 -0.660 -15.355 1.00 98.69 413 VAL A O 1
ATOM 3158 N N . CYS A 1 414 ? 5.518 0.593 -15.326 1.00 98.25 414 CYS A N 1
ATOM 3159 C CA . CYS A 1 414 ? 5.627 1.036 -13.936 1.00 98.25 414 CYS A CA 1
ATOM 3160 C C . CYS A 1 414 ? 4.647 0.332 -12.988 1.00 98.25 414 CYS A C 1
ATOM 3162 O O . CYS A 1 414 ? 4.875 0.372 -11.776 1.00 98.25 414 CYS A O 1
ATOM 3164 N N . THR A 1 415 ? 3.614 -0.342 -13.503 1.00 98.25 415 THR A N 1
ATOM 3165 C CA . THR A 1 415 ? 2.592 -1.041 -12.698 1.00 98.25 415 THR A CA 1
ATOM 3166 C C . THR A 1 415 ? 2.259 -2.399 -13.307 1.00 98.25 415 THR A C 1
ATOM 3168 O O . THR A 1 415 ? 2.139 -2.531 -14.522 1.00 98.25 415 THR A O 1
ATOM 3171 N N . GLU A 1 416 ? 2.115 -3.418 -12.462 1.00 96.62 416 GLU A N 1
ATOM 3172 C CA . GLU A 1 416 ? 1.937 -4.823 -12.842 1.00 96.62 416 GLU A CA 1
ATOM 3173 C C . GLU A 1 416 ? 0.512 -5.202 -13.279 1.00 96.62 416 GLU A C 1
ATOM 3175 O O . GLU A 1 416 ? -0.015 -6.226 -12.858 1.00 96.62 416 GLU A O 1
ATOM 3180 N N . TRP A 1 417 ? -0.148 -4.384 -14.102 1.00 97.69 417 TRP A N 1
ATOM 3181 C CA . TRP A 1 417 ? -1.481 -4.722 -14.609 1.00 97.69 417 TRP A CA 1
ATOM 3182 C C . TRP A 1 417 ? -1.446 -5.979 -15.486 1.00 97.69 417 TRP A C 1
ATOM 3184 O O . TRP A 1 417 ? -0.655 -6.061 -16.425 1.00 97.69 417 TRP A O 1
ATOM 3194 N N . ASP A 1 418 ? -2.344 -6.931 -15.211 1.00 96.62 418 ASP A N 1
ATOM 3195 C CA . ASP A 1 418 ? -2.397 -8.212 -15.931 1.00 96.62 418 ASP A CA 1
ATOM 3196 C C . ASP A 1 418 ? -2.702 -8.012 -17.433 1.00 96.62 418 ASP A C 1
ATOM 3198 O O . ASP A 1 418 ? -2.202 -8.754 -18.273 1.00 96.62 418 ASP A O 1
ATOM 3202 N N . GLU A 1 419 ? -3.427 -6.942 -17.791 1.00 96.81 419 GLU A N 1
ATOM 3203 C CA . GLU A 1 419 ? -3.686 -6.544 -19.185 1.00 96.81 419 GLU A CA 1
ATOM 3204 C C . GLU A 1 419 ? -2.397 -6.336 -19.995 1.00 96.81 419 GLU A C 1
ATOM 3206 O O . GLU A 1 419 ? -2.362 -6.651 -21.183 1.00 96.81 419 GLU A O 1
ATOM 3211 N N . PHE A 1 420 ? -1.321 -5.840 -19.374 1.00 98.19 420 PHE A N 1
ATOM 3212 C CA . PHE A 1 420 ? -0.076 -5.546 -20.088 1.00 98.19 420 PHE A CA 1
ATOM 3213 C C . PHE A 1 420 ? 0.641 -6.809 -20.570 1.00 98.19 420 PHE A C 1
ATOM 3215 O O . PHE A 1 420 ? 1.364 -6.751 -21.561 1.00 98.19 420 PHE A O 1
ATOM 3222 N N . VAL A 1 421 ? 0.419 -7.951 -19.917 1.00 97.44 421 VAL A N 1
ATOM 3223 C CA . VAL A 1 421 ? 1.011 -9.238 -20.309 1.00 97.44 421 VAL A CA 1
ATOM 3224 C C . VAL A 1 421 ? 0.425 -9.734 -21.637 1.00 97.44 421 VAL A C 1
ATOM 3226 O O . VAL A 1 421 ? 1.147 -10.282 -22.470 1.00 97.44 421 VAL A O 1
ATOM 3229 N N . GLU A 1 422 ? -0.864 -9.475 -21.865 1.00 95.88 422 GLU A N 1
ATOM 3230 C CA . GLU A 1 422 ? -1.645 -10.013 -22.987 1.00 95.88 422 GLU A CA 1
ATOM 3231 C C . GLU A 1 422 ? -1.658 -9.108 -24.237 1.00 95.88 422 GLU A C 1
ATOM 3233 O O . GLU A 1 422 ? -2.316 -9.417 -25.233 1.00 95.88 422 GLU A O 1
ATOM 3238 N N . LEU A 1 423 ? -0.936 -7.983 -24.222 1.00 97.50 423 LEU A N 1
ATOM 3239 C CA . LEU A 1 423 ? -0.904 -7.046 -25.349 1.00 97.50 423 LEU A CA 1
ATOM 3240 C C . LEU A 1 423 ? -0.256 -7.650 -26.608 1.00 97.50 423 LEU A C 1
ATOM 3242 O O . LEU A 1 423 ? 0.727 -8.397 -26.552 1.00 97.50 423 LEU A O 1
ATOM 3246 N N . ASP A 1 424 ? -0.738 -7.235 -27.786 1.00 97.94 424 ASP A N 1
ATOM 3247 C CA . ASP A 1 424 ? -0.086 -7.562 -29.059 1.00 97.94 424 ASP A CA 1
ATOM 3248 C C . ASP A 1 424 ? 1.176 -6.707 -29.263 1.00 97.94 424 ASP A C 1
ATOM 3250 O O . ASP A 1 424 ? 1.194 -5.683 -29.955 1.00 97.94 424 ASP A O 1
ATOM 3254 N N . TYR A 1 425 ? 2.278 -7.172 -28.676 1.00 98.31 425 TYR A N 1
ATOM 3255 C CA . TYR A 1 425 ? 3.585 -6.538 -28.806 1.00 98.31 425 TYR A CA 1
ATOM 3256 C C . TYR A 1 425 ? 4.146 -6.544 -30.232 1.00 98.31 425 TYR A C 1
ATOM 3258 O O . TYR A 1 425 ? 5.021 -5.733 -30.533 1.00 98.31 425 TYR A O 1
ATOM 3266 N N . LYS A 1 426 ? 3.656 -7.406 -31.135 1.00 98.00 426 LYS A N 1
ATOM 3267 C CA . LYS A 1 426 ? 4.068 -7.380 -32.547 1.00 98.00 426 LYS A CA 1
ATOM 3268 C C . LYS A 1 426 ? 3.481 -6.155 -33.240 1.00 98.00 426 LYS A C 1
ATOM 3270 O O . LYS A 1 426 ? 4.204 -5.461 -33.957 1.00 98.00 426 LYS A O 1
ATOM 3275 N N . ARG A 1 427 ? 2.201 -5.863 -32.990 1.00 97.94 427 ARG A N 1
ATOM 3276 C CA . ARG A 1 427 ? 1.555 -4.629 -33.451 1.00 97.94 427 ARG A CA 1
ATOM 3277 C C . ARG A 1 427 ? 2.236 -3.397 -32.862 1.00 97.94 427 ARG A C 1
ATOM 3279 O O . ARG A 1 427 ? 2.614 -2.501 -33.611 1.00 97.94 427 ARG A O 1
ATOM 3286 N N . ILE A 1 428 ? 2.447 -3.383 -31.545 1.00 98.38 428 ILE A N 1
ATOM 3287 C CA . ILE A 1 428 ? 3.112 -2.268 -30.855 1.00 98.38 428 ILE A CA 1
ATOM 3288 C C . ILE A 1 428 ? 4.505 -2.025 -31.449 1.00 98.38 428 ILE A C 1
ATOM 3290 O O . ILE A 1 428 ? 4.836 -0.900 -31.820 1.00 98.38 428 ILE A O 1
ATOM 3294 N N . TYR A 1 429 ? 5.301 -3.084 -31.629 1.00 98.44 429 TYR A N 1
ATOM 3295 C CA . TYR A 1 429 ? 6.623 -2.972 -32.237 1.00 98.44 429 TYR A CA 1
ATOM 3296 C C . TYR A 1 429 ? 6.567 -2.335 -33.624 1.00 98.44 429 TYR A C 1
ATOM 3298 O O . TYR A 1 429 ? 7.391 -1.474 -33.921 1.00 98.44 429 TYR A O 1
ATOM 3306 N N . ALA A 1 430 ? 5.616 -2.725 -34.477 1.00 98.00 430 ALA A N 1
ATOM 3307 C CA . ALA A 1 430 ? 5.503 -2.194 -35.835 1.00 98.00 430 ALA A CA 1
ATOM 3308 C C . ALA A 1 430 ? 5.267 -0.672 -35.861 1.00 98.00 430 ALA A C 1
ATOM 3310 O O . ALA A 1 430 ? 5.801 0.007 -36.735 1.00 98.00 430 ALA A O 1
ATOM 3311 N N . GLU A 1 431 ? 4.535 -0.136 -34.882 1.00 97.81 431 GLU A N 1
ATOM 3312 C CA . GLU A 1 431 ? 4.149 1.280 -34.813 1.00 97.81 431 GLU A CA 1
ATOM 3313 C C . GLU A 1 431 ? 5.120 2.166 -34.004 1.00 97.81 431 GLU A C 1
ATOM 3315 O O . GLU A 1 431 ? 4.954 3.385 -33.960 1.00 97.81 431 GLU A O 1
ATOM 3320 N N . MET A 1 432 ? 6.140 1.590 -33.361 1.00 98.56 432 MET A N 1
ATOM 3321 C CA . MET A 1 432 ? 7.143 2.340 -32.591 1.00 98.56 432 MET A CA 1
ATOM 3322 C C . MET A 1 432 ? 8.301 2.882 -33.443 1.00 98.56 432 MET A C 1
ATOM 3324 O O . MET A 1 432 ? 8.637 2.352 -34.506 1.00 98.56 432 MET A O 1
ATOM 3328 N N . MET A 1 433 ? 9.006 3.884 -32.918 1.00 98.00 433 MET A N 1
ATOM 3329 C CA . MET A 1 433 ? 10.278 4.353 -33.476 1.00 98.00 433 MET A CA 1
ATOM 3330 C C . MET A 1 433 ? 11.378 3.299 -33.275 1.00 98.00 433 MET A C 1
ATOM 3332 O O . MET A 1 433 ? 11.295 2.466 -32.373 1.00 98.00 433 MET A O 1
ATOM 3336 N N . LYS A 1 434 ? 12.410 3.304 -34.129 1.00 97.56 434 LYS A N 1
ATOM 3337 C CA . LYS A 1 434 ? 13.530 2.351 -34.055 1.00 97.56 434 LYS A CA 1
ATOM 3338 C C . LYS A 1 434 ? 14.848 3.066 -33.737 1.00 97.56 434 LYS A C 1
ATOM 3340 O O . LYS A 1 434 ? 15.089 4.125 -34.316 1.00 97.56 434 LYS A O 1
ATOM 3345 N N . PRO A 1 435 ? 15.725 2.481 -32.900 1.00 97.31 435 PRO A N 1
ATOM 3346 C CA . PRO A 1 435 ? 15.521 1.259 -32.105 1.00 97.31 435 PRO A CA 1
ATOM 3347 C C . PRO A 1 435 ? 14.405 1.410 -31.053 1.00 97.31 435 PRO A C 1
ATOM 3349 O O . PRO A 1 435 ? 14.304 2.453 -30.415 1.00 97.31 435 PRO A O 1
ATOM 3352 N N . ALA A 1 436 ? 13.567 0.377 -30.903 1.00 98.12 436 ALA A N 1
ATOM 3353 C CA . ALA A 1 436 ? 12.442 0.375 -29.963 1.00 98.12 436 ALA A CA 1
ATOM 3354 C C . ALA A 1 436 ? 12.872 -0.250 -28.632 1.00 98.12 436 ALA A C 1
ATOM 3356 O O . ALA A 1 436 ? 13.291 -1.412 -28.606 1.00 98.12 436 ALA A O 1
ATOM 3357 N N . TYR A 1 437 ? 12.754 0.508 -27.544 1.00 98.50 437 TYR A N 1
ATOM 3358 C CA . TYR A 1 437 ? 13.112 0.051 -26.202 1.00 98.50 437 TYR A CA 1
ATOM 3359 C C . TYR A 1 437 ? 11.886 -0.353 -25.391 1.00 98.50 437 TYR A C 1
ATOM 3361 O O . TYR A 1 437 ? 10.814 0.241 -25.516 1.00 98.50 437 TYR A O 1
ATOM 3369 N N . ILE A 1 438 ? 12.070 -1.323 -24.502 1.00 98.50 438 ILE A N 1
ATOM 3370 C CA . ILE A 1 438 ? 11.108 -1.632 -23.449 1.00 98.50 438 ILE A CA 1
ATOM 3371 C C . ILE A 1 438 ? 11.840 -1.826 -22.123 1.00 98.50 438 ILE A C 1
ATOM 3373 O O . ILE A 1 438 ? 12.794 -2.599 -22.036 1.00 98.50 438 ILE A O 1
ATOM 3377 N N . PHE A 1 439 ? 11.401 -1.085 -21.111 1.00 98.56 439 PHE A N 1
ATOM 3378 C CA . PHE A 1 439 ? 11.915 -1.103 -19.749 1.00 98.56 439 PHE A CA 1
ATOM 3379 C C . PHE A 1 439 ? 10.836 -1.680 -18.840 1.00 98.56 439 PHE A C 1
ATOM 3381 O O . PHE A 1 439 ? 9.850 -1.015 -18.518 1.00 98.56 439 PHE A O 1
ATOM 3388 N N . ASP A 1 440 ? 11.010 -2.936 -18.452 1.00 98.19 440 ASP A N 1
ATOM 3389 C CA . ASP A 1 440 ? 10.092 -3.632 -17.564 1.00 98.19 440 ASP A CA 1
ATOM 3390 C C . ASP A 1 440 ? 10.496 -3.398 -16.099 1.00 98.19 440 ASP A C 1
ATOM 3392 O O . ASP A 1 440 ? 11.408 -4.033 -15.561 1.00 98.19 440 ASP A O 1
ATOM 3396 N N . GLY A 1 441 ? 9.830 -2.439 -15.452 1.00 97.75 441 GLY A N 1
ATOM 3397 C CA . GLY A 1 441 ? 10.040 -2.102 -14.044 1.00 97.75 441 GLY A CA 1
ATOM 3398 C C . GLY A 1 441 ? 9.318 -3.033 -13.065 1.00 97.75 441 GLY A C 1
ATOM 3399 O O . GLY A 1 441 ? 9.453 -2.858 -11.853 1.00 97.75 441 GLY A O 1
ATOM 3400 N N . ARG A 1 442 ? 8.534 -4.003 -13.553 1.00 97.50 442 ARG A N 1
ATOM 3401 C CA . ARG A 1 442 ? 7.731 -4.923 -12.722 1.00 97.50 442 ARG A CA 1
ATOM 3402 C C . ARG A 1 442 ? 8.012 -6.398 -12.977 1.00 97.50 442 ARG A C 1
ATOM 3404 O O . ARG A 1 442 ? 7.599 -7.240 -12.180 1.00 97.50 442 ARG A O 1
ATOM 3411 N N . LYS A 1 443 ? 8.773 -6.692 -14.028 1.00 94.81 443 LYS A N 1
ATOM 3412 C CA . LYS A 1 443 ? 9.209 -8.030 -14.418 1.00 94.81 443 LYS A CA 1
ATOM 3413 C C . LYS A 1 443 ? 8.027 -8.961 -14.709 1.00 94.81 443 LYS A C 1
ATOM 3415 O O . LYS A 1 443 ? 7.977 -10.086 -14.217 1.00 94.81 443 LYS A O 1
ATOM 3420 N N . ILE A 1 444 ? 7.068 -8.452 -15.480 1.00 96.19 444 ILE A N 1
ATOM 3421 C CA . ILE A 1 444 ? 5.821 -9.146 -15.842 1.00 96.19 444 ILE A CA 1
ATOM 3422 C C . ILE A 1 444 ? 5.813 -9.649 -17.289 1.00 96.19 444 ILE A C 1
ATOM 3424 O O . ILE A 1 444 ? 4.952 -10.443 -17.653 1.00 96.19 444 ILE A O 1
ATOM 3428 N N . LEU A 1 445 ? 6.739 -9.176 -18.128 1.00 96.75 445 LEU A N 1
ATOM 3429 C CA . LEU A 1 445 ? 6.730 -9.455 -19.562 1.00 96.75 445 LEU A CA 1
ATOM 3430 C C . LEU A 1 445 ? 7.607 -10.652 -19.940 1.00 96.75 445 LEU A C 1
ATOM 3432 O O . LEU A 1 445 ? 8.630 -10.926 -19.314 1.00 96.75 445 LEU A O 1
ATOM 3436 N N . ASP A 1 446 ? 7.255 -11.315 -21.044 1.00 95.50 446 ASP A N 1
ATOM 3437 C CA . ASP A 1 446 ? 8.104 -12.324 -21.685 1.00 95.50 446 ASP A CA 1
ATOM 3438 C C . ASP A 1 446 ? 9.234 -11.641 -22.475 1.00 95.50 446 ASP A C 1
ATOM 3440 O O . ASP A 1 446 ? 9.092 -11.258 -23.643 1.00 95.50 446 ASP A O 1
ATOM 3444 N N . HIS A 1 447 ? 10.375 -11.459 -21.808 1.00 94.94 447 HIS A N 1
ATOM 3445 C CA . HIS A 1 447 ? 11.534 -10.763 -22.369 1.00 94.94 447 HIS A CA 1
ATOM 3446 C C . HIS A 1 447 ? 12.117 -11.468 -23.598 1.00 94.94 447 HIS A C 1
ATOM 3448 O O . HIS A 1 447 ? 12.506 -10.789 -24.549 1.00 94.94 447 HIS A O 1
ATOM 3454 N N . ASP A 1 448 ? 12.125 -12.802 -23.633 1.00 94.25 448 ASP A N 1
ATOM 3455 C CA . ASP A 1 448 ? 12.694 -13.569 -24.747 1.00 94.25 448 ASP A CA 1
ATOM 3456 C C . ASP A 1 448 ? 11.845 -13.412 -26.013 1.00 94.25 448 ASP A C 1
ATOM 3458 O O . ASP A 1 448 ? 12.369 -13.241 -27.122 1.00 94.25 448 ASP A O 1
ATOM 3462 N N . LYS A 1 449 ? 10.514 -13.434 -25.866 1.00 95.88 449 LYS A N 1
ATOM 3463 C CA . LYS A 1 449 ? 9.577 -13.169 -26.964 1.00 95.88 449 LYS A CA 1
ATOM 3464 C C . LYS A 1 449 ? 9.733 -11.744 -27.495 1.00 95.88 449 LYS A C 1
ATOM 3466 O O . LYS A 1 449 ? 9.778 -11.554 -28.711 1.00 95.88 449 LYS A O 1
ATOM 3471 N N . LEU A 1 450 ? 9.881 -10.756 -26.613 1.00 97.06 450 LEU A N 1
ATOM 3472 C CA . LEU A 1 450 ? 10.090 -9.355 -26.995 1.00 97.06 450 LEU A CA 1
ATOM 3473 C C . LEU A 1 450 ? 11.414 -9.143 -27.745 1.00 97.06 450 LEU A C 1
ATOM 3475 O O . LEU A 1 450 ? 11.438 -8.461 -28.772 1.00 97.06 450 LEU A O 1
ATOM 3479 N N . GLN A 1 451 ? 12.502 -9.776 -27.299 1.00 95.62 451 GLN A N 1
ATOM 3480 C CA . GLN A 1 451 ? 13.783 -9.723 -28.007 1.00 95.62 451 GLN A CA 1
ATOM 3481 C C . GLN A 1 451 ? 13.696 -10.334 -29.410 1.00 95.62 451 GLN A C 1
ATOM 3483 O O . GLN A 1 451 ? 14.226 -9.758 -30.359 1.00 95.62 451 GLN A O 1
ATOM 3488 N N . LYS A 1 452 ? 12.988 -11.463 -29.571 1.00 96.06 452 LYS A N 1
ATOM 3489 C CA . LYS A 1 452 ? 12.763 -12.098 -30.886 1.00 96.06 452 LYS A CA 1
ATOM 3490 C C . LYS A 1 452 ? 11.968 -11.209 -31.847 1.00 96.06 452 LYS A C 1
ATOM 3492 O O . LYS A 1 452 ? 12.204 -11.273 -33.050 1.00 96.06 452 LYS A O 1
ATOM 3497 N N . LEU A 1 453 ? 11.054 -10.381 -31.334 1.00 96.25 453 LEU A N 1
ATOM 3498 C CA . LEU A 1 453 ? 10.334 -9.378 -32.130 1.00 96.25 453 LEU A CA 1
ATOM 3499 C C . LEU A 1 453 ? 11.231 -8.204 -32.559 1.00 96.25 453 LEU A C 1
ATOM 3501 O O . LEU A 1 453 ? 10.914 -7.530 -33.535 1.00 96.25 453 LEU A O 1
ATOM 3505 N N . GLY A 1 454 ? 12.353 -7.986 -31.868 1.00 96.69 454 GLY A N 1
ATOM 3506 C CA . GLY A 1 454 ? 13.342 -6.956 -32.182 1.00 96.69 454 GLY A CA 1
ATOM 3507 C C . GLY A 1 454 ? 13.376 -5.781 -31.203 1.00 96.69 454 GLY A C 1
ATOM 3508 O O . GLY A 1 454 ? 13.995 -4.761 -31.521 1.00 96.69 454 GLY A O 1
ATOM 3509 N N . PHE A 1 455 ? 12.715 -5.887 -30.044 1.00 98.00 455 PHE A N 1
ATOM 3510 C CA . PHE A 1 455 ? 12.852 -4.906 -28.967 1.00 98.00 455 PHE A CA 1
ATOM 3511 C C . PHE A 1 455 ? 14.232 -4.978 -28.313 1.00 98.00 455 PHE A C 1
ATOM 3513 O O . PHE A 1 455 ? 14.795 -6.057 -28.113 1.00 98.00 455 PHE A O 1
ATOM 3520 N N . ILE A 1 456 ? 14.732 -3.821 -27.886 1.00 97.75 456 ILE A N 1
ATOM 3521 C CA . ILE A 1 456 ? 15.813 -3.747 -26.906 1.00 97.75 456 ILE A CA 1
ATOM 3522 C C . ILE A 1 456 ? 15.170 -3.769 -25.522 1.00 97.75 456 ILE A C 1
ATOM 3524 O O . ILE A 1 456 ? 14.606 -2.773 -25.067 1.00 97.75 456 ILE A O 1
ATOM 3528 N N . VAL A 1 457 ? 15.220 -4.935 -24.884 1.00 97.19 457 VAL A N 1
ATOM 3529 C CA . VAL A 1 457 ? 14.579 -5.188 -23.591 1.00 97.19 457 VAL A CA 1
ATOM 3530 C C . VAL A 1 457 ? 15.559 -4.920 -22.458 1.00 97.19 457 VAL A C 1
ATOM 3532 O O . VAL A 1 457 ? 16.686 -5.416 -22.472 1.00 97.19 457 VAL A O 1
ATOM 3535 N N . GLN A 1 458 ? 15.105 -4.175 -21.458 1.00 96.12 458 GLN A N 1
ATOM 3536 C CA . GLN A 1 458 ? 15.752 -4.057 -20.160 1.00 96.12 458 GLN A CA 1
ATOM 3537 C C . GLN A 1 458 ? 14.726 -4.314 -19.064 1.00 96.12 458 GLN A C 1
ATOM 3539 O O . GLN A 1 458 ? 13.565 -3.934 -19.182 1.00 96.12 458 GLN A O 1
ATOM 3544 N N . THR A 1 459 ? 15.151 -4.967 -17.992 1.00 96.69 459 THR A N 1
ATOM 3545 C CA . THR A 1 459 ? 14.297 -5.277 -16.846 1.00 96.69 459 THR A CA 1
ATOM 3546 C C . THR A 1 459 ? 15.114 -5.158 -15.575 1.00 96.69 459 THR A C 1
ATOM 3548 O O . THR A 1 459 ? 16.331 -5.355 -15.582 1.00 96.69 459 THR A O 1
ATOM 3551 N N . ILE A 1 460 ? 14.433 -4.886 -14.470 1.00 96.25 460 ILE A N 1
ATOM 3552 C CA . ILE A 1 460 ? 15.065 -4.869 -13.154 1.00 96.25 460 ILE A CA 1
ATOM 3553 C C . ILE A 1 460 ? 15.596 -6.261 -12.795 1.00 96.25 460 ILE A C 1
ATOM 3555 O O . ILE A 1 460 ? 14.918 -7.280 -12.963 1.00 96.25 460 ILE A O 1
ATOM 3559 N N . GLY A 1 461 ? 16.821 -6.292 -12.276 1.00 95.75 461 GLY A N 1
ATOM 3560 C CA . GLY A 1 461 ? 17.437 -7.470 -11.686 1.00 95.75 461 GLY A CA 1
ATOM 3561 C C . GLY A 1 461 ? 17.859 -8.556 -12.664 1.00 95.75 461 GLY A C 1
ATOM 3562 O O . GLY A 1 461 ? 18.003 -9.700 -12.243 1.00 95.75 461 GLY A O 1
ATOM 3563 N N . LYS A 1 462 ? 18.022 -8.246 -13.953 1.00 94.06 462 LYS A N 1
ATOM 3564 C CA . LYS A 1 462 ? 18.539 -9.194 -14.946 1.00 94.06 462 LYS A CA 1
ATOM 3565 C C . LYS A 1 462 ? 19.365 -8.465 -15.995 1.00 94.06 462 LYS A C 1
ATOM 3567 O O . LYS A 1 462 ? 18.889 -7.530 -16.638 1.00 94.06 462 LYS A O 1
ATOM 3572 N N . LYS A 1 463 ? 20.589 -8.937 -16.227 1.00 91.81 463 LYS A N 1
ATOM 3573 C CA . LYS A 1 463 ? 21.395 -8.476 -17.359 1.00 91.81 463 LYS A CA 1
ATOM 3574 C C . LYS A 1 463 ? 20.923 -9.175 -18.631 1.00 91.81 463 LYS A C 1
ATOM 3576 O O . LYS A 1 463 ? 21.204 -10.348 -18.845 1.00 91.81 463 LYS A O 1
ATOM 3581 N N . ILE A 1 464 ? 20.200 -8.450 -19.476 1.00 85.62 464 ILE A N 1
ATOM 3582 C CA . ILE A 1 464 ? 19.751 -8.962 -20.770 1.00 85.62 464 ILE A CA 1
ATOM 3583 C C . ILE A 1 464 ? 20.811 -8.626 -21.823 1.00 85.62 464 ILE A C 1
ATOM 3585 O O . ILE A 1 464 ? 21.086 -7.455 -22.097 1.00 85.62 464 ILE A O 1
ATOM 3589 N N . GLU A 1 465 ? 21.429 -9.647 -22.419 1.00 76.25 465 GLU A N 1
ATOM 3590 C CA . GLU A 1 465 ? 22.358 -9.432 -23.526 1.00 76.25 465 GLU A CA 1
ATOM 3591 C C . GLU A 1 465 ? 21.599 -8.956 -24.766 1.00 76.25 465 GLU A C 1
ATOM 3593 O O . GLU A 1 465 ? 20.673 -9.603 -25.259 1.00 76.25 465 GLU A O 1
ATOM 3598 N N . CYS A 1 466 ? 22.010 -7.806 -25.295 1.00 60.56 466 CYS A N 1
ATOM 3599 C CA . CYS A 1 466 ? 21.485 -7.307 -26.554 1.00 60.56 466 CYS A CA 1
ATOM 3600 C C . CYS A 1 466 ? 21.984 -8.237 -27.670 1.00 60.56 466 CYS A C 1
ATOM 3602 O O . CYS A 1 466 ? 23.199 -8.335 -27.880 1.00 60.56 466 CYS A O 1
ATOM 3604 N N . GLN A 1 467 ? 21.081 -8.936 -28.374 1.00 55.50 467 GLN A N 1
ATOM 3605 C CA . GLN A 1 467 ? 21.469 -9.757 -29.521 1.00 55.50 467 GLN A CA 1
ATOM 3606 C C . GLN A 1 467 ? 22.220 -8.864 -30.510 1.00 55.50 467 GLN A C 1
ATOM 3608 O O . GLN A 1 467 ? 21.638 -7.984 -31.144 1.00 55.50 467 GLN A O 1
ATOM 3613 N N . LYS A 1 468 ? 23.540 -9.064 -30.621 1.00 43.16 468 LYS A N 1
ATOM 3614 C CA . LYS A 1 468 ? 24.363 -8.384 -31.623 1.00 43.16 468 LYS A CA 1
ATOM 3615 C C . LYS A 1 468 ? 23.680 -8.605 -32.965 1.00 43.16 468 LYS A C 1
ATOM 3617 O O . LYS A 1 468 ? 23.561 -9.756 -33.386 1.00 43.16 468 LYS A O 1
ATOM 3622 N N . LEU A 1 469 ? 23.245 -7.523 -33.616 1.00 43.84 469 LEU A N 1
ATOM 3623 C CA . LEU A 1 469 ? 22.771 -7.546 -34.999 1.00 43.84 469 LEU A CA 1
ATOM 3624 C C . LEU A 1 469 ? 23.757 -8.402 -35.804 1.00 43.84 469 LEU A C 1
ATOM 3626 O O . LEU A 1 469 ? 24.911 -8.003 -36.001 1.00 43.84 469 LEU A O 1
ATOM 3630 N N . ARG A 1 470 ? 23.341 -9.618 -36.181 1.00 36.44 470 ARG A N 1
ATOM 3631 C CA . ARG A 1 470 ? 24.154 -10.579 -36.936 1.00 36.44 470 ARG A CA 1
ATOM 3632 C C . ARG A 1 470 ? 24.395 -9.980 -38.325 1.00 36.44 470 ARG A C 1
ATOM 3634 O O . ARG A 1 470 ? 23.646 -10.226 -39.256 1.00 36.44 470 ARG A O 1
ATOM 3641 N N . GLY A 1 471 ? 25.401 -9.115 -38.433 1.00 39.62 471 GLY A N 1
ATOM 3642 C CA . GLY A 1 471 ? 25.729 -8.375 -39.655 1.00 39.62 471 GLY A CA 1
ATOM 3643 C C . GLY A 1 471 ? 26.877 -7.369 -39.509 1.00 39.62 471 GLY A C 1
ATOM 3644 O O . GLY A 1 471 ? 27.582 -7.105 -40.477 1.00 39.62 471 GLY A O 1
ATOM 3645 N N . SER A 1 472 ? 27.154 -6.856 -38.305 1.00 35.88 472 SER A N 1
ATOM 3646 C CA . SER A 1 472 ? 28.167 -5.801 -38.091 1.00 35.88 472 SER A CA 1
ATOM 3647 C C . SER A 1 472 ? 29.554 -6.299 -37.649 1.00 35.88 472 SER A C 1
ATOM 3649 O O . SER A 1 472 ? 30.498 -5.509 -37.569 1.00 35.88 472 SER A O 1
ATOM 3651 N N . GLY A 1 473 ? 29.729 -7.610 -37.438 1.00 33.22 473 GLY A N 1
ATOM 3652 C CA . GLY A 1 473 ? 31.009 -8.210 -37.025 1.00 33.22 473 GLY A CA 1
ATOM 3653 C C . GLY A 1 473 ? 32.159 -8.010 -38.024 1.00 33.22 473 GLY A C 1
ATOM 3654 O O . GLY A 1 473 ? 33.312 -7.922 -37.617 1.00 33.22 473 GLY A O 1
ATOM 3655 N N . LYS A 1 474 ? 31.861 -7.843 -39.321 1.00 32.75 474 LYS A N 1
ATOM 3656 C CA . LYS A 1 474 ? 32.877 -7.536 -40.350 1.00 32.75 474 LYS A CA 1
ATOM 3657 C C . LYS A 1 474 ? 33.263 -6.053 -40.418 1.00 32.75 474 LYS A C 1
ATOM 3659 O O . LYS A 1 474 ? 34.319 -5.729 -40.955 1.00 32.75 474 LYS A O 1
ATOM 3664 N N . ILE A 1 475 ? 32.430 -5.154 -39.890 1.00 41.47 475 ILE A N 1
ATOM 3665 C CA . ILE A 1 475 ? 32.677 -3.704 -39.933 1.00 41.47 475 ILE A CA 1
ATOM 3666 C C . ILE A 1 475 ? 33.495 -3.270 -38.710 1.00 41.47 475 ILE A C 1
ATOM 3668 O O . ILE A 1 475 ? 34.401 -2.452 -38.851 1.00 41.47 475 ILE A O 1
ATOM 3672 N N . LYS A 1 476 ? 33.258 -3.875 -37.536 1.00 31.98 476 LYS A N 1
ATOM 3673 C CA . LYS A 1 476 ? 33.972 -3.520 -36.299 1.00 31.98 476 LYS A CA 1
ATOM 3674 C C . LYS A 1 476 ? 35.472 -3.847 -36.357 1.00 31.98 476 LYS A C 1
ATOM 3676 O O . LYS A 1 476 ? 36.277 -2.983 -36.034 1.00 31.98 476 LYS A O 1
ATOM 3681 N N . LEU A 1 477 ? 35.844 -5.006 -36.915 1.00 34.44 477 LEU A N 1
ATOM 3682 C CA . LEU A 1 477 ? 37.251 -5.388 -37.130 1.00 34.44 477 LEU A CA 1
ATOM 3683 C C . LEU A 1 477 ? 37.991 -4.432 -38.089 1.00 34.44 477 LEU A C 1
ATOM 3685 O O . LEU A 1 477 ? 39.134 -4.073 -37.834 1.00 34.44 477 LEU A O 1
ATOM 3689 N N . LYS A 1 478 ? 37.325 -3.929 -39.140 1.00 34.81 478 LYS A N 1
ATOM 3690 C CA . LYS A 1 478 ? 37.930 -2.964 -40.081 1.00 34.81 478 LYS A CA 1
ATOM 3691 C C . LYS A 1 478 ? 38.049 -1.541 -39.526 1.00 34.81 478 LYS A C 1
ATOM 3693 O O . LYS A 1 478 ? 38.905 -0.784 -39.985 1.00 34.81 478 LYS A O 1
ATOM 3698 N N . ILE A 1 479 ? 37.176 -1.148 -38.596 1.00 41.34 479 ILE A N 1
ATOM 3699 C CA . ILE A 1 479 ? 37.224 0.176 -37.960 1.00 41.34 479 ILE A CA 1
ATOM 3700 C C . ILE A 1 479 ? 38.249 0.182 -36.823 1.00 41.34 479 ILE A C 1
ATOM 3702 O O . ILE A 1 479 ? 39.021 1.133 -36.748 1.00 41.34 479 ILE A O 1
ATOM 3706 N N . GLU A 1 480 ? 38.333 -0.879 -36.014 1.00 39.00 480 GLU A N 1
ATOM 3707 C CA . GLU A 1 480 ? 39.351 -1.015 -34.961 1.00 39.00 480 GLU A CA 1
ATOM 3708 C C . GLU A 1 480 ? 40.771 -1.115 -35.551 1.00 39.00 480 GLU A C 1
ATOM 3710 O O . GLU A 1 480 ? 41.660 -0.405 -35.085 1.00 39.00 480 GLU A O 1
ATOM 3715 N N . GLU A 1 481 ? 40.982 -1.844 -36.659 1.00 37.59 481 GLU A N 1
ATOM 3716 C CA . GLU A 1 481 ? 42.275 -1.841 -37.372 1.00 37.59 481 GLU A CA 1
ATOM 3717 C C . GLU A 1 481 ? 42.664 -0.453 -37.911 1.00 37.59 481 GLU A C 1
ATOM 3719 O O . GLU A 1 481 ? 43.837 -0.078 -37.883 1.00 37.59 481 GLU A O 1
ATOM 3724 N N . LYS A 1 482 ? 41.699 0.348 -38.387 1.00 37.62 482 LYS A N 1
ATOM 3725 C CA . LYS A 1 482 ? 41.966 1.721 -38.853 1.00 37.62 482 LYS A CA 1
ATOM 3726 C C . LYS A 1 482 ? 42.212 2.697 -37.702 1.00 37.62 482 LYS A C 1
ATOM 3728 O O . LYS A 1 482 ? 43.054 3.583 -37.846 1.00 37.62 482 LYS A O 1
ATOM 3733 N N . TRP A 1 483 ? 41.515 2.537 -36.578 1.00 34.91 483 TRP A N 1
ATOM 3734 C CA . TRP A 1 483 ? 41.676 3.380 -35.390 1.00 34.91 483 TRP A CA 1
ATOM 3735 C C . TRP A 1 483 ? 43.021 3.143 -34.694 1.00 34.91 483 TRP A C 1
ATOM 3737 O O . TRP A 1 483 ? 43.711 4.111 -34.372 1.00 34.91 483 TRP A O 1
ATOM 3747 N N . TYR A 1 484 ? 43.452 1.883 -34.561 1.00 36.53 484 TYR A N 1
ATOM 3748 C CA . TYR A 1 484 ? 44.777 1.551 -34.023 1.00 36.53 484 TYR A CA 1
ATOM 3749 C C . TYR A 1 484 ? 45.912 2.084 -34.906 1.00 36.53 484 TYR A C 1
ATOM 3751 O O . TYR A 1 484 ? 46.911 2.579 -34.387 1.00 36.53 484 TYR A O 1
ATOM 3759 N N . ARG A 1 485 ? 45.744 2.074 -36.235 1.00 35.84 485 ARG A N 1
ATOM 3760 C CA . ARG A 1 485 ? 46.747 2.606 -37.174 1.00 35.84 485 ARG A CA 1
ATOM 3761 C C . ARG A 1 485 ? 46.892 4.131 -37.088 1.00 35.84 485 ARG A C 1
ATOM 3763 O O . ARG A 1 485 ? 48.012 4.630 -37.116 1.00 35.84 485 ARG A O 1
ATOM 3770 N N . TYR A 1 486 ? 45.787 4.858 -36.900 1.00 36.03 486 TYR A N 1
ATOM 3771 C CA . TYR A 1 486 ? 45.805 6.317 -36.722 1.00 36.03 486 TYR A CA 1
ATOM 3772 C C . TYR A 1 486 ? 46.376 6.757 -35.364 1.00 36.03 486 TYR A C 1
ATOM 3774 O O . TYR A 1 486 ? 47.076 7.766 -35.293 1.00 36.03 486 TYR A O 1
ATOM 3782 N N . HIS A 1 487 ? 46.128 6.002 -34.286 1.00 35.84 487 HIS A N 1
ATOM 3783 C CA . HIS A 1 487 ? 46.698 6.311 -32.968 1.00 35.84 487 HIS A CA 1
ATOM 3784 C C . HIS A 1 487 ? 48.204 6.011 -32.889 1.00 35.84 487 HIS A C 1
ATOM 3786 O O . HIS A 1 487 ? 48.942 6.768 -32.258 1.00 35.84 487 HIS A O 1
ATOM 3792 N N . PHE A 1 488 ? 48.689 4.971 -33.575 1.00 33.47 488 PHE A N 1
ATOM 3793 C CA . PHE A 1 488 ? 50.122 4.658 -33.605 1.00 33.47 488 PHE A CA 1
ATOM 3794 C C . PHE A 1 488 ? 50.938 5.687 -34.410 1.00 33.47 488 PHE A C 1
ATOM 3796 O O . PHE A 1 488 ? 52.054 6.030 -34.021 1.00 33.47 488 PHE A O 1
ATOM 3803 N N . GLU A 1 489 ? 50.372 6.259 -35.480 1.00 34.94 489 GLU A N 1
ATOM 3804 C CA . GLU A 1 489 ? 51.008 7.361 -36.222 1.00 34.94 489 GLU A CA 1
ATOM 3805 C C . GLU A 1 489 ? 51.005 8.685 -35.432 1.00 34.94 489 GLU A C 1
ATOM 3807 O O . GLU A 1 489 ? 51.972 9.443 -35.505 1.00 34.94 489 GLU A O 1
ATOM 3812 N N . ALA A 1 490 ? 49.992 8.940 -34.593 1.00 31.89 490 ALA A N 1
ATOM 3813 C CA . ALA A 1 490 ? 49.959 10.116 -33.717 1.00 31.89 490 ALA A CA 1
ATOM 3814 C C . ALA A 1 490 ? 50.964 10.026 -32.546 1.00 31.89 490 ALA A C 1
ATOM 3816 O O . ALA A 1 490 ? 51.609 11.021 -32.207 1.00 31.89 490 ALA A O 1
ATOM 3817 N N . LEU A 1 491 ? 51.173 8.831 -31.977 1.00 31.70 491 LEU A N 1
ATOM 3818 C CA . LEU A 1 491 ? 52.184 8.567 -30.937 1.00 31.70 491 LEU A CA 1
ATOM 3819 C C . LEU A 1 491 ? 53.627 8.495 -31.482 1.00 31.70 491 LEU A C 1
ATOM 3821 O O . LEU A 1 491 ? 54.592 8.680 -30.738 1.00 31.70 491 LEU A O 1
ATOM 3825 N N . SER A 1 492 ? 53.793 8.305 -32.793 1.00 30.62 492 SER A N 1
ATOM 3826 C CA . SER A 1 492 ? 55.086 8.409 -33.483 1.00 30.62 492 SER A CA 1
ATOM 3827 C C . SER A 1 492 ? 55.579 9.858 -33.629 1.00 30.62 492 SER A C 1
ATOM 3829 O O . SER A 1 492 ? 56.783 10.072 -33.775 1.00 30.62 492 SER A O 1
ATOM 3831 N N . CYS A 1 493 ? 54.692 10.858 -33.591 1.00 30.27 493 CYS A N 1
ATOM 3832 C CA . CYS A 1 493 ? 55.069 12.273 -33.699 1.00 30.27 493 CYS A CA 1
ATOM 3833 C C . CYS A 1 493 ? 55.427 12.919 -32.350 1.00 30.27 493 CYS A C 1
ATOM 3835 O O . CYS A 1 493 ? 56.163 13.904 -32.328 1.00 30.27 493 CYS A O 1
ATOM 3837 N N . THR A 1 494 ? 54.995 12.355 -31.219 1.00 30.70 494 THR A N 1
ATOM 3838 C CA . THR A 1 494 ? 55.330 12.853 -29.869 1.00 30.70 494 THR A CA 1
ATOM 3839 C C . THR A 1 494 ? 56.637 12.285 -29.306 1.00 30.70 494 THR A C 1
ATOM 3841 O O . THR A 1 494 ? 57.251 12.906 -28.440 1.00 30.70 494 THR A O 1
ATOM 3844 N N . ASN A 1 495 ? 57.153 11.179 -29.853 1.00 30.14 495 ASN A N 1
ATOM 3845 C CA . ASN A 1 495 ? 58.443 10.600 -29.446 1.00 30.14 495 ASN A CA 1
ATOM 3846 C C . ASN A 1 495 ? 59.680 11.215 -30.133 1.00 30.14 495 ASN A C 1
ATOM 3848 O O . ASN A 1 495 ? 60.808 10.837 -29.814 1.00 30.14 495 ASN A O 1
ATOM 3852 N N . PHE A 1 496 ? 59.506 12.206 -31.014 1.00 27.83 496 PHE A N 1
ATOM 3853 C CA . PHE A 1 496 ? 60.626 12.939 -31.626 1.00 27.83 496 PHE A CA 1
ATOM 3854 C C . PHE A 1 496 ? 61.127 14.123 -30.769 1.00 27.83 496 PHE A C 1
ATOM 3856 O O . PHE A 1 496 ? 62.169 14.698 -31.067 1.00 27.83 496 PHE A O 1
ATOM 3863 N N . LEU A 1 497 ? 60.437 14.456 -29.667 1.00 28.55 497 LEU A N 1
ATOM 3864 C CA . LEU A 1 497 ? 60.791 15.563 -28.760 1.00 28.55 497 LEU A CA 1
ATOM 3865 C C . LEU A 1 497 ? 61.425 15.123 -27.423 1.00 28.55 497 LEU A C 1
ATOM 3867 O O . LEU A 1 497 ? 61.694 15.961 -26.571 1.00 28.55 497 LEU A O 1
ATOM 3871 N N . LYS A 1 498 ? 61.733 13.829 -27.238 1.00 28.33 498 LYS A N 1
ATOM 3872 C CA . LYS A 1 498 ? 62.429 13.293 -26.042 1.00 28.33 498 LYS A CA 1
ATOM 3873 C C . LYS A 1 498 ? 63.856 12.781 -26.305 1.00 28.33 498 LYS A C 1
ATOM 3875 O O . LYS A 1 498 ? 64.395 12.012 -25.516 1.00 28.33 498 LYS A O 1
ATOM 3880 N N . LYS A 1 499 ? 64.495 13.201 -27.401 1.00 28.61 499 LYS A N 1
ATOM 3881 C CA . LYS A 1 499 ? 65.889 12.842 -27.736 1.00 28.61 499 LYS A CA 1
ATOM 3882 C C . LYS A 1 499 ? 66.789 14.069 -27.916 1.00 28.61 499 LYS A C 1
ATOM 3884 O O . LYS A 1 499 ? 67.446 14.216 -28.935 1.00 28.61 499 LYS A O 1
ATOM 3889 N N . VAL A 1 500 ? 66.855 14.930 -26.904 1.00 29.69 500 VAL A N 1
ATOM 3890 C CA . VAL A 1 500 ? 68.030 15.777 -26.635 1.00 29.69 500 VAL A CA 1
ATOM 3891 C C . VAL A 1 500 ? 68.176 15.834 -25.112 1.00 29.69 500 VAL A C 1
ATOM 3893 O O . VAL A 1 500 ? 67.192 16.089 -24.430 1.00 29.69 500 VAL A O 1
ATOM 3896 N N . HIS A 1 501 ? 69.384 15.568 -24.609 1.00 29.53 501 HIS A N 1
ATOM 3897 C CA . HIS A 1 501 ? 69.790 15.385 -23.202 1.00 29.53 501 HIS A CA 1
ATOM 3898 C C . HIS A 1 501 ? 69.657 13.977 -22.609 1.00 29.53 501 HIS A C 1
ATOM 3900 O O . HIS A 1 501 ? 68.835 13.725 -21.738 1.00 29.53 501 HIS A O 1
ATOM 3906 N N . VAL A 1 502 ? 70.595 13.101 -22.984 1.00 26.59 502 VAL A N 1
ATOM 3907 C CA . VAL A 1 502 ? 71.261 12.216 -22.013 1.00 26.59 502 VAL A CA 1
ATOM 3908 C C . VAL A 1 502 ? 72.751 12.198 -22.362 1.00 26.59 502 VAL A C 1
ATOM 3910 O O . VAL A 1 502 ? 73.149 11.613 -23.367 1.00 26.59 502 VAL A O 1
ATOM 3913 N N . LEU A 1 503 ? 73.562 12.888 -21.556 1.00 24.89 503 LEU A N 1
ATOM 3914 C CA . LEU A 1 503 ? 75.008 12.687 -21.493 1.00 24.89 503 LEU A CA 1
ATOM 3915 C C . LEU A 1 503 ? 75.279 11.574 -20.472 1.00 24.89 503 LEU A C 1
ATOM 3917 O O . LEU A 1 503 ? 74.995 11.722 -19.290 1.00 24.89 503 LEU A O 1
ATOM 3921 N N . ASP A 1 504 ? 75.733 10.453 -21.024 1.00 25.42 504 ASP A N 1
ATOM 3922 C CA . ASP A 1 504 ? 76.703 9.464 -20.541 1.00 25.42 504 ASP A CA 1
ATOM 3923 C C . ASP A 1 504 ? 76.877 9.208 -19.027 1.00 25.42 504 ASP A C 1
ATOM 3925 O O . ASP A 1 504 ? 77.442 10.018 -18.300 1.00 25.42 504 ASP A O 1
ATOM 3929 N N . PHE A 1 505 ? 76.548 7.980 -18.608 1.00 23.27 505 PHE A N 1
ATOM 3930 C CA . PHE A 1 505 ? 77.384 7.202 -17.687 1.00 23.27 505 PHE A CA 1
ATOM 3931 C C . PHE A 1 505 ? 77.315 5.712 -18.072 1.00 23.27 505 PHE A C 1
ATOM 3933 O O . PHE A 1 505 ? 76.426 4.965 -17.665 1.00 23.27 505 PHE A O 1
ATOM 3940 N N . ARG A 1 506 ? 78.268 5.274 -18.902 1.00 24.95 506 ARG A N 1
ATOM 3941 C CA . ARG A 1 506 ? 78.650 3.864 -19.095 1.00 24.95 506 ARG A CA 1
ATOM 3942 C C . ARG A 1 506 ? 79.579 3.380 -17.968 1.00 24.95 506 ARG A C 1
ATOM 3944 O O . ARG A 1 506 ? 80.617 3.999 -17.755 1.00 24.95 506 ARG A O 1
ATOM 3951 N N . ARG A 1 507 ? 79.259 2.219 -17.366 1.00 23.67 507 ARG A N 1
ATOM 3952 C CA . ARG A 1 507 ? 80.104 1.162 -16.719 1.00 23.67 507 ARG A CA 1
ATOM 3953 C C . ARG A 1 507 ? 79.272 0.565 -15.567 1.00 23.67 507 ARG A C 1
ATOM 3955 O O . ARG A 1 507 ? 78.975 1.277 -14.627 1.00 23.67 507 ARG A O 1
ATOM 3962 N N . LEU A 1 508 ? 78.795 -0.679 -15.597 1.00 23.36 508 LEU A N 1
ATOM 3963 C CA . LEU A 1 508 ? 79.565 -1.924 -15.521 1.00 23.36 508 LEU A CA 1
ATOM 3964 C C . LEU A 1 508 ? 78.766 -3.135 -16.062 1.00 23.36 508 LEU A C 1
ATOM 3966 O O . LEU A 1 508 ? 77.566 -3.066 -16.295 1.00 23.36 508 LEU A O 1
ATOM 3970 N N . LYS A 1 509 ? 79.510 -4.214 -16.309 1.00 24.80 509 LYS A N 1
ATOM 3971 C CA . LYS A 1 509 ? 79.236 -5.400 -17.133 1.00 24.80 509 LYS A CA 1
ATOM 3972 C C . LYS A 1 509 ? 78.237 -6.417 -16.545 1.00 24.80 509 LYS A C 1
ATOM 3974 O O . LYS A 1 509 ? 78.226 -6.648 -15.346 1.00 24.80 509 LYS A O 1
ATOM 3979 N N . LEU A 1 510 ? 77.528 -7.078 -17.470 1.00 26.03 510 LEU A N 1
ATOM 3980 C CA . LEU A 1 510 ? 77.230 -8.523 -17.574 1.00 26.03 510 LEU A CA 1
ATOM 3981 C C . LEU A 1 510 ? 77.817 -9.454 -16.494 1.00 26.03 510 LEU A C 1
ATOM 3983 O O . LEU A 1 510 ? 79.041 -9.503 -16.379 1.00 26.03 510 LEU A O 1
ATOM 3987 N N . GLN A 1 511 ? 76.970 -10.318 -15.908 1.00 24.11 511 GLN A N 1
ATOM 3988 C CA . GLN A 1 511 ? 77.160 -11.785 -15.864 1.00 24.11 511 GLN A CA 1
ATOM 3989 C C . GLN A 1 511 ? 75.971 -12.526 -15.204 1.00 24.11 511 GLN A C 1
ATOM 3991 O O . GLN A 1 511 ? 75.658 -12.232 -14.058 1.00 24.11 511 GLN A O 1
ATOM 3996 N N . THR A 1 512 ? 75.426 -13.527 -15.930 1.00 25.27 512 THR A N 1
ATOM 3997 C CA . THR A 1 512 ? 74.869 -14.836 -15.467 1.00 25.27 512 THR A CA 1
ATOM 3998 C C . THR A 1 512 ? 73.654 -14.842 -14.51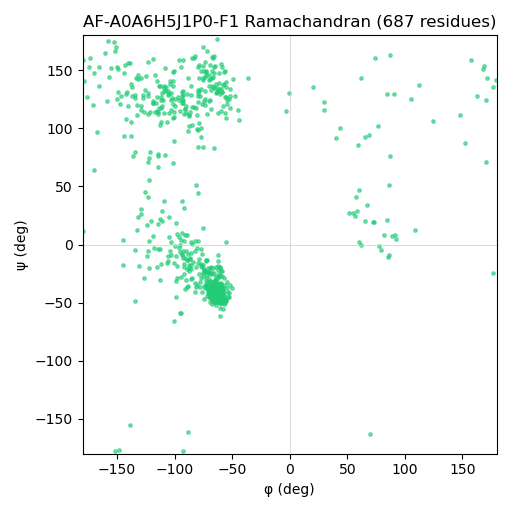0 1.00 25.27 512 THR A C 1
ATOM 4000 O O . THR A 1 512 ? 73.575 -14.012 -13.624 1.00 25.27 512 THR A O 1
ATOM 4003 N N . LEU A 1 513 ? 72.662 -15.740 -14.563 1.00 24.84 513 LEU A N 1
ATOM 4004 C CA . LEU A 1 513 ? 72.581 -17.135 -15.015 1.00 24.84 513 LEU A CA 1
ATOM 4005 C C . LEU A 1 513 ? 71.091 -17.531 -15.164 1.00 24.84 513 LEU A C 1
ATOM 4007 O O . LEU A 1 513 ? 70.230 -16.967 -14.488 1.00 24.84 513 LEU A O 1
ATOM 4011 N N . ASP A 1 514 ? 70.854 -18.492 -16.054 1.00 25.25 514 ASP A N 1
ATOM 4012 C CA . ASP A 1 514 ? 69.623 -19.253 -16.299 1.00 25.25 514 ASP A CA 1
ATOM 4013 C C . ASP A 1 514 ? 69.172 -20.130 -15.104 1.00 25.25 514 ASP A C 1
ATOM 4015 O O . ASP A 1 514 ? 69.889 -20.250 -14.112 1.00 25.25 514 ASP A O 1
ATOM 4019 N N . ASP A 1 515 ? 68.011 -20.778 -15.298 1.00 25.64 515 ASP A N 1
ATOM 4020 C CA . ASP A 1 515 ? 67.369 -21.889 -14.557 1.00 25.64 515 ASP A CA 1
ATOM 4021 C C . ASP A 1 515 ? 66.169 -21.466 -13.684 1.00 25.64 515 ASP A C 1
ATOM 4023 O O . ASP A 1 515 ? 66.265 -20.604 -12.822 1.00 25.64 515 ASP A O 1
ATOM 4027 N N . GLY A 1 516 ? 64.963 -22.029 -13.790 1.00 24.56 516 GLY A N 1
ATOM 4028 C CA . GLY A 1 516 ? 64.411 -23.073 -14.643 1.00 24.56 516 GLY A CA 1
ATOM 4029 C C . GLY A 1 516 ? 62.938 -23.280 -14.245 1.00 24.56 516 GLY A C 1
ATOM 4030 O O . GLY A 1 516 ? 62.578 -23.200 -13.072 1.00 24.56 516 GLY A O 1
ATOM 4031 N N . PHE A 1 517 ? 62.064 -23.508 -15.224 1.00 24.09 517 PHE A N 1
ATOM 4032 C CA . PHE A 1 517 ? 60.660 -23.887 -15.028 1.00 24.09 517 PHE A CA 1
ATOM 4033 C C . PHE A 1 517 ? 60.548 -25.420 -15.033 1.00 24.09 517 PHE A C 1
ATOM 4035 O O . PHE A 1 517 ? 60.898 -26.014 -16.049 1.00 24.09 517 PHE A O 1
ATOM 4042 N N . ALA A 1 518 ? 59.978 -26.049 -13.991 1.00 25.50 518 ALA A N 1
ATOM 4043 C CA . ALA A 1 518 ? 59.184 -27.287 -14.121 1.00 25.50 518 ALA A CA 1
ATOM 4044 C C . ALA A 1 518 ? 58.443 -27.703 -12.824 1.00 25.50 518 ALA A C 1
ATOM 4046 O O . ALA A 1 518 ? 59.065 -27.976 -11.806 1.00 25.50 518 ALA A O 1
ATOM 4047 N N . LYS A 1 519 ? 57.104 -27.781 -12.943 1.00 25.62 519 LYS A N 1
ATOM 4048 C CA . LYS A 1 519 ? 56.120 -28.760 -12.404 1.00 25.62 519 LYS A CA 1
ATOM 4049 C C . LYS A 1 519 ? 56.488 -29.644 -11.194 1.00 25.62 519 LYS A C 1
ATOM 4051 O O . LYS A 1 519 ? 57.438 -30.394 -11.323 1.00 25.62 519 LYS A O 1
ATOM 4056 N N . VAL A 1 520 ? 55.564 -29.775 -10.219 1.00 24.39 520 VAL A N 1
ATOM 4057 C CA . VAL A 1 520 ? 54.951 -31.054 -9.746 1.00 24.39 520 VAL A CA 1
ATOM 4058 C C . VAL A 1 520 ? 53.580 -30.771 -9.078 1.00 24.39 520 VAL A C 1
ATOM 4060 O O . VAL A 1 520 ? 53.373 -29.728 -8.466 1.00 24.39 520 VAL A O 1
ATOM 4063 N N . SER A 1 521 ? 52.654 -31.708 -9.287 1.00 23.80 521 SER A N 1
ATOM 4064 C CA . SER A 1 521 ? 51.243 -31.866 -8.897 1.00 23.80 521 SER A CA 1
ATOM 4065 C C . SER A 1 521 ? 50.980 -32.443 -7.488 1.00 23.80 521 SER A C 1
ATOM 4067 O O . SER A 1 521 ? 51.834 -33.134 -6.950 1.00 23.80 521 SER A O 1
ATOM 4069 N N . ASP A 1 522 ? 49.755 -32.215 -6.984 1.00 24.39 522 ASP A N 1
ATOM 4070 C CA . ASP A 1 522 ? 48.916 -33.001 -6.043 1.00 24.39 522 ASP A CA 1
ATOM 4071 C C . ASP A 1 522 ? 49.542 -33.908 -4.962 1.00 24.39 522 ASP A C 1
ATOM 4073 O O . ASP A 1 522 ? 50.114 -34.942 -5.291 1.00 24.39 522 ASP A O 1
ATOM 4077 N N . VAL A 1 523 ? 49.202 -33.651 -3.681 1.00 24.05 523 VAL A N 1
ATOM 4078 C CA . VAL A 1 523 ? 48.932 -34.681 -2.646 1.00 24.05 523 VAL A CA 1
ATOM 4079 C C . VAL A 1 523 ? 47.898 -34.171 -1.623 1.00 24.05 523 VAL A C 1
ATOM 4081 O O . VAL A 1 523 ? 48.029 -33.090 -1.054 1.00 24.05 523 VAL A O 1
ATOM 4084 N N . SER A 1 524 ? 46.887 -34.998 -1.355 1.00 23.16 524 SER A N 1
ATOM 4085 C CA . SER A 1 524 ? 45.906 -34.916 -0.263 1.00 23.16 524 SER A CA 1
ATOM 4086 C C . SER A 1 524 ? 46.388 -35.625 1.017 1.00 23.16 524 SER A C 1
ATOM 4088 O O . SER A 1 524 ? 46.894 -36.736 0.888 1.00 23.16 524 SER A O 1
ATOM 4090 N N . ALA A 1 525 ? 46.104 -35.107 2.225 1.00 23.56 525 ALA A N 1
ATOM 4091 C CA . ALA A 1 525 ? 45.787 -35.909 3.430 1.00 23.56 525 ALA A CA 1
ATOM 4092 C C . ALA A 1 525 ? 45.369 -35.044 4.642 1.00 23.56 525 ALA A C 1
ATOM 4094 O O . ALA A 1 525 ? 45.741 -33.884 4.765 1.00 23.56 525 ALA A O 1
ATOM 4095 N N . LYS A 1 526 ? 44.559 -35.658 5.513 1.00 21.94 526 LYS A N 1
ATOM 4096 C CA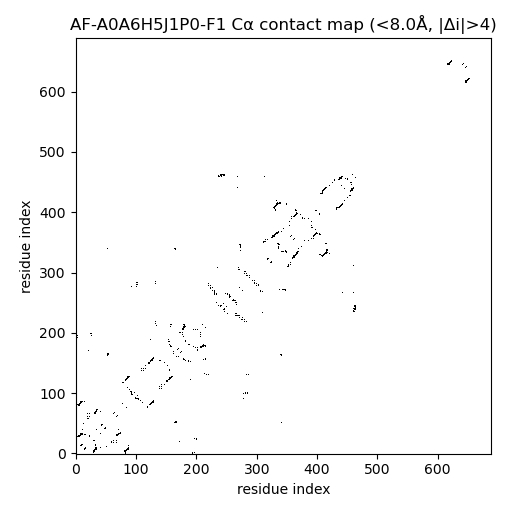 . LYS A 1 526 ? 43.851 -35.136 6.696 1.00 21.94 526 LYS A CA 1
ATOM 4097 C C . LYS A 1 526 ? 44.714 -35.056 7.978 1.00 21.94 526 LYS A C 1
ATOM 4099 O O . LYS A 1 526 ? 45.637 -35.842 8.125 1.00 21.94 526 LYS A O 1
ATOM 4104 N N . SER A 1 527 ? 44.206 -34.245 8.923 1.00 21.80 527 SER A N 1
ATOM 4105 C CA . SER A 1 527 ? 43.938 -34.511 10.363 1.00 21.80 527 SER A CA 1
ATOM 4106 C C . SER A 1 527 ? 44.747 -33.804 11.469 1.00 21.80 527 SER A C 1
ATOM 4108 O O . SER A 1 527 ? 45.970 -33.806 11.461 1.00 21.80 527 SER A O 1
ATOM 4110 N N . SER A 1 528 ? 43.952 -33.384 12.472 1.00 23.16 528 SER A N 1
ATOM 4111 C CA . SER A 1 528 ? 44.150 -33.264 13.935 1.00 23.16 528 SER A CA 1
ATOM 4112 C C . SER A 1 528 ? 44.807 -32.030 14.576 1.00 23.16 528 SER A C 1
ATOM 4114 O O . SER A 1 528 ? 45.894 -31.602 14.208 1.00 23.16 528 SER A O 1
ATOM 4116 N N . ASP A 1 529 ? 44.066 -31.547 15.584 1.00 23.14 529 ASP A N 1
ATOM 4117 C CA . ASP A 1 529 ? 44.336 -30.591 16.665 1.00 23.14 529 ASP A CA 1
ATOM 4118 C C . ASP A 1 529 ? 45.755 -30.646 17.264 1.00 23.14 529 ASP A C 1
ATOM 4120 O O . ASP A 1 529 ? 46.285 -31.732 17.473 1.00 23.14 529 ASP A O 1
ATOM 4124 N N . ASP A 1 530 ? 46.342 -29.497 17.634 1.00 23.72 530 ASP A N 1
ATOM 4125 C CA . ASP A 1 530 ? 46.278 -29.008 19.023 1.00 23.72 530 ASP A CA 1
ATOM 4126 C C . ASP A 1 530 ? 46.884 -27.597 19.205 1.00 23.72 530 ASP A C 1
ATOM 4128 O O . ASP A 1 530 ? 47.634 -27.076 18.380 1.00 23.72 530 ASP A O 1
ATOM 4132 N N . ARG A 1 531 ? 46.488 -26.961 20.308 1.00 23.12 531 ARG A N 1
ATOM 4133 C CA . ARG A 1 531 ? 46.733 -25.564 20.712 1.00 23.12 531 ARG A CA 1
ATOM 4134 C C . ARG A 1 531 ? 48.196 -25.266 21.094 1.00 23.12 531 ARG A C 1
ATOM 4136 O O . ARG A 1 531 ? 48.776 -26.021 21.862 1.00 23.12 531 ARG A O 1
ATOM 4143 N N . ALA A 1 532 ? 48.710 -24.079 20.726 1.00 23.09 532 ALA A N 1
ATOM 4144 C CA . ALA A 1 532 ? 49.151 -23.013 21.658 1.00 23.09 532 ALA A CA 1
ATOM 4145 C C . ALA A 1 532 ? 50.081 -21.950 21.016 1.00 23.09 532 ALA A C 1
ATOM 4147 O O . ALA A 1 532 ? 51.137 -22.255 20.480 1.00 23.09 532 ALA A O 1
ATOM 4148 N N . ASN A 1 533 ? 49.688 -20.682 21.197 1.00 23.83 533 ASN A N 1
ATOM 4149 C CA . ASN A 1 533 ? 50.501 -19.470 21.375 1.00 23.83 533 ASN A CA 1
ATOM 4150 C C . ASN A 1 533 ? 51.733 -19.217 20.485 1.00 23.83 533 ASN A C 1
ATOM 4152 O O . ASN A 1 533 ? 52.862 -19.549 20.839 1.00 23.83 533 ASN A O 1
ATOM 4156 N N . THR A 1 534 ? 51.557 -18.363 19.472 1.00 24.20 534 THR A N 1
ATOM 4157 C CA . THR A 1 534 ? 52.553 -17.325 19.154 1.00 24.20 534 THR A CA 1
ATOM 4158 C C . THR A 1 534 ? 51.847 -16.083 18.608 1.00 24.20 534 THR A C 1
ATOM 4160 O O . THR A 1 534 ? 51.108 -16.141 17.630 1.00 24.20 534 THR A O 1
ATOM 4163 N N . VAL A 1 535 ? 52.041 -14.951 19.286 1.00 23.48 535 VAL A N 1
ATOM 4164 C CA . VAL A 1 535 ? 51.597 -13.622 18.853 1.00 23.48 535 VAL A CA 1
ATOM 4165 C C . VAL A 1 535 ? 52.448 -13.215 17.651 1.00 23.48 535 VAL A C 1
ATOM 4167 O O . VAL A 1 535 ? 53.673 -13.189 17.735 1.00 23.48 535 VAL A O 1
ATOM 4170 N N . SER A 1 536 ? 51.818 -12.910 16.520 1.00 23.31 536 SER A N 1
ATOM 4171 C CA . SER A 1 536 ? 52.495 -12.368 15.339 1.00 23.31 536 SER A CA 1
ATOM 4172 C C . SER A 1 536 ? 51.600 -11.323 14.685 1.00 23.31 536 SER A C 1
ATOM 4174 O O . SER A 1 536 ? 50.572 -11.637 14.092 1.00 23.31 536 SER A O 1
ATOM 4176 N N . HIS A 1 537 ? 51.992 -10.057 14.824 1.00 22.69 537 HIS A N 1
ATOM 4177 C CA . HIS A 1 537 ? 51.451 -8.955 14.041 1.00 22.69 537 HIS A CA 1
ATOM 4178 C C . HIS A 1 537 ? 51.712 -9.210 12.552 1.00 22.69 537 HIS A C 1
ATOM 4180 O O . HIS A 1 537 ? 52.859 -9.198 12.115 1.00 22.69 537 HIS A O 1
ATOM 4186 N N . CYS A 1 538 ? 50.652 -9.395 11.768 1.00 21.88 538 CYS A N 1
ATOM 4187 C CA . CYS A 1 538 ? 50.696 -9.239 10.319 1.00 21.88 538 CYS A CA 1
ATOM 4188 C C . CYS A 1 538 ? 49.821 -8.049 9.930 1.00 21.88 538 CYS A C 1
ATOM 4190 O O . CYS A 1 538 ? 48.603 -8.057 10.104 1.00 21.88 538 CYS A O 1
ATOM 4192 N N . LEU A 1 539 ? 50.496 -7.009 9.439 1.00 22.03 539 LEU A N 1
ATOM 4193 C CA . LEU A 1 539 ? 49.917 -5.847 8.787 1.00 22.03 539 LEU A CA 1
ATOM 4194 C C . LEU A 1 539 ? 49.099 -6.286 7.565 1.00 22.03 539 LEU A C 1
ATOM 4196 O O . LEU A 1 539 ? 49.652 -6.810 6.600 1.00 22.03 539 LEU A O 1
ATOM 4200 N N . PHE A 1 540 ? 47.801 -5.997 7.578 1.00 22.38 540 PHE A N 1
ATOM 4201 C CA . PHE A 1 540 ? 47.011 -5.891 6.358 1.00 22.38 540 PHE A CA 1
ATOM 4202 C C . PHE A 1 540 ? 47.261 -4.508 5.747 1.00 22.38 540 PHE A C 1
ATOM 4204 O O . PHE A 1 540 ? 46.882 -3.487 6.317 1.00 22.38 540 PHE A O 1
ATOM 4211 N N . LEU A 1 541 ? 47.928 -4.483 4.592 1.00 22.03 541 LEU A N 1
ATOM 4212 C CA . LEU A 1 541 ? 48.017 -3.319 3.714 1.00 22.03 541 LEU A CA 1
ATOM 4213 C C . LEU A 1 541 ? 46.686 -3.168 2.953 1.00 22.03 541 LEU A C 1
ATOM 4215 O O . LEU A 1 541 ? 46.320 -4.087 2.216 1.00 22.03 541 LEU A O 1
ATOM 4219 N N . PRO A 1 542 ? 45.960 -2.043 3.078 1.00 23.84 542 PRO A N 1
ATOM 4220 C CA . PRO A 1 542 ? 44.844 -1.747 2.197 1.00 23.84 542 PRO A CA 1
ATOM 4221 C C . PRO A 1 542 ? 45.354 -1.232 0.845 1.00 23.84 542 PRO A C 1
ATOM 4223 O O . PRO A 1 542 ? 46.142 -0.292 0.749 1.00 23.84 542 PRO A O 1
ATOM 4226 N N . TYR A 1 543 ? 44.860 -1.884 -0.200 1.00 22.61 543 TYR A N 1
ATOM 4227 C CA . TYR A 1 543 ? 44.969 -1.529 -1.609 1.00 22.61 543 TYR A CA 1
ATOM 4228 C C . TYR A 1 543 ? 44.272 -0.171 -1.843 1.00 22.61 543 TYR A C 1
ATOM 4230 O O . TYR A 1 543 ? 43.057 -0.072 -1.680 1.00 22.61 543 TYR A O 1
ATOM 4238 N N . TYR A 1 544 ? 45.026 0.876 -2.195 1.00 24.09 544 TYR A N 1
ATOM 4239 C CA . TYR A 1 544 ? 44.490 2.181 -2.611 1.00 24.09 544 TYR A CA 1
ATOM 4240 C C . TYR A 1 544 ? 44.593 2.322 -4.141 1.00 24.09 544 TYR A C 1
ATOM 4242 O O . TYR A 1 544 ? 45.672 2.077 -4.685 1.00 24.09 544 TYR A O 1
ATOM 4250 N N . PRO A 1 545 ? 43.513 2.710 -4.846 1.00 27.55 545 PRO A N 1
ATOM 4251 C CA . PRO A 1 545 ? 43.554 2.963 -6.281 1.00 27.55 545 PRO A CA 1
ATOM 4252 C C . PRO A 1 545 ? 44.289 4.274 -6.605 1.00 27.55 545 PRO A C 1
ATOM 4254 O O . PRO A 1 545 ? 44.281 5.231 -5.832 1.00 27.55 545 PRO A O 1
ATOM 4257 N N . GLU A 1 546 ? 44.934 4.261 -7.769 1.00 28.30 546 GLU A N 1
ATOM 4258 C CA . GLU A 1 546 ? 45.866 5.243 -8.323 1.00 28.30 546 GLU A CA 1
ATOM 4259 C C . GLU A 1 546 ? 45.416 6.710 -8.182 1.00 28.30 546 GLU A C 1
ATOM 4261 O O . GLU A 1 546 ? 44.430 7.155 -8.771 1.00 28.30 546 GLU A O 1
ATOM 4266 N N . GLY A 1 547 ? 46.197 7.471 -7.410 1.00 27.30 547 GLY A N 1
ATOM 4267 C CA . GLY A 1 547 ? 46.104 8.921 -7.286 1.00 27.30 547 GLY A CA 1
ATOM 4268 C C . GLY A 1 547 ? 46.676 9.645 -8.507 1.00 27.30 547 GLY A C 1
ATOM 4269 O O . GLY A 1 547 ? 47.654 9.226 -9.124 1.00 27.30 547 GLY A O 1
ATOM 4270 N N . SER A 1 548 ? 46.020 10.749 -8.849 1.00 30.66 548 SER A N 1
ATOM 4271 C CA . SER A 1 548 ? 46.235 11.561 -10.042 1.00 30.66 548 SER A CA 1
ATOM 4272 C C . SER A 1 548 ? 47.665 12.103 -10.210 1.00 30.66 548 SER A C 1
ATOM 4274 O O . SER A 1 548 ? 48.337 12.496 -9.259 1.00 30.66 548 SER A O 1
ATOM 4276 N N . LEU A 1 549 ? 48.070 12.247 -11.476 1.00 28.83 549 LEU A N 1
ATOM 4277 C CA . LEU A 1 549 ? 49.298 12.880 -11.987 1.00 28.83 549 LEU A CA 1
ATOM 4278 C C . LEU A 1 549 ? 49.513 14.350 -11.532 1.00 28.83 549 LEU A C 1
ATOM 4280 O O . LEU A 1 549 ? 50.476 14.995 -11.944 1.00 28.83 549 LEU A O 1
ATOM 4284 N N . PHE A 1 550 ? 48.615 14.892 -10.709 1.00 29.56 550 PHE A N 1
ATOM 4285 C CA . PHE A 1 550 ? 48.614 16.266 -10.216 1.00 29.56 550 PHE A CA 1
ATOM 4286 C C . PHE A 1 550 ? 49.498 16.440 -8.962 1.00 29.56 550 PHE A C 1
ATOM 4288 O O . PHE A 1 550 ? 50.131 17.482 -8.800 1.00 29.56 550 PHE A O 1
ATOM 4295 N N . ASP A 1 551 ? 49.659 15.390 -8.146 1.00 29.34 551 ASP A N 1
ATOM 4296 C CA . ASP A 1 551 ? 50.409 15.444 -6.876 1.00 29.34 551 ASP A CA 1
ATOM 4297 C C . ASP A 1 551 ? 51.940 15.366 -7.037 1.00 29.34 551 ASP A C 1
ATOM 4299 O O . ASP A 1 551 ? 52.699 15.733 -6.137 1.00 29.34 551 ASP A O 1
ATOM 4303 N N . ILE A 1 552 ? 52.433 14.943 -8.205 1.00 34.25 552 ILE A N 1
ATOM 4304 C CA . ILE A 1 552 ? 53.879 14.865 -8.487 1.00 34.25 552 ILE A CA 1
ATOM 4305 C C . ILE A 1 552 ? 54.430 16.209 -9.000 1.00 34.25 552 ILE A C 1
ATOM 4307 O O . ILE A 1 552 ? 55.622 16.490 -8.856 1.00 34.25 552 ILE A O 1
ATOM 4311 N N . LEU A 1 553 ? 53.576 17.087 -9.536 1.00 31.92 553 LEU A N 1
ATOM 4312 C CA . LEU A 1 553 ? 53.999 18.358 -10.137 1.00 31.92 553 LEU A CA 1
ATOM 4313 C C . LEU A 1 553 ? 54.077 19.528 -9.143 1.00 31.92 553 LEU A C 1
ATOM 4315 O O . LEU A 1 553 ? 54.726 20.527 -9.442 1.00 31.92 553 LEU A O 1
ATOM 4319 N N . GLN A 1 554 ? 53.525 19.399 -7.934 1.00 30.97 554 GLN A N 1
ATOM 4320 C CA . GLN A 1 554 ? 53.591 20.457 -6.915 1.00 30.97 554 GLN A CA 1
ATOM 4321 C C . GLN A 1 554 ? 54.900 20.501 -6.099 1.00 30.97 554 GLN A C 1
ATOM 4323 O O . GLN A 1 554 ? 55.104 21.437 -5.330 1.00 30.97 554 GLN A O 1
ATOM 4328 N N . LYS A 1 555 ? 55.827 19.544 -6.264 1.00 31.44 555 LYS A N 1
ATOM 4329 C CA . LYS A 1 555 ? 57.046 19.449 -5.427 1.00 31.44 555 LYS A CA 1
ATOM 4330 C C . LYS A 1 555 ? 58.337 20.038 -6.008 1.00 31.44 555 LYS A C 1
ATOM 4332 O O . LYS A 1 555 ? 59.391 19.863 -5.400 1.00 31.44 555 LYS A O 1
ATOM 4337 N N . ARG A 1 556 ? 58.318 20.759 -7.135 1.00 32.09 556 ARG A N 1
ATOM 4338 C CA . ARG A 1 556 ? 59.527 21.440 -7.649 1.00 32.09 556 ARG A CA 1
ATOM 4339 C C . ARG A 1 556 ? 59.214 22.843 -8.167 1.00 32.09 556 ARG A C 1
ATOM 4341 O O . ARG A 1 556 ? 58.859 23.020 -9.325 1.00 32.09 556 ARG A O 1
ATOM 4348 N N . GLN A 1 557 ? 59.369 23.837 -7.293 1.00 31.56 557 GLN A N 1
ATOM 4349 C CA . GLN A 1 557 ? 59.382 25.261 -7.642 1.00 31.56 557 GLN A CA 1
ATOM 4350 C C . GLN A 1 557 ? 60.467 25.554 -8.693 1.00 31.56 557 GLN A C 1
ATOM 4352 O O . GLN A 1 557 ? 61.650 25.474 -8.373 1.00 31.56 557 GLN A O 1
ATOM 4357 N N . ILE A 1 558 ? 60.086 25.929 -9.919 1.00 29.52 558 ILE A N 1
ATOM 4358 C CA . ILE A 1 558 ? 60.979 26.580 -10.893 1.00 29.52 558 ILE A CA 1
ATOM 4359 C C . ILE A 1 558 ? 60.183 27.678 -11.618 1.00 29.52 558 ILE A C 1
ATOM 4361 O O . ILE A 1 558 ? 59.174 27.400 -12.260 1.00 29.52 558 ILE A O 1
ATOM 4365 N N . ASN A 1 559 ? 60.641 28.925 -11.486 1.00 26.28 559 ASN A N 1
ATOM 4366 C CA . ASN A 1 559 ? 60.102 30.114 -12.154 1.00 26.28 559 ASN A CA 1
ATOM 4367 C C . ASN A 1 559 ? 60.605 30.187 -13.611 1.00 26.28 559 ASN A C 1
ATOM 4369 O O . ASN A 1 559 ? 61.804 30.061 -13.848 1.00 26.28 559 ASN A O 1
ATOM 4373 N N . ILE A 1 560 ? 59.710 30.421 -14.579 1.00 28.47 560 ILE A N 1
ATOM 4374 C CA . ILE A 1 560 ? 60.011 30.515 -16.024 1.00 28.47 560 ILE A CA 1
ATOM 4375 C C . ILE A 1 560 ? 60.063 31.990 -16.455 1.00 28.47 560 ILE A C 1
ATOM 4377 O O . ILE A 1 560 ? 59.185 32.458 -17.170 1.00 28.47 560 ILE A O 1
ATOM 4381 N N . THR A 1 561 ? 61.082 32.743 -16.032 1.00 28.22 561 THR A N 1
ATOM 4382 C CA . THR A 1 561 ? 61.335 34.086 -16.609 1.00 28.22 561 THR A CA 1
ATOM 4383 C C . THR A 1 561 ? 62.798 34.503 -16.748 1.00 28.22 561 THR A C 1
ATOM 4385 O O . THR A 1 561 ? 63.038 35.582 -17.269 1.00 28.22 561 THR A O 1
ATOM 4388 N N . ASP A 1 562 ? 63.780 33.659 -16.433 1.00 27.25 562 ASP A N 1
ATOM 4389 C CA . ASP A 1 562 ? 65.188 33.959 -16.715 1.00 27.25 562 ASP A CA 1
ATOM 4390 C C . ASP A 1 562 ? 65.849 32.750 -17.377 1.00 27.25 562 ASP A C 1
ATOM 4392 O O . ASP A 1 562 ? 65.961 31.703 -16.754 1.00 27.25 562 ASP A O 1
ATOM 4396 N N . ILE A 1 563 ? 66.203 32.886 -18.660 1.00 26.25 563 ILE A N 1
ATOM 4397 C CA . ILE A 1 563 ? 67.355 32.311 -19.397 1.00 26.25 563 ILE A CA 1
ATOM 4398 C C . ILE A 1 563 ? 67.099 32.620 -20.888 1.00 26.25 563 ILE A C 1
ATOM 4400 O O . ILE A 1 563 ? 66.767 31.777 -21.716 1.00 26.25 563 ILE A O 1
ATOM 4404 N N . CYS A 1 564 ? 67.237 33.900 -21.231 1.00 24.16 564 CYS A N 1
ATOM 4405 C CA . CYS A 1 564 ? 67.524 34.359 -22.587 1.00 24.16 564 CYS A CA 1
ATOM 4406 C C . CYS A 1 564 ? 68.813 35.183 -22.522 1.00 24.16 564 CYS A C 1
ATOM 4408 O O . CYS A 1 564 ? 68.784 36.400 -22.635 1.00 24.16 564 CYS A O 1
ATOM 4410 N N . ALA A 1 565 ? 69.950 34.527 -22.296 1.00 25.16 565 ALA A N 1
ATOM 4411 C CA . ALA A 1 565 ? 71.265 35.096 -22.575 1.00 25.16 565 ALA A CA 1
ATOM 4412 C C . ALA A 1 565 ? 72.336 33.999 -22.548 1.00 25.16 565 ALA A C 1
ATOM 4414 O O . ALA A 1 565 ? 72.390 33.197 -21.623 1.00 25.16 565 ALA A O 1
ATOM 4415 N N . SER A 1 566 ? 73.234 34.047 -23.533 1.00 22.67 566 SER A N 1
ATOM 4416 C CA . SER A 1 566 ? 74.498 33.304 -23.645 1.00 22.67 566 SER A CA 1
ATOM 4417 C C . SER A 1 566 ? 74.426 31.819 -24.044 1.00 22.67 566 SER A C 1
ATOM 4419 O O . SER A 1 566 ? 74.227 30.916 -23.243 1.00 22.67 566 SER A O 1
ATOM 4421 N N . SER A 1 567 ? 74.712 31.521 -25.313 1.00 24.06 567 SER A N 1
ATOM 4422 C CA . SER A 1 567 ? 76.064 31.099 -25.721 1.00 24.06 567 SER A CA 1
ATOM 4423 C C . SER A 1 567 ? 76.078 30.589 -27.168 1.00 24.06 567 SER A C 1
ATOM 4425 O O . SER A 1 567 ? 75.335 29.701 -27.576 1.00 24.06 567 SER A O 1
ATOM 4427 N N . ASN A 1 568 ? 76.952 31.217 -27.950 1.00 26.02 568 ASN A N 1
ATOM 4428 C CA . ASN A 1 568 ? 77.349 30.837 -29.298 1.00 26.02 568 ASN A CA 1
ATOM 4429 C C . ASN A 1 568 ? 77.999 29.447 -29.310 1.00 26.02 568 ASN A C 1
ATOM 4431 O O . ASN A 1 568 ? 78.901 29.211 -28.512 1.00 26.02 568 ASN A O 1
ATOM 4435 N N . CYS A 1 569 ? 77.695 28.611 -30.309 1.00 23.66 569 CYS A N 1
ATOM 4436 C CA . CYS A 1 569 ? 78.746 27.831 -30.968 1.00 23.66 569 CYS A CA 1
ATOM 4437 C C . CYS A 1 569 ? 78.332 27.360 -32.371 1.00 23.66 569 CYS A C 1
ATOM 4439 O O . CYS A 1 569 ? 77.320 26.690 -32.566 1.00 23.66 569 CYS A O 1
ATOM 4441 N N . MET A 1 570 ? 79.160 27.730 -33.346 1.00 24.70 570 MET A N 1
ATOM 4442 C CA . MET A 1 570 ? 79.164 27.266 -34.729 1.00 24.70 570 MET A CA 1
ATOM 4443 C C . MET A 1 570 ? 79.566 25.786 -34.819 1.00 24.70 570 MET A C 1
ATOM 4445 O O . MET A 1 570 ? 80.595 25.420 -34.256 1.00 24.70 570 MET A O 1
ATOM 4449 N N . ARG A 1 571 ? 78.872 24.982 -35.643 1.00 23.47 571 ARG A N 1
ATOM 4450 C CA . ARG A 1 571 ? 79.478 24.162 -36.725 1.00 23.47 571 ARG A CA 1
ATOM 4451 C C . ARG A 1 571 ? 78.458 23.271 -37.454 1.00 23.47 571 ARG A C 1
ATOM 4453 O O . ARG A 1 571 ? 77.690 22.557 -36.827 1.00 23.47 571 ARG A O 1
ATOM 4460 N N . ALA A 1 572 ? 78.587 23.293 -38.787 1.00 24.75 572 ALA A N 1
ATOM 4461 C CA . ALA A 1 572 ? 78.160 22.307 -39.794 1.00 24.75 572 ALA A CA 1
ATOM 4462 C C . ALA A 1 572 ? 76.636 22.087 -39.943 1.00 24.75 572 ALA A C 1
ATOM 4464 O O . ALA A 1 572 ? 76.029 21.315 -39.217 1.00 24.75 572 ALA A O 1
ATOM 4465 N N . GLN A 1 573 ? 75.909 22.774 -40.837 1.00 25.86 573 GLN A N 1
ATOM 4466 C CA . GLN A 1 573 ? 76.009 22.731 -42.311 1.00 25.86 573 GLN A CA 1
ATOM 4467 C C . GLN A 1 573 ? 76.229 21.318 -42.878 1.00 25.86 573 GLN A C 1
ATOM 4469 O O . GLN A 1 573 ? 77.364 20.905 -43.069 1.00 25.86 573 GLN A O 1
ATOM 4474 N N . SER A 1 574 ? 75.140 20.617 -43.212 1.00 26.08 574 SER A N 1
ATOM 4475 C CA . SER A 1 574 ? 74.990 19.832 -44.451 1.00 26.08 574 SER A CA 1
ATOM 4476 C C . SER A 1 574 ? 73.593 19.194 -44.503 1.00 26.08 574 SER A C 1
ATOM 4478 O O . SER A 1 574 ? 73.089 18.716 -43.496 1.00 26.08 574 SER A O 1
ATOM 4480 N N . MET A 1 575 ? 72.985 19.177 -45.692 1.00 24.17 575 MET A N 1
ATOM 4481 C CA . MET A 1 575 ? 71.702 18.540 -46.050 1.00 24.17 575 MET A CA 1
ATOM 4482 C C . MET A 1 575 ? 70.394 19.325 -45.819 1.00 24.17 575 MET A C 1
ATOM 4484 O O . MET A 1 575 ? 69.378 18.805 -45.367 1.00 24.17 575 MET A O 1
ATOM 4488 N N . LYS A 1 576 ? 70.360 20.562 -46.334 1.00 27.02 576 LYS A N 1
ATOM 4489 C CA . LYS A 1 576 ? 69.164 21.122 -46.997 1.00 27.02 576 LYS A CA 1
ATOM 4490 C C . LYS A 1 576 ? 69.167 20.686 -48.469 1.00 27.02 576 LYS A C 1
ATOM 4492 O O . LYS A 1 576 ? 70.063 21.130 -49.177 1.00 27.02 576 LYS A O 1
ATOM 4497 N N . LYS A 1 577 ? 68.160 19.923 -48.937 1.00 28.69 577 LYS A N 1
ATOM 4498 C CA . LYS A 1 577 ? 67.456 20.197 -50.228 1.00 28.69 577 LYS A CA 1
ATOM 4499 C C . LYS A 1 577 ? 66.308 19.260 -50.662 1.00 28.69 577 LYS A C 1
ATOM 4501 O O . LYS A 1 577 ? 65.849 19.407 -51.789 1.00 28.69 577 LYS A O 1
ATOM 4506 N N . LYS A 1 578 ? 65.765 18.359 -49.827 1.00 30.28 578 LYS A N 1
ATOM 4507 C CA . LYS A 1 578 ? 64.576 17.551 -50.224 1.00 30.28 578 LYS A CA 1
ATOM 4508 C C . LYS A 1 578 ? 63.325 17.662 -49.340 1.00 30.28 578 LYS A C 1
ATOM 4510 O O . LYS A 1 578 ? 62.306 17.070 -49.676 1.00 30.28 578 LYS A O 1
ATOM 4515 N N . THR A 1 579 ? 63.334 18.510 -48.311 1.00 31.67 579 THR A N 1
ATOM 4516 C CA . THR A 1 579 ? 62.207 18.632 -47.354 1.00 31.67 579 THR A CA 1
ATOM 4517 C C . THR A 1 579 ? 61.588 20.033 -47.290 1.00 31.67 579 THR A C 1
ATOM 4519 O O . THR A 1 579 ? 60.922 20.362 -46.319 1.00 31.67 579 THR A O 1
ATOM 4522 N N . LEU A 1 580 ? 61.785 20.878 -48.309 1.00 28.05 580 LEU A N 1
ATOM 4523 C CA . LEU A 1 580 ? 61.223 22.241 -48.327 1.00 28.05 580 LEU A CA 1
ATOM 4524 C C . LEU A 1 580 ? 59.986 22.423 -49.224 1.00 28.05 580 LEU A C 1
ATOM 4526 O O . LEU A 1 580 ? 59.290 23.415 -49.062 1.00 28.05 580 LEU A O 1
ATOM 4530 N N . ASN A 1 581 ? 59.613 21.434 -50.049 1.00 30.39 581 ASN A N 1
ATOM 4531 C CA . ASN A 1 581 ? 58.399 21.509 -50.886 1.00 30.39 581 ASN A CA 1
ATOM 4532 C C . ASN A 1 581 ? 57.197 20.687 -50.378 1.00 30.39 581 ASN A C 1
ATOM 4534 O O . ASN A 1 581 ? 56.153 20.693 -51.019 1.00 30.39 581 ASN A O 1
ATOM 4538 N N . LYS A 1 582 ? 57.293 20.014 -49.219 1.00 30.08 582 LYS A N 1
ATOM 4539 C CA . LYS A 1 582 ? 56.149 19.309 -48.591 1.00 30.08 582 LYS A CA 1
ATOM 4540 C C . LYS A 1 582 ? 55.533 20.028 -47.380 1.00 30.08 582 LYS A C 1
ATOM 4542 O O . LYS A 1 582 ? 54.485 19.599 -46.914 1.00 30.08 582 LYS A O 1
ATOM 4547 N N . CYS A 1 583 ? 56.116 21.134 -46.907 1.00 29.55 583 CYS A N 1
ATOM 4548 C CA . CYS A 1 583 ? 55.553 21.913 -45.791 1.00 29.55 583 CYS A CA 1
ATOM 4549 C C . CYS A 1 583 ? 54.618 23.061 -46.218 1.00 29.55 583 CYS A C 1
ATOM 4551 O O . CYS A 1 583 ? 53.827 23.523 -45.399 1.00 29.55 583 CYS A O 1
ATOM 4553 N N . ALA A 1 584 ? 54.630 23.493 -47.484 1.00 29.52 584 ALA A N 1
ATOM 4554 C CA . ALA A 1 584 ? 53.806 24.624 -47.933 1.00 29.52 584 ALA A CA 1
ATOM 4555 C C . ALA A 1 584 ? 52.304 24.285 -48.089 1.00 29.52 584 ALA A C 1
ATOM 4557 O O . ALA A 1 584 ? 51.452 25.154 -47.931 1.00 29.52 584 ALA A O 1
ATOM 4558 N N . THR A 1 585 ? 51.945 23.018 -48.313 1.00 33.59 585 THR A N 1
ATOM 4559 C CA . THR A 1 585 ? 50.541 22.561 -48.407 1.00 33.59 585 THR A CA 1
ATOM 4560 C C . THR A 1 585 ? 49.919 22.154 -47.067 1.00 33.59 585 THR A C 1
ATOM 4562 O O . THR A 1 585 ? 48.710 21.942 -46.989 1.00 33.59 585 THR A O 1
ATOM 4565 N N . SER A 1 586 ? 50.714 22.089 -45.997 1.00 32.88 586 SER A N 1
ATOM 4566 C CA . SER A 1 586 ? 50.265 21.696 -44.651 1.00 32.88 586 SER A CA 1
ATOM 4567 C C . SER A 1 586 ? 49.899 22.906 -43.781 1.00 32.88 586 SER A C 1
ATOM 4569 O O . SER A 1 586 ? 49.013 22.804 -42.934 1.00 32.88 586 SER A O 1
ATOM 4571 N N . SER A 1 587 ? 50.507 24.072 -44.033 1.00 29.52 587 SER A N 1
ATOM 4572 C CA . SER A 1 587 ? 50.256 25.303 -43.265 1.00 29.52 587 SER A CA 1
ATOM 4573 C C . SER A 1 587 ? 48.853 25.875 -43.514 1.00 29.52 587 SER A C 1
ATOM 4575 O O . SER A 1 587 ? 48.132 26.171 -42.567 1.00 29.52 587 SER A O 1
ATOM 4577 N N . ASN A 1 588 ? 48.384 25.897 -44.769 1.00 31.97 588 ASN A N 1
ATOM 4578 C CA . ASN A 1 588 ? 47.038 26.392 -45.108 1.00 31.97 588 ASN A CA 1
ATOM 4579 C C . ASN A 1 588 ? 45.895 25.493 -44.599 1.00 31.97 588 ASN A C 1
ATOM 4581 O O . ASN A 1 588 ? 44.750 25.937 -44.493 1.00 31.97 588 ASN A O 1
ATOM 4585 N N . ARG A 1 589 ? 46.180 24.222 -44.281 1.00 32.44 589 ARG A N 1
ATOM 4586 C CA . ARG A 1 589 ? 45.186 23.270 -43.760 1.00 32.44 589 ARG A CA 1
ATOM 4587 C C . ARG A 1 589 ? 45.081 23.343 -42.235 1.00 32.44 589 ARG A C 1
ATOM 4589 O O . ARG A 1 589 ? 43.976 23.267 -41.707 1.00 32.44 589 ARG A O 1
ATOM 4596 N N . ILE A 1 590 ? 46.205 23.576 -41.555 1.00 32.44 590 ILE A N 1
ATOM 4597 C CA . ILE A 1 590 ? 46.260 23.812 -40.107 1.00 32.44 590 ILE A CA 1
ATOM 4598 C C . ILE A 1 590 ? 45.666 25.184 -39.760 1.00 32.44 590 ILE A C 1
ATOM 4600 O O . ILE A 1 590 ? 44.891 25.280 -38.816 1.00 32.44 590 ILE A O 1
ATOM 4604 N N . GLU A 1 591 ? 45.902 26.221 -40.568 1.00 29.44 591 GLU A N 1
ATOM 4605 C CA . GLU A 1 591 ? 45.320 27.551 -40.332 1.00 29.44 591 GLU A CA 1
ATOM 4606 C C . GLU A 1 591 ? 43.791 27.585 -40.547 1.00 29.44 591 GLU A C 1
ATOM 4608 O O . GLU A 1 591 ? 43.076 28.282 -39.828 1.00 29.44 591 GLU A O 1
ATOM 4613 N N . ARG A 1 592 ? 43.249 26.772 -41.473 1.00 31.94 592 ARG A N 1
ATOM 4614 C CA . ARG A 1 592 ? 41.789 26.577 -41.623 1.00 31.94 592 ARG A CA 1
ATOM 4615 C C . ARG A 1 592 ? 41.177 25.758 -40.487 1.00 31.94 592 ARG A C 1
ATOM 4617 O O . ARG A 1 592 ? 40.064 26.065 -40.071 1.00 31.94 592 ARG A O 1
ATOM 4624 N N . LEU A 1 593 ? 41.889 24.752 -39.974 1.00 32.47 593 LEU A N 1
ATOM 4625 C CA . LEU A 1 593 ? 41.448 23.970 -38.815 1.00 32.47 593 LEU A CA 1
ATOM 4626 C C . LEU A 1 593 ? 41.439 24.826 -37.541 1.00 32.47 593 LEU A C 1
ATOM 4628 O O . LEU A 1 593 ? 40.432 24.817 -36.839 1.00 32.47 593 LEU A O 1
ATOM 4632 N N . LEU A 1 594 ? 42.475 25.646 -37.325 1.00 29.53 594 LEU A N 1
ATOM 4633 C CA . LEU A 1 594 ? 42.575 26.586 -36.201 1.00 29.53 594 LEU A CA 1
ATOM 4634 C C . LEU A 1 594 ? 41.549 27.731 -36.280 1.00 29.53 594 LEU A C 1
ATOM 4636 O O . LEU A 1 594 ? 40.982 28.117 -35.262 1.00 29.53 594 LEU A O 1
ATOM 4640 N N . LYS A 1 595 ? 41.226 28.232 -37.482 1.00 28.72 595 LYS A N 1
ATOM 4641 C CA . LYS A 1 595 ? 40.131 29.206 -37.671 1.00 28.72 595 LYS A CA 1
ATOM 4642 C C . LYS A 1 595 ? 38.735 28.583 -37.508 1.00 28.72 595 LYS A C 1
ATOM 4644 O O . LYS A 1 595 ? 37.798 29.304 -37.176 1.00 28.72 595 LYS A O 1
ATOM 4649 N N . SER A 1 596 ? 38.580 27.266 -37.694 1.00 30.39 596 SER A N 1
ATOM 4650 C CA . SER A 1 596 ? 37.309 26.566 -37.434 1.00 30.39 596 SER A CA 1
ATOM 4651 C C . SER A 1 596 ? 37.097 26.246 -35.949 1.00 30.39 596 SER A C 1
ATOM 4653 O O . SER A 1 596 ? 35.977 26.368 -35.462 1.00 30.39 596 SER A O 1
ATOM 4655 N N . SER A 1 597 ? 38.165 25.943 -35.202 1.00 28.59 597 SER A N 1
ATOM 4656 C CA . SER A 1 597 ? 38.099 25.726 -33.752 1.00 28.59 597 SER A CA 1
ATOM 4657 C C . SER A 1 597 ? 37.992 27.033 -32.957 1.00 28.59 597 SER A C 1
ATOM 4659 O O . SER A 1 597 ? 37.312 27.058 -31.935 1.00 28.59 597 SER A O 1
ATOM 4661 N N . ALA A 1 598 ? 38.531 28.149 -33.462 1.00 26.97 598 ALA A N 1
ATOM 4662 C CA . ALA A 1 598 ? 38.316 29.478 -32.875 1.00 26.97 598 ALA A CA 1
ATOM 4663 C C . ALA A 1 598 ? 36.870 30.001 -33.036 1.00 26.97 598 ALA A C 1
ATOM 4665 O O . ALA A 1 598 ? 36.435 30.843 -32.258 1.00 26.97 598 ALA A O 1
ATOM 4666 N N . LYS A 1 599 ? 36.095 29.469 -33.994 1.00 27.33 599 LYS A N 1
ATOM 4667 C CA . LYS A 1 599 ? 34.649 29.739 -34.131 1.00 27.33 599 LYS A CA 1
ATOM 4668 C C . LYS A 1 599 ? 33.775 28.848 -33.243 1.00 27.33 599 LYS A C 1
ATOM 4670 O O . LYS A 1 599 ? 32.606 29.155 -33.042 1.00 27.33 599 LYS A O 1
ATOM 4675 N N . PHE A 1 600 ? 34.338 27.766 -32.705 1.00 27.14 600 PHE A N 1
ATOM 4676 C CA . PHE A 1 600 ? 33.648 26.858 -31.786 1.00 27.14 600 PHE A CA 1
ATOM 4677 C C . PHE A 1 600 ? 33.736 27.329 -30.323 1.00 27.14 600 PHE A C 1
ATOM 4679 O O . PHE A 1 600 ? 32.922 26.927 -29.503 1.00 27.14 600 PHE A O 1
ATOM 4686 N N . PHE A 1 601 ? 34.671 28.235 -30.013 1.00 27.06 601 PHE A N 1
ATOM 4687 C CA . PHE A 1 601 ? 34.837 28.841 -28.685 1.00 27.06 601 PHE A CA 1
ATOM 4688 C C . PHE A 1 601 ? 34.148 30.210 -28.513 1.00 27.06 601 PHE A C 1
ATOM 4690 O O . PHE A 1 601 ? 34.297 30.832 -27.468 1.00 27.06 601 PHE A O 1
ATOM 4697 N N . SER A 1 602 ? 33.369 30.680 -29.498 1.00 28.31 602 SER A N 1
ATOM 4698 C CA . SER A 1 602 ? 32.623 31.951 -29.411 1.00 28.31 602 SER A CA 1
ATOM 4699 C C . SER A 1 602 ? 31.096 31.791 -29.421 1.00 28.31 602 SER A C 1
ATOM 4701 O O . SER A 1 602 ? 30.391 32.749 -29.724 1.00 28.31 602 SER A O 1
ATOM 4703 N N . LEU A 1 603 ? 30.573 30.592 -29.139 1.00 29.47 603 LEU A N 1
ATOM 4704 C CA . LEU A 1 603 ? 29.126 30.310 -29.091 1.00 29.47 603 LEU A CA 1
ATOM 4705 C C . LEU A 1 603 ? 28.656 29.708 -27.757 1.00 29.47 603 LEU A C 1
ATOM 4707 O O . LEU A 1 603 ? 27.545 29.203 -27.656 1.00 29.47 603 LEU A O 1
ATOM 4711 N N . THR A 1 604 ? 29.467 29.816 -26.708 1.00 29.92 604 THR A N 1
ATOM 4712 C CA . THR A 1 604 ? 29.059 29.544 -25.324 1.00 29.92 604 THR A CA 1
ATOM 4713 C C . THR A 1 604 ? 28.982 30.863 -24.568 1.00 29.92 604 THR A C 1
ATOM 4715 O O . THR A 1 604 ? 29.892 31.213 -23.823 1.00 29.92 604 THR A O 1
ATOM 4718 N N . GLN A 1 605 ? 27.904 31.609 -24.807 1.00 28.86 605 GLN A N 1
ATOM 4719 C CA . GLN A 1 605 ? 27.564 32.831 -24.072 1.00 28.86 605 GLN A CA 1
ATOM 4720 C C . GLN A 1 605 ? 26.409 32.609 -23.074 1.00 28.86 605 GLN A C 1
ATOM 4722 O O . GLN A 1 605 ? 25.750 33.560 -22.689 1.00 28.86 605 GLN A O 1
ATOM 4727 N N . ASP A 1 606 ? 26.202 31.362 -22.627 1.00 30.83 606 ASP A N 1
ATOM 4728 C CA . ASP A 1 606 ? 25.179 30.982 -21.632 1.00 30.83 606 ASP A CA 1
ATOM 4729 C C . ASP A 1 606 ? 25.748 30.146 -20.462 1.00 30.83 606 ASP A C 1
ATOM 4731 O O . ASP A 1 606 ? 25.040 29.382 -19.809 1.00 30.83 606 ASP A O 1
ATOM 4735 N N . TYR A 1 607 ? 27.044 30.290 -20.157 1.00 27.17 607 TYR A N 1
ATOM 4736 C CA . TYR A 1 607 ? 27.654 29.668 -18.967 1.00 27.17 607 TYR A CA 1
ATOM 4737 C C . TYR A 1 607 ? 27.530 30.518 -17.683 1.00 27.17 607 TYR A C 1
ATOM 4739 O O . TYR A 1 607 ? 27.719 29.990 -16.585 1.00 27.17 607 TYR A O 1
ATOM 4747 N N . ASP A 1 608 ? 27.121 31.789 -17.784 1.00 26.83 608 ASP A N 1
ATOM 4748 C CA . ASP A 1 608 ? 27.055 32.717 -16.640 1.00 26.83 608 ASP A CA 1
ATOM 4749 C C . ASP A 1 608 ? 25.823 32.528 -15.728 1.00 26.83 608 ASP A C 1
ATOM 4751 O O . ASP A 1 608 ? 25.805 33.019 -14.594 1.00 26.83 608 ASP A O 1
ATOM 4755 N N . LEU A 1 609 ? 24.809 31.755 -16.148 1.00 28.88 609 LEU A N 1
ATOM 4756 C CA . LEU A 1 609 ? 23.649 31.441 -15.295 1.00 28.88 609 LEU A CA 1
ATOM 4757 C C . LEU A 1 609 ? 23.796 30.148 -14.478 1.00 28.88 609 LEU A C 1
ATOM 4759 O O . LEU A 1 609 ? 23.097 29.982 -13.476 1.00 28.88 609 LEU A O 1
ATOM 4763 N N . TYR A 1 610 ? 24.706 29.248 -14.861 1.00 27.61 610 TYR A N 1
ATOM 4764 C CA . TYR A 1 610 ? 24.880 27.958 -14.180 1.00 27.61 610 TYR A CA 1
ATOM 4765 C C . TYR A 1 610 ? 25.933 28.007 -13.062 1.00 27.61 610 TYR A C 1
ATOM 4767 O O . TYR A 1 610 ? 25.830 27.269 -12.081 1.00 27.61 610 TYR A O 1
ATOM 4775 N N . PHE A 1 611 ? 26.896 28.931 -13.142 1.00 25.30 611 PHE A N 1
ATOM 4776 C CA . PHE A 1 611 ? 27.926 29.096 -12.109 1.00 25.30 611 PHE A CA 1
ATOM 4777 C C . PHE A 1 611 ? 27.414 29.765 -10.818 1.00 25.30 611 PHE A C 1
ATOM 4779 O O . PHE A 1 611 ? 27.944 29.512 -9.739 1.00 25.30 611 PHE A O 1
ATOM 4786 N N . ASN A 1 612 ? 26.311 30.520 -10.876 1.00 28.06 612 ASN A N 1
ATOM 4787 C CA . ASN A 1 612 ? 25.761 31.244 -9.720 1.00 28.06 612 ASN A CA 1
ATOM 4788 C C . ASN A 1 612 ? 24.873 30.410 -8.768 1.00 28.06 612 ASN A C 1
ATOM 4790 O O . ASN A 1 612 ? 24.333 30.954 -7.804 1.00 28.06 612 ASN A O 1
ATOM 4794 N N . LYS A 1 613 ? 24.701 29.097 -8.987 1.00 28.05 613 LYS A N 1
ATOM 4795 C CA . LYS A 1 613 ? 23.839 28.244 -8.134 1.00 28.05 613 LYS A CA 1
ATOM 4796 C C . LYS A 1 613 ? 24.563 27.181 -7.303 1.00 28.05 613 LYS A C 1
ATOM 4798 O O . LYS A 1 613 ? 23.912 26.534 -6.485 1.00 28.05 613 LYS A O 1
ATOM 4803 N N . VAL A 1 614 ? 25.883 27.022 -7.441 1.00 28.58 614 VAL A N 1
ATOM 4804 C CA . VAL A 1 614 ? 26.623 25.934 -6.764 1.00 28.58 614 VAL A CA 1
ATOM 4805 C C . VAL A 1 614 ? 27.370 26.372 -5.490 1.00 28.58 614 VAL A C 1
ATOM 4807 O O . VAL A 1 614 ? 27.632 25.529 -4.634 1.00 28.58 614 VAL A O 1
ATOM 4810 N N . PHE A 1 615 ? 27.595 27.666 -5.241 1.00 31.33 615 PHE A N 1
ATOM 4811 C CA . PHE A 1 615 ? 28.254 28.132 -4.008 1.00 31.33 615 PHE A CA 1
ATOM 4812 C C . PHE A 1 615 ? 27.328 28.955 -3.109 1.00 31.33 615 PHE A C 1
ATOM 4814 O O . PHE A 1 615 ? 27.408 30.172 -3.018 1.00 31.33 615 PHE A O 1
ATOM 4821 N N . ASN A 1 616 ? 26.448 28.259 -2.386 1.00 31.95 616 ASN A N 1
ATOM 4822 C CA . ASN A 1 616 ? 25.732 28.829 -1.237 1.00 31.95 616 ASN A CA 1
ATOM 4823 C C . ASN A 1 616 ? 25.850 27.935 0.012 1.00 31.95 616 ASN A C 1
ATOM 4825 O O . ASN A 1 616 ? 24.946 27.872 0.843 1.00 31.95 616 ASN A O 1
ATOM 4829 N N . LYS A 1 617 ? 26.971 27.211 0.141 1.00 36.12 617 LYS A N 1
ATOM 4830 C CA . LYS A 1 617 ? 27.323 26.451 1.347 1.00 36.12 617 LYS A CA 1
ATOM 4831 C C . LYS A 1 617 ? 28.374 27.223 2.144 1.00 36.12 617 LYS A C 1
ATOM 4833 O O . LYS A 1 617 ? 29.407 27.603 1.602 1.00 36.12 617 LYS A O 1
ATOM 4838 N N . SER A 1 618 ? 28.099 27.459 3.423 1.00 35.69 618 SER A N 1
ATOM 4839 C CA . SER A 1 618 ? 29.091 27.946 4.385 1.00 35.69 618 SER A CA 1
ATOM 4840 C C . SER A 1 618 ? 30.196 26.900 4.543 1.00 35.69 618 SER A C 1
ATOM 4842 O O . SER A 1 618 ? 29.892 25.723 4.738 1.00 35.69 618 SER A O 1
ATOM 4844 N N . ILE A 1 619 ? 31.460 27.315 4.459 1.00 35.25 619 ILE A N 1
ATOM 4845 C CA . ILE A 1 619 ? 32.623 26.431 4.612 1.00 35.25 619 ILE A CA 1
ATOM 4846 C C . ILE A 1 619 ? 33.339 26.809 5.914 1.00 35.25 619 ILE A C 1
ATOM 4848 O O . ILE A 1 619 ? 33.713 27.968 6.114 1.00 35.25 619 ILE A O 1
ATOM 4852 N N . THR A 1 620 ? 33.521 25.831 6.803 1.00 36.09 620 THR A N 1
ATOM 4853 C CA . THR A 1 620 ? 34.275 25.983 8.056 1.00 36.09 620 THR A CA 1
ATOM 4854 C C . THR A 1 620 ? 35.644 25.338 7.891 1.00 36.09 620 THR A C 1
ATOM 4856 O O . THR A 1 620 ? 35.724 24.157 7.558 1.00 36.09 620 THR A O 1
ATOM 4859 N N . ILE A 1 621 ? 36.713 26.099 8.127 1.00 35.12 621 ILE A N 1
ATOM 4860 C CA . ILE A 1 621 ? 38.095 25.606 8.049 1.00 35.12 621 ILE A CA 1
ATOM 4861 C C . ILE A 1 621 ? 38.671 25.548 9.470 1.00 35.12 621 ILE A C 1
ATOM 4863 O O . ILE A 1 621 ? 38.677 26.554 10.182 1.00 35.12 621 ILE A O 1
ATOM 4867 N N . PHE A 1 622 ? 39.159 24.373 9.876 1.00 32.12 622 PHE A N 1
ATOM 4868 C CA . PHE A 1 622 ? 39.893 24.174 11.129 1.00 32.12 622 PHE A CA 1
ATOM 4869 C C . PHE A 1 622 ? 41.393 24.360 10.871 1.00 32.12 622 PHE A C 1
ATOM 4871 O O . PHE A 1 622 ? 41.985 23.607 10.099 1.00 32.12 622 PHE A O 1
ATOM 4878 N N . GLY A 1 623 ? 42.007 25.369 11.492 1.00 36.06 623 GLY A N 1
ATOM 4879 C CA . GLY A 1 623 ? 43.448 25.594 11.389 1.00 36.06 623 GLY A CA 1
ATOM 4880 C C . GLY A 1 623 ? 44.230 24.657 12.312 1.00 36.06 623 GLY A C 1
ATOM 4881 O O . GLY A 1 623 ? 44.018 24.667 13.523 1.00 36.06 623 GLY A O 1
ATOM 4882 N N . PHE A 1 624 ? 45.153 23.868 11.757 1.00 29.05 624 PHE A N 1
ATOM 4883 C CA . PHE A 1 624 ? 46.167 23.153 12.536 1.00 29.05 624 PHE A CA 1
ATOM 4884 C C . PHE A 1 624 ? 47.383 24.064 12.725 1.00 29.05 624 PHE A C 1
ATOM 4886 O O . PHE A 1 624 ? 48.100 24.370 11.776 1.00 29.05 624 PHE A O 1
ATOM 4893 N N . ALA A 1 625 ? 47.604 24.517 13.957 1.00 34.16 625 ALA A N 1
ATOM 4894 C CA . ALA A 1 625 ? 48.746 25.346 14.314 1.00 34.16 625 ALA A CA 1
ATOM 4895 C C . ALA A 1 625 ? 50.004 24.486 14.522 1.00 34.16 625 ALA A C 1
ATOM 4897 O O . ALA A 1 625 ? 50.175 23.930 15.607 1.00 34.16 625 ALA A O 1
ATOM 4898 N N . SER A 1 626 ? 50.886 24.412 13.516 1.00 33.94 626 SER A N 1
ATOM 4899 C CA . SER A 1 626 ? 52.324 24.140 13.716 1.00 33.94 626 SER A CA 1
ATOM 4900 C C . SER A 1 626 ? 53.168 24.341 12.439 1.00 33.94 626 SER A C 1
ATOM 4902 O O . SER A 1 626 ? 53.698 23.366 11.924 1.00 33.94 626 SER A O 1
ATOM 4904 N N . ASP A 1 627 ? 53.261 25.563 11.898 1.00 34.53 627 ASP A N 1
ATOM 4905 C CA . ASP A 1 627 ? 54.486 26.167 11.312 1.00 34.53 627 ASP A CA 1
ATOM 4906 C C . ASP A 1 627 ? 54.167 27.455 10.529 1.00 34.53 627 ASP A C 1
ATOM 4908 O O . ASP A 1 627 ? 53.114 27.582 9.913 1.00 34.53 627 ASP A O 1
ATOM 4912 N N . GLN A 1 628 ? 55.104 28.407 10.454 1.00 35.75 628 GLN A N 1
ATOM 4913 C CA . GLN A 1 628 ? 54.908 29.675 9.715 1.00 35.75 628 GLN A CA 1
ATOM 4914 C C . GLN A 1 628 ? 54.686 29.509 8.191 1.00 35.75 628 GLN A C 1
ATOM 4916 O O . GLN A 1 628 ? 54.339 30.467 7.499 1.00 35.75 628 GLN A O 1
ATOM 4921 N N . SER A 1 629 ? 54.874 28.306 7.640 1.00 33.91 629 SER A N 1
ATOM 4922 C CA . SER A 1 629 ? 54.634 27.987 6.227 1.00 33.91 629 SER A CA 1
ATOM 4923 C C . SER A 1 629 ? 53.185 27.568 5.930 1.00 33.91 629 SER A C 1
ATOM 4925 O O . SER A 1 629 ? 52.730 27.759 4.798 1.00 33.91 629 SER A O 1
ATOM 4927 N N . SER A 1 630 ? 52.427 27.078 6.924 1.00 35.00 630 SER A N 1
ATOM 4928 C CA . SER A 1 630 ? 51.014 26.692 6.762 1.00 35.00 630 SER A CA 1
ATOM 4929 C C . SER A 1 630 ? 50.054 27.887 6.718 1.00 35.00 630 SER A C 1
ATOM 4931 O O . SER A 1 630 ? 48.941 27.762 6.202 1.00 35.00 630 SER A O 1
ATOM 4933 N N . ASP A 1 631 ? 50.491 29.068 7.164 1.00 41.91 631 ASP A N 1
ATOM 4934 C CA . ASP A 1 631 ? 49.666 30.283 7.167 1.00 41.91 631 ASP A CA 1
ATOM 4935 C C . ASP A 1 631 ? 49.444 30.857 5.761 1.00 41.91 631 ASP A C 1
ATOM 4937 O O . ASP A 1 631 ? 48.342 31.294 5.439 1.00 41.91 631 ASP A O 1
ATOM 4941 N N . ARG A 1 632 ? 50.443 30.814 4.868 1.00 38.12 632 ARG A N 1
ATOM 4942 C CA . ARG A 1 632 ? 50.300 31.377 3.507 1.00 38.12 632 ARG A CA 1
ATOM 4943 C C . ARG A 1 632 ? 49.363 30.566 2.620 1.00 38.12 632 ARG A C 1
ATOM 4945 O O . ARG A 1 632 ? 48.529 31.147 1.937 1.00 38.12 632 ARG A O 1
ATOM 4952 N N . VAL A 1 633 ? 49.465 29.240 2.667 1.00 38.34 633 VAL A N 1
ATOM 4953 C CA . VAL A 1 633 ? 48.621 28.348 1.854 1.00 38.34 633 VAL A CA 1
ATOM 4954 C C . VAL A 1 633 ? 47.162 28.436 2.303 1.00 38.34 633 VAL A C 1
ATOM 4956 O O . VAL A 1 633 ? 46.264 28.525 1.472 1.00 38.34 633 VAL A O 1
ATOM 4959 N N . THR A 1 634 ? 46.923 28.508 3.614 1.00 42.47 634 THR A N 1
ATOM 4960 C CA . THR A 1 634 ? 45.571 28.648 4.173 1.00 42.47 634 THR A CA 1
ATOM 4961 C C . THR A 1 634 ? 44.955 30.012 3.837 1.00 42.47 634 THR A C 1
ATOM 4963 O O . THR A 1 634 ? 43.766 30.093 3.531 1.00 42.47 634 THR A O 1
ATOM 4966 N N . ILE A 1 635 ? 45.760 31.081 3.818 1.00 48.00 635 ILE A N 1
ATOM 4967 C CA . ILE A 1 635 ? 45.323 32.435 3.439 1.00 48.00 635 ILE A CA 1
ATOM 4968 C C . ILE A 1 635 ? 45.041 32.550 1.935 1.00 48.00 635 ILE A C 1
ATOM 4970 O O . ILE A 1 635 ? 44.058 33.188 1.559 1.00 48.00 635 ILE A O 1
ATOM 4974 N N . ASP A 1 636 ? 45.857 31.943 1.073 1.00 45.50 636 ASP A N 1
ATOM 4975 C CA . ASP A 1 636 ? 45.653 32.015 -0.377 1.00 45.50 636 ASP A CA 1
ATOM 4976 C C . ASP A 1 636 ? 44.462 31.155 -0.828 1.00 45.50 636 ASP A C 1
ATOM 4978 O O . ASP A 1 636 ? 43.655 31.615 -1.632 1.00 45.50 636 ASP A O 1
ATOM 4982 N N . VAL A 1 637 ? 44.247 29.982 -0.217 1.00 43.16 637 VAL A N 1
ATOM 4983 C CA . VAL A 1 637 ? 43.032 29.172 -0.436 1.00 43.16 637 VAL A CA 1
ATOM 4984 C C . VAL A 1 637 ? 41.781 29.902 0.064 1.00 43.16 637 VAL A C 1
ATOM 4986 O O . VAL A 1 637 ? 40.761 29.924 -0.623 1.00 43.16 637 VAL A O 1
ATOM 4989 N N . ALA A 1 638 ? 41.851 30.561 1.225 1.00 46.41 638 ALA A N 1
ATOM 4990 C CA . ALA A 1 638 ? 40.747 31.374 1.733 1.00 46.41 638 ALA A CA 1
ATOM 4991 C C . ALA A 1 638 ? 40.434 32.573 0.820 1.00 46.41 638 ALA A C 1
ATOM 4993 O O . ALA A 1 638 ? 39.263 32.894 0.634 1.00 46.41 638 ALA A O 1
ATOM 4994 N N . ARG A 1 639 ? 41.448 33.211 0.217 1.00 46.62 639 ARG A N 1
ATOM 4995 C CA . ARG A 1 639 ? 41.260 34.298 -0.760 1.00 46.62 639 ARG A CA 1
ATOM 4996 C C . ARG A 1 639 ? 40.566 33.819 -2.024 1.00 46.62 639 ARG A C 1
ATOM 4998 O O . ARG A 1 639 ? 39.569 34.417 -2.403 1.00 46.62 639 ARG A O 1
ATOM 5005 N N . THR A 1 640 ? 41.026 32.716 -2.613 1.00 45.69 640 THR A N 1
ATOM 5006 C CA . THR A 1 640 ? 40.397 32.147 -3.812 1.00 45.69 640 THR A CA 1
ATOM 5007 C C . THR A 1 640 ? 38.937 31.772 -3.552 1.00 45.69 640 THR A C 1
ATOM 5009 O O . THR A 1 640 ? 38.075 32.058 -4.369 1.00 45.69 640 THR A O 1
ATOM 5012 N N . LEU A 1 641 ? 38.621 31.211 -2.381 1.00 43.16 641 LEU A N 1
ATOM 5013 C CA . LEU A 1 641 ? 37.241 30.859 -2.023 1.00 43.16 641 LEU A CA 1
ATOM 5014 C C . LEU A 1 641 ? 36.346 32.085 -1.758 1.00 43.16 641 LEU A C 1
ATOM 5016 O O . LEU A 1 641 ? 35.138 32.019 -1.980 1.00 43.16 641 LEU A O 1
ATOM 5020 N N . ILE A 1 642 ? 36.915 33.199 -1.287 1.00 48.75 642 ILE A N 1
ATOM 5021 C CA . ILE A 1 642 ? 36.194 34.465 -1.072 1.00 48.75 642 ILE A CA 1
ATOM 5022 C C . ILE A 1 642 ? 35.939 35.190 -2.398 1.00 48.75 642 ILE A C 1
ATOM 5024 O O . ILE A 1 642 ? 34.834 35.700 -2.592 1.00 48.75 642 ILE A O 1
ATOM 5028 N N . ASP A 1 643 ? 36.919 35.204 -3.304 1.00 46.62 643 ASP A N 1
ATOM 5029 C CA . ASP A 1 643 ? 36.780 35.790 -4.644 1.00 46.62 643 ASP A CA 1
ATOM 5030 C C . ASP A 1 643 ? 35.725 35.036 -5.484 1.00 46.62 643 ASP A C 1
ATOM 5032 O O . ASP A 1 643 ? 35.033 35.646 -6.295 1.00 46.62 643 ASP A O 1
ATOM 5036 N N . GLU A 1 644 ? 35.510 33.747 -5.194 1.00 43.44 644 GLU A N 1
ATOM 5037 C CA . GLU A 1 644 ? 34.461 32.881 -5.766 1.00 43.44 644 GLU A CA 1
ATOM 5038 C C . GLU A 1 644 ? 33.122 32.914 -4.978 1.00 43.44 644 GLU A C 1
ATOM 5040 O O . GLU A 1 644 ? 32.200 32.143 -5.245 1.00 43.44 644 GLU A O 1
ATOM 5045 N N . GLY A 1 645 ? 32.977 33.808 -3.988 1.00 38.09 645 GLY A N 1
ATOM 5046 C CA . GLY A 1 645 ? 31.694 34.111 -3.332 1.00 38.09 645 GLY A CA 1
ATOM 5047 C C . GLY A 1 645 ? 31.328 33.295 -2.080 1.00 38.09 645 GLY A C 1
ATOM 5048 O O . GLY A 1 645 ? 30.213 33.445 -1.565 1.00 38.09 645 GLY A O 1
ATOM 5049 N N . ALA A 1 646 ? 32.231 32.473 -1.532 1.00 42.09 646 ALA A N 1
ATOM 5050 C CA . ALA A 1 646 ? 31.955 31.656 -0.345 1.00 42.09 646 ALA A CA 1
ATOM 5051 C C . ALA A 1 646 ? 31.887 32.471 0.971 1.00 42.09 646 ALA A C 1
ATOM 5053 O O . ALA A 1 646 ? 32.575 33.475 1.161 1.00 42.09 646 ALA A O 1
ATOM 5054 N N . LYS A 1 647 ? 31.072 32.012 1.939 1.00 40.97 647 LYS A N 1
ATOM 5055 C CA . LYS A 1 647 ? 31.085 32.502 3.336 1.00 40.97 647 LYS A CA 1
ATOM 5056 C C . LYS A 1 647 ? 32.005 31.618 4.183 1.00 40.97 647 LYS A C 1
ATOM 5058 O O . LYS A 1 647 ? 31.754 30.417 4.290 1.00 40.97 647 LYS A O 1
ATOM 5063 N N . LEU A 1 648 ? 33.028 32.214 4.798 1.00 42.69 648 LEU A N 1
ATOM 5064 C CA . LEU A 1 648 ? 34.070 31.498 5.542 1.00 42.69 648 LEU A CA 1
ATOM 5065 C C . LEU A 1 648 ? 33.934 31.681 7.065 1.00 42.69 648 LEU A C 1
ATOM 5067 O O . LEU A 1 648 ? 33.769 32.806 7.539 1.00 42.69 648 LEU A O 1
ATOM 5071 N N . HIS A 1 649 ? 34.074 30.592 7.828 1.00 41.62 649 HIS A N 1
ATOM 5072 C CA . HIS A 1 649 ? 34.220 30.611 9.290 1.00 41.62 649 HIS A CA 1
ATOM 5073 C C . HIS A 1 649 ? 35.577 30.001 9.679 1.00 41.62 649 HIS A C 1
ATOM 5075 O O . HIS A 1 649 ? 35.854 28.851 9.337 1.00 41.62 649 HIS A O 1
ATOM 5081 N N . ILE A 1 650 ? 36.421 30.767 10.379 1.00 41.34 650 ILE A N 1
ATOM 5082 C CA . ILE A 1 650 ? 37.752 30.331 10.834 1.00 41.34 650 ILE A CA 1
ATOM 5083 C C . ILE A 1 650 ? 37.694 30.074 12.340 1.00 41.34 650 ILE A C 1
ATOM 5085 O O . ILE A 1 650 ? 37.244 30.941 13.091 1.00 41.34 650 ILE A O 1
ATOM 5089 N N . TYR A 1 651 ? 38.152 28.899 12.774 1.00 34.59 651 TYR A N 1
ATOM 5090 C CA . TYR A 1 651 ? 38.224 28.511 14.184 1.00 34.59 651 TYR A CA 1
ATOM 5091 C C . TYR A 1 651 ? 39.689 28.297 14.595 1.00 34.59 651 TYR A C 1
ATOM 5093 O O . TYR A 1 651 ? 40.375 27.469 13.993 1.00 34.59 651 TYR A O 1
ATOM 5101 N N . ASP A 1 652 ? 40.161 29.034 15.606 1.00 40.88 652 ASP A N 1
ATOM 5102 C CA . ASP A 1 652 ? 41.509 28.908 16.184 1.00 40.88 652 ASP A CA 1
ATOM 5103 C C . ASP A 1 652 ? 41.407 28.394 17.636 1.00 40.88 652 ASP A C 1
ATOM 5105 O O . ASP A 1 652 ? 40.814 29.078 18.478 1.00 40.88 652 ASP A O 1
ATOM 5109 N N . PRO A 1 653 ? 41.954 27.207 17.970 1.00 31.38 653 PRO A N 1
ATOM 5110 C CA . PRO A 1 653 ? 41.858 26.647 19.316 1.00 31.38 653 PRO A CA 1
ATOM 5111 C C . PRO A 1 653 ? 42.799 27.276 20.361 1.00 31.38 653 PRO A C 1
ATOM 5113 O O . PRO A 1 653 ? 42.735 26.866 21.521 1.00 31.38 653 PRO A O 1
ATOM 5116 N N . LYS A 1 654 ? 43.693 28.221 20.018 1.00 32.59 654 LYS A N 1
ATOM 5117 C CA . LYS A 1 654 ? 44.667 28.783 20.977 1.00 32.59 654 LYS A CA 1
ATOM 5118 C C . LYS A 1 654 ? 44.775 30.307 20.916 1.00 32.59 654 LYS A C 1
ATOM 5120 O O . LYS A 1 654 ? 45.771 30.861 20.466 1.00 32.59 654 LYS A O 1
ATOM 5125 N N . VAL A 1 655 ? 43.820 30.993 21.544 1.00 33.16 655 VAL A N 1
ATOM 5126 C CA . VAL A 1 655 ? 44.025 32.376 22.008 1.00 33.16 655 VAL A CA 1
ATOM 5127 C C . VAL A 1 655 ? 43.799 32.444 23.517 1.00 33.16 655 VAL A C 1
ATOM 5129 O O . VAL A 1 655 ? 42.754 32.864 24.005 1.00 33.16 655 VAL A O 1
ATOM 5132 N N . SER A 1 656 ? 44.815 32.027 24.275 1.00 28.47 656 SER A N 1
ATOM 5133 C CA . SER A 1 656 ? 44.997 32.460 25.660 1.00 28.47 656 SER A CA 1
ATOM 5134 C C . SER A 1 656 ? 45.760 33.785 25.659 1.00 28.47 656 SER A C 1
ATOM 5136 O O . SER A 1 656 ? 46.802 33.889 25.017 1.00 28.47 656 SER A O 1
ATOM 5138 N N . HIS A 1 657 ? 45.225 34.781 26.367 1.00 33.44 657 HIS A N 1
ATOM 5139 C CA . HIS A 1 657 ? 45.831 36.066 26.734 1.00 33.44 657 HIS A CA 1
ATOM 5140 C C . HIS A 1 657 ? 47.300 36.294 26.328 1.00 33.44 657 HIS A C 1
ATOM 5142 O O . HIS A 1 657 ? 48.186 35.704 26.932 1.00 33.44 657 HIS A O 1
ATOM 5148 N N . THR A 1 658 ? 47.579 37.250 25.430 1.00 28.17 658 THR A N 1
ATOM 5149 C CA . THR A 1 658 ? 48.567 38.334 25.652 1.00 28.17 658 THR A CA 1
ATOM 5150 C C . THR A 1 658 ? 48.684 39.308 24.468 1.00 28.17 658 THR A C 1
ATOM 5152 O O . THR A 1 658 ? 48.261 39.061 23.347 1.00 28.17 658 THR A O 1
ATOM 5155 N N . LYS A 1 659 ? 49.191 40.497 24.806 1.00 33.88 659 LYS A N 1
ATOM 5156 C CA . LYS A 1 659 ? 49.306 41.760 24.065 1.00 33.88 659 LYS A CA 1
ATOM 5157 C C . LYS A 1 659 ? 49.980 41.656 22.680 1.00 33.88 659 LYS A C 1
ATOM 5159 O O . LYS A 1 659 ? 51.162 41.352 22.620 1.00 33.88 659 LYS A O 1
ATOM 5164 N N . ASN A 1 660 ? 49.310 42.132 21.621 1.00 28.44 660 ASN A N 1
ATOM 5165 C CA . ASN A 1 660 ? 49.912 43.059 20.640 1.00 28.44 660 ASN A CA 1
ATOM 5166 C C . ASN A 1 660 ? 48.860 43.688 19.700 1.00 28.44 660 ASN A C 1
ATOM 5168 O O . ASN A 1 660 ? 48.454 43.133 18.687 1.00 28.44 660 ASN A O 1
ATOM 5172 N N . LYS A 1 661 ? 48.417 44.907 20.032 1.00 28.95 661 LYS A N 1
ATOM 5173 C CA . LYS A 1 661 ? 47.354 45.671 19.343 1.00 28.95 661 LYS A CA 1
ATOM 5174 C C . LYS A 1 661 ? 47.764 46.307 17.995 1.00 28.95 661 LYS A C 1
ATOM 5176 O O . LYS A 1 661 ? 47.044 47.173 17.504 1.00 28.95 661 LYS A O 1
ATOM 5181 N N . ARG A 1 662 ? 48.897 45.933 17.385 1.00 28.33 662 ARG A N 1
ATOM 5182 C CA . ARG A 1 662 ? 49.437 46.636 16.198 1.00 28.33 662 ARG A CA 1
ATOM 5183 C C . ARG A 1 662 ? 49.287 45.930 14.847 1.00 28.33 662 ARG A C 1
ATOM 5185 O O . ARG A 1 662 ? 49.418 46.612 13.838 1.00 28.33 662 ARG A O 1
ATOM 5192 N N . GLU A 1 663 ? 48.884 44.662 14.788 1.00 32.28 663 GLU A N 1
ATOM 5193 C CA . GLU A 1 663 ? 48.598 43.992 13.499 1.00 32.28 663 GLU A CA 1
ATOM 5194 C C . GLU A 1 663 ? 47.105 43.944 13.130 1.00 32.28 663 GLU A C 1
ATOM 5196 O O . GLU A 1 663 ? 46.742 43.722 11.979 1.00 32.28 663 GLU A O 1
ATOM 5201 N N . ILE A 1 664 ? 46.221 44.317 14.060 1.00 34.09 664 ILE A N 1
ATOM 5202 C CA . ILE A 1 664 ? 44.761 44.370 13.848 1.00 34.09 664 ILE A CA 1
ATOM 5203 C C . ILE A 1 664 ? 44.331 45.603 13.007 1.00 34.09 664 ILE A C 1
ATOM 5205 O O . ILE A 1 664 ? 43.192 45.697 12.552 1.00 34.09 664 ILE A O 1
ATOM 5209 N N . ILE A 1 665 ? 45.242 46.542 12.709 1.00 30.94 665 ILE A N 1
ATOM 5210 C CA . ILE A 1 665 ? 44.963 47.783 11.950 1.00 30.94 665 ILE A CA 1
ATOM 5211 C C . ILE A 1 665 ? 45.590 47.758 10.539 1.00 30.94 665 ILE A C 1
ATOM 5213 O O . ILE A 1 665 ? 46.049 48.775 10.025 1.00 30.94 665 ILE A O 1
ATOM 5217 N N . ARG A 1 666 ? 45.604 46.606 9.859 1.00 28.88 666 ARG A N 1
ATOM 5218 C CA . ARG A 1 666 ? 45.838 46.563 8.396 1.00 28.88 666 ARG A CA 1
ATOM 5219 C C . ARG A 1 666 ? 44.734 45.883 7.586 1.00 28.88 666 ARG A C 1
ATOM 5221 O O . ARG A 1 666 ? 44.722 46.008 6.368 1.00 28.88 666 ARG A O 1
ATOM 5228 N N . ALA A 1 667 ? 43.733 45.303 8.249 1.00 30.47 667 ALA A N 1
ATOM 5229 C CA . ALA A 1 667 ? 42.576 44.665 7.612 1.00 30.47 667 ALA A CA 1
ATOM 5230 C C . ALA A 1 667 ? 41.312 45.557 7.552 1.00 30.47 667 ALA A C 1
ATOM 5232 O O . ALA A 1 667 ? 40.210 45.062 7.356 1.00 30.47 667 ALA A O 1
ATOM 5233 N N . LYS A 1 668 ? 41.440 46.884 7.709 1.00 30.09 668 LYS A N 1
ATOM 5234 C CA . LYS A 1 668 ? 40.310 47.840 7.647 1.00 30.09 668 LYS A CA 1
ATOM 5235 C C . LYS A 1 668 ? 40.065 48.469 6.266 1.00 30.09 668 LYS A C 1
ATOM 5237 O O . LYS A 1 668 ? 39.270 49.400 6.169 1.00 30.09 668 LYS A O 1
ATOM 5242 N N . LYS A 1 669 ? 40.720 47.992 5.197 1.00 31.48 669 LYS A N 1
ATOM 5243 C CA . LYS A 1 669 ? 40.581 48.588 3.850 1.00 31.48 669 LYS A CA 1
ATOM 5244 C C . LYS A 1 669 ? 39.622 47.863 2.897 1.00 31.48 669 LYS A C 1
ATOM 5246 O O . LYS A 1 669 ? 39.385 48.376 1.812 1.00 31.48 669 LYS A O 1
ATOM 5251 N N . TYR A 1 670 ? 39.001 46.757 3.301 1.00 30.72 670 TYR A N 1
ATOM 5252 C CA . TYR A 1 670 ? 37.970 46.102 2.491 1.00 30.72 670 TYR A CA 1
ATOM 5253 C C . TYR A 1 670 ? 36.726 45.859 3.345 1.00 30.72 670 TYR A C 1
ATOM 5255 O O . TYR A 1 670 ? 36.769 45.196 4.379 1.00 30.72 670 TYR A O 1
ATOM 5263 N N . LYS A 1 671 ? 35.634 46.526 2.963 1.00 30.41 671 LYS A N 1
ATOM 5264 C CA . LYS A 1 671 ? 34.339 46.472 3.641 1.00 30.41 671 LYS A CA 1
ATOM 5265 C C . LYS A 1 671 ? 33.714 45.078 3.497 1.00 30.41 671 LYS A C 1
ATOM 5267 O O . LYS A 1 671 ? 33.836 44.439 2.459 1.00 30.41 671 LYS A O 1
ATOM 5272 N N . SER A 1 672 ? 32.946 44.726 4.533 1.00 31.42 672 SER A N 1
ATOM 5273 C CA . SER A 1 672 ? 31.854 43.736 4.590 1.00 31.42 672 SER A CA 1
ATOM 5274 C C . SER A 1 672 ? 32.190 42.242 4.451 1.00 31.42 672 SER A C 1
ATOM 5276 O O . SER A 1 672 ? 32.151 41.705 3.354 1.00 31.42 672 SER A O 1
ATOM 5278 N N . ARG A 1 673 ? 32.365 41.574 5.609 1.00 31.45 673 ARG A N 1
ATOM 5279 C CA . ARG A 1 673 ? 31.767 40.282 6.051 1.00 31.45 673 ARG A CA 1
ATOM 5280 C C . ARG A 1 673 ? 32.709 39.579 7.042 1.00 31.45 673 ARG A C 1
ATOM 5282 O O . ARG A 1 673 ? 33.510 38.743 6.659 1.00 31.45 673 ARG A O 1
ATOM 5289 N N . PHE A 1 674 ? 32.584 39.901 8.327 1.00 28.47 674 PHE A N 1
ATOM 5290 C CA . PHE A 1 674 ? 33.156 39.098 9.410 1.00 28.47 674 PHE A CA 1
ATOM 5291 C C . PHE A 1 674 ? 32.117 38.987 10.528 1.00 28.47 674 PHE A C 1
ATOM 5293 O O . PHE A 1 674 ? 31.601 40.008 10.977 1.00 28.47 674 PHE A O 1
ATOM 5300 N N . PHE A 1 675 ? 31.821 37.765 10.973 1.00 28.17 675 PHE A N 1
ATOM 5301 C CA . PHE A 1 675 ? 31.103 37.487 12.219 1.00 28.17 675 PHE A CA 1
ATOM 5302 C C . PHE A 1 675 ? 32.034 36.671 13.120 1.00 28.17 675 PHE A C 1
ATOM 5304 O O . PHE A 1 675 ? 32.492 35.603 12.720 1.00 28.17 675 PHE A O 1
ATOM 5311 N N . PHE A 1 676 ? 32.324 37.177 14.319 1.00 28.70 676 PHE A N 1
ATOM 5312 C CA . PHE A 1 676 ? 33.045 36.439 15.359 1.00 28.70 676 PHE A CA 1
ATOM 5313 C C . PHE A 1 676 ? 32.025 35.752 16.278 1.00 28.70 676 PHE A C 1
ATOM 5315 O O . PHE A 1 676 ? 31.164 36.427 16.838 1.00 28.70 676 PHE A O 1
ATOM 5322 N N . LEU A 1 677 ? 32.122 34.431 16.449 1.00 25.70 677 LEU A N 1
ATOM 5323 C CA . LEU A 1 677 ? 31.343 33.677 17.438 1.00 25.70 677 LEU A CA 1
ATOM 5324 C C . LEU A 1 677 ? 32.127 33.624 18.760 1.00 25.70 677 LEU A C 1
ATOM 5326 O O . LEU A 1 677 ? 33.242 33.110 18.798 1.00 25.70 677 LEU A O 1
ATOM 5330 N N . ARG A 1 678 ? 31.549 34.166 19.839 1.00 26.31 678 ARG A N 1
ATOM 5331 C CA . ARG A 1 678 ? 32.006 33.954 21.225 1.00 26.31 678 ARG A CA 1
ATOM 5332 C C . ARG A 1 678 ? 31.369 32.670 21.760 1.00 26.31 678 ARG A C 1
ATOM 5334 O O . ARG A 1 678 ? 30.171 32.476 21.582 1.00 26.31 678 ARG A O 1
ATOM 5341 N N . SER A 1 679 ? 32.140 31.829 22.446 1.00 25.34 679 SER A N 1
ATOM 5342 C CA . SER A 1 679 ? 31.599 30.726 23.241 1.00 25.34 679 SER A CA 1
ATOM 5343 C C . SER A 1 679 ? 30.962 31.270 24.526 1.00 25.34 679 SER A C 1
ATOM 5345 O O . SER A 1 679 ? 31.615 31.974 25.294 1.00 25.34 679 SER A O 1
ATOM 5347 N N . HIS A 1 680 ? 29.692 30.945 24.771 1.00 28.75 680 HIS A N 1
ATOM 5348 C CA . HIS A 1 680 ? 29.064 31.111 26.080 1.00 28.75 680 HIS A CA 1
ATOM 5349 C C . HIS A 1 680 ? 28.887 29.733 26.716 1.00 28.75 680 HIS A C 1
ATOM 5351 O O . HIS A 1 680 ? 28.029 28.950 26.317 1.00 28.75 680 HIS A O 1
ATOM 5357 N N . THR A 1 681 ? 29.732 29.442 27.702 1.00 28.80 681 THR A N 1
ATOM 5358 C CA . THR A 1 681 ? 29.399 28.549 28.814 1.00 28.80 681 THR A CA 1
ATOM 5359 C C . THR A 1 681 ? 28.375 29.265 29.696 1.00 28.80 681 THR A C 1
ATOM 5361 O O . THR A 1 681 ? 28.492 30.474 29.895 1.00 28.80 681 THR A O 1
ATOM 5364 N N . GLY A 1 682 ? 27.346 28.539 30.130 1.00 26.77 682 GLY A N 1
ATOM 5365 C CA . GLY A 1 682 ? 26.091 29.104 30.621 1.00 26.77 682 GLY A CA 1
ATOM 5366 C C . GLY A 1 682 ? 26.174 29.999 31.856 1.00 26.77 682 GLY A C 1
ATOM 5367 O O . GLY A 1 682 ? 26.992 29.783 32.737 1.00 26.77 682 GLY A O 1
ATOM 5368 N N . GLU A 1 683 ? 25.269 30.973 31.886 1.00 27.48 683 GLU A N 1
ATOM 5369 C CA . GLU A 1 683 ? 24.406 31.380 33.001 1.00 27.48 683 GLU A CA 1
ATOM 5370 C C . GLU A 1 683 ? 23.376 32.371 32.427 1.00 27.48 683 GLU A C 1
ATOM 5372 O O . GLU A 1 683 ? 23.635 33.021 31.412 1.00 27.48 683 GLU A O 1
ATOM 5377 N N . GLY A 1 684 ? 22.161 32.384 32.980 1.00 27.98 684 GLY A N 1
ATOM 5378 C CA . GLY A 1 684 ? 21.007 33.061 32.388 1.00 27.98 684 GLY A CA 1
ATOM 5379 C C . GLY A 1 684 ? 21.119 34.586 32.308 1.00 27.98 684 GLY A C 1
ATOM 5380 O O . GLY A 1 684 ? 21.925 35.198 32.998 1.00 27.98 684 GLY A O 1
ATOM 5381 N N . VAL A 1 685 ? 20.268 35.175 31.463 1.00 24.83 685 VAL A N 1
ATOM 5382 C CA . VAL A 1 685 ? 19.415 36.360 31.699 1.00 24.83 685 VAL A CA 1
ATOM 5383 C C . VAL A 1 685 ? 18.783 36.774 30.357 1.00 24.83 685 VAL A C 1
ATOM 5385 O O . VAL A 1 685 ? 19.360 36.610 29.284 1.00 24.83 685 VAL A O 1
ATOM 5388 N N . THR A 1 686 ? 17.540 37.226 30.468 1.00 29.55 686 THR A N 1
ATOM 5389 C CA . THR A 1 686 ? 16.604 37.782 29.484 1.00 29.55 686 THR A CA 1
ATOM 5390 C C . THR A 1 686 ? 17.184 38.886 28.589 1.00 29.55 686 THR A C 1
ATOM 5392 O O . THR A 1 686 ? 17.924 39.730 29.079 1.00 29.55 686 THR A O 1
ATOM 5395 N N . ASP A 1 687 ? 16.810 38.925 27.303 1.00 25.22 687 ASP A N 1
ATOM 5396 C CA . ASP A 1 687 ? 15.980 40.002 26.720 1.00 25.22 687 ASP A CA 1
ATOM 5397 C C . ASP A 1 687 ? 15.917 39.979 25.179 1.00 25.22 687 ASP A C 1
ATOM 5399 O O . ASP A 1 687 ? 16.790 39.468 24.480 1.00 25.22 687 ASP A O 1
ATOM 5403 N N . HIS A 1 688 ? 14.805 40.531 24.691 1.00 26.11 688 HIS A N 1
ATOM 5404 C CA . HIS A 1 688 ? 14.361 40.709 23.309 1.00 26.11 688 HIS A CA 1
ATOM 5405 C C . HIS A 1 688 ? 15.338 41.460 22.379 1.00 26.11 688 HIS A C 1
ATOM 5407 O O . HIS A 1 688 ? 15.877 42.499 22.756 1.00 26.11 688 HIS A O 1
ATOM 5413 N N . VAL A 1 689 ? 15.463 40.994 21.125 1.00 27.50 689 VAL A N 1
ATOM 5414 C CA . VAL A 1 689 ? 14.960 41.571 19.841 1.00 27.50 689 VAL A CA 1
ATOM 5415 C C . VAL A 1 689 ? 15.574 40.794 18.676 1.00 27.50 689 VAL A C 1
ATOM 5417 O O . VAL A 1 689 ? 16.818 40.657 18.638 1.00 27.50 689 VAL A O 1
#